Protein AF-0000000081411275 (afdb_homodimer)

Radius of gyration: 26.66 Å; Cα contacts (8 Å, |Δi|>4): 1492; chains: 2; bounding box: 70×70×69 Å

Secondary structure (DSSP, 8-state):
--SEEEEEEEEEETTEEEEEEEEEEE-TT-EEEEE--TTSSHHHHHHHHHTSS--SEEEEEETTEE-TT--HHHHT-EEE-TTTT--TTS-HHHHHHHHHHHTT--HHHHHHHHHHHHHHTT-GGGTT--GGGS-HHHHHHHHHHHHHTT--SEEEEESTTTTS-HHHHHHHHHHHHHHHHHHT-EEEEEES-HHHHHHH-SEEEEEETTEEEEEE-HHHHHHS-SSHHHHHHSS--EEEEEEE-TTS-EEE-SSSS---EEEEE-GGG-EEEETT-SSEEEEEEEEEE-SSEEEEEEEETTEEEEEEEE--SSPPPPTT-EEEEE--GGG-EEEP------/--SEEEEEEEEEETTEEEEEEEEEEE-TT-EEEEE--TTSSHHHHHHHHHTSS--SEEEEEETTEE-TT--HHHHT-EEE-TTTT--TTS-HHHHHHHHHHHTT--HHHHHHHHHHHHHHTT-GGGTT--GGGS-HHHHHHHHHHHHHTT--SEEEEESTTTTS-HHHHHHHHHHHHHHHHHHT-EEEEEES-HHHHHHH-SEEEEEETTEEEEEE-HHHHHHS-SSHHHHHHSS--EEEEEEE-TTS-EEE-SSSS---EEEEE-GGG-EEEETT-SSEEEEEEEEEE-SSEEEEEEEETTEEEEEEEE--SSPPPPTT-EEEEE--GGG-EEEP------

Solvent-accessible surface area (backbone atoms only — not comparable to full-atom values): 35863 Å² total; per-residue (Å²): 128,54,31,36,33,34,43,40,29,20,29,62,58,89,92,42,62,42,26,45,57,34,70,48,70,37,45,77,43,36,36,37,22,38,32,36,59,88,85,19,27,55,66,59,51,52,30,34,75,53,36,78,38,80,67,67,38,63,39,34,29,51,70,81,39,78,47,57,80,45,52,40,84,75,66,49,61,16,64,32,44,56,81,40,77,71,55,70,90,32,29,44,48,50,49,31,38,42,62,40,54,76,68,64,52,55,67,74,56,47,56,53,46,47,53,53,35,28,51,72,58,70,40,61,91,46,33,81,37,36,54,87,78,45,55,71,67,51,42,47,37,46,28,49,33,30,26,49,56,69,61,32,73,37,38,38,31,41,34,69,52,72,84,45,48,58,62,58,30,54,54,46,47,54,45,52,41,50,49,37,63,73,71,45,42,17,33,42,32,31,38,54,46,60,52,60,41,30,38,55,28,60,28,32,35,34,33,52,81,14,27,73,76,49,76,35,38,36,68,53,42,57,71,56,34,64,30,54,64,47,35,56,60,54,51,72,52,36,79,36,47,11,40,66,43,97,87,65,45,70,37,76,50,86,77,82,77,83,48,81,37,45,28,39,37,47,23,47,48,40,43,81,42,58,58,92,37,70,79,40,58,33,30,28,69,42,71,32,37,52,71,56,30,35,40,33,36,26,44,33,92,88,40,79,39,58,34,35,41,73,41,68,80,67,83,75,84,53,68,72,40,64,28,5,35,32,66,62,66,87,62,54,33,75,40,46,78,71,68,78,71,128,127,54,29,37,34,34,42,40,30,21,30,62,57,90,92,41,61,42,26,45,58,33,70,47,72,37,45,77,43,36,35,37,22,38,34,36,60,88,85,18,28,55,67,59,52,54,30,33,74,55,35,79,37,80,65,68,38,63,39,35,30,52,70,80,38,78,48,57,80,45,51,41,83,77,67,49,60,16,64,32,44,58,82,41,75,70,58,70,91,29,29,46,49,49,48,31,40,43,62,40,55,77,67,63,52,55,66,75,56,47,56,54,47,46,52,52,36,28,52,72,58,70,38,60,92,45,33,80,37,37,54,89,80,44,54,72,68,53,43,48,36,46,28,51,32,29,26,50,56,71,61,33,72,37,38,39,31,40,34,67,52,74,85,46,49,58,62,57,29,54,54,46,49,54,47,51,41,52,49,38,62,72,71,45,42,18,31,42,32,31,39,54,46,58,51,59,40,31,39,54,28,59,29,32,36,34,32,53,79,13,27,74,75,49,74,35,38,36,68,52,43,58,70,56,34,63,30,55,66,47,36,55,62,54,52,72,53,37,79,36,47,11,39,65,44,97,86,64,46,71,37,76,50,85,75,81,77,83,49,81,36,44,27,38,36,46,22,47,48,39,43,81,44,58,58,92,39,70,80,39,57,34,30,30,69,40,72,32,37,53,70,57,31,34,40,34,34,27,43,34,94,89,40,77,40,58,34,37,41,72,40,68,79,66,82,75,84,53,69,71,40,63,27,6,34,33,66,62,64,87,62,55,35,75,40,45,77,71,67,79,73,128

Nearest PDB structures (foldseek):
  2it1-assembly1_B  TM=8.637E-01  e=8.687E-40  Pyrococcus horikoshii
  8zx1-assembly1_D  TM=9.035E-01  e=2.429E-38  Escherichia coli
  2yyz-assembly1_A  TM=9.026E-01  e=1.671E-37  Thermotoga maritima MSB8
  3puy-assembly1_B  TM=8.686E-01  e=2.238E-37  Escherichia coli K-12
  3pux-assembly1_B  TM=8.526E-01  e=2.997E-37  Escherichia coli K-12

Structure (mmCIF, N/CA/C/O backbone):
data_AF-0000000081411275-model_v1
#
loop_
_entity.id
_entity.type
_entity.pdbx_description
1 polymer 'ABC transporter ATP-binding protein'
#
loop_
_atom_site.group_PDB
_atom_site.id
_atom_site.type_symbol
_atom_site.label_atom_id
_atom_site.label_alt_id
_atom_site.label_comp_id
_atom_site.label_asym_id
_atom_site.label_entity_id
_atom_site.label_seq_id
_atom_site.pdbx_PDB_ins_code
_atom_site.Cartn_x
_atom_site.Cartn_y
_atom_site.Cartn_z
_atom_site.occupancy
_atom_site.B_iso_or_equiv
_atom_site.auth_seq_id
_atom_site.auth_comp_id
_atom_site.auth_asym_id
_atom_site.auth_atom_id
_atom_site.pdbx_PDB_model_num
ATOM 1 N N . MET A 1 1 ? 2.234 31.855 15.924 1 68.73 1 MET A N 1
ATOM 2 C CA . MET A 1 1 ? 1.214 32.029 14.893 1 68.73 1 MET A CA 1
ATOM 3 C C . MET A 1 1 ? 1.382 30.997 13.783 1 68.73 1 MET A C 1
ATOM 5 O O . MET A 1 1 ? 2.493 30.532 13.524 1 68.73 1 MET A O 1
ATOM 9 N N . ALA A 1 2 ? 0.298 30.451 13.225 1 87.57 2 ALA A N 1
ATOM 10 C CA . ALA A 1 2 ? 0.335 29.447 12.165 1 87.57 2 ALA A CA 1
ATOM 11 C C . ALA A 1 2 ? 0.998 30.002 10.907 1 87.57 2 ALA A C 1
ATOM 13 O O . ALA A 1 2 ? 0.844 31.182 10.586 1 87.57 2 ALA A O 1
ATOM 14 N N . PHE A 1 3 ? 1.881 29.324 10.38 1 94.73 3 PHE A N 1
ATOM 15 C CA . PHE A 1 3 ? 2.638 29.714 9.197 1 94.73 3 PHE A CA 1
ATOM 16 C C . PHE A 1 3 ? 1.772 29.621 7.946 1 94.73 3 PHE A C 1
ATOM 18 O O . PHE A 1 3 ? 1.755 30.543 7.127 1 94.73 3 PHE A O 1
ATOM 25 N N . LEU A 1 4 ? 0.949 28.588 7.79 1 96.92 4 LEU A N 1
ATOM 26 C CA . LEU A 1 4 ? -0.077 28.406 6.769 1 96.92 4 LEU A CA 1
ATOM 27 C C . LEU A 1 4 ? -1.448 28.201 7.406 1 96.92 4 LEU A C 1
ATOM 29 O O . LEU A 1 4 ? -1.62 27.317 8.248 1 96.92 4 LEU A O 1
ATOM 33 N N . GLN A 1 5 ? -2.399 29.021 6.957 1 97.42 5 GLN A N 1
ATOM 34 C CA . GLN A 1 5 ? -3.722 28.958 7.57 1 97.42 5 GLN A CA 1
ATOM 35 C C . GLN A 1 5 ? -4.816 28.878 6.51 1 97.42 5 GLN A C 1
ATOM 37 O O . GLN A 1 5 ? -4.838 29.677 5.571 1 97.42 5 GLN A O 1
ATOM 42 N N . LEU A 1 6 ? -5.608 27.914 6.643 1 97.08 6 LEU A N 1
ATOM 43 C CA . LEU A 1 6 ? -6.855 27.821 5.892 1 97.08 6 LEU A CA 1
ATOM 44 C C . LEU A 1 6 ? -8.045 28.208 6.765 1 97.08 6 LEU A C 1
ATOM 46 O O . LEU A 1 6 ? -8.275 27.599 7.813 1 97.08 6 LEU A O 1
ATOM 50 N N . ASN A 1 7 ? -8.74 29.229 6.341 1 97.01 7 ASN A N 1
ATOM 51 C CA . ASN A 1 7 ? -9.915 29.698 7.069 1 97.01 7 ASN A CA 1
ATOM 52 C C . ASN A 1 7 ? -11.2 29.431 6.291 1 97.01 7 ASN A C 1
ATOM 54 O O . ASN A 1 7 ? -11.478 30.102 5.295 1 97.01 7 ASN A O 1
ATOM 58 N N . ALA A 1 8 ? -11.995 28.503 6.746 1 96.34 8 ALA A N 1
ATOM 59 C CA . ALA A 1 8 ? -13.273 28.133 6.143 1 96.34 8 ALA A CA 1
ATOM 60 C C . ALA A 1 8 ? -13.139 27.967 4.632 1 96.34 8 ALA A C 1
ATOM 62 O O . ALA A 1 8 ? -13.943 28.508 3.869 1 96.34 8 ALA A O 1
ATOM 63 N N . LEU A 1 9 ? -12.082 27.359 4.287 1 95.83 9 LEU A N 1
ATOM 64 C CA . LEU A 1 9 ? -11.803 27.173 2.868 1 95.83 9 LEU A CA 1
ATOM 65 C C . LEU A 1 9 ? -12.824 26.236 2.231 1 95.83 9 LEU A C 1
ATOM 67 O O . LEU A 1 9 ? -13.114 25.167 2.773 1 95.83 9 LEU A O 1
ATOM 71 N N . SER A 1 10 ? -13.389 26.628 1.153 1 96.56 10 SER A N 1
ATOM 72 C CA . SER A 1 10 ? -14.408 25.806 0.507 1 96.56 10 SER A CA 1
ATOM 73 C C . SER A 1 10 ? -14.277 25.855 -1.011 1 96.56 10 SER A C 1
ATOM 75 O O . SER A 1 10 ? -13.723 26.809 -1.562 1 96.56 10 SER A O 1
ATOM 77 N N . LYS A 1 11 ? -14.632 24.823 -1.648 1 96.08 11 LYS A N 1
ATOM 78 C CA . LYS A 1 11 ? -14.71 24.716 -3.102 1 96.08 11 LYS A CA 1
ATOM 79 C C . LYS A 1 11 ? -16.016 24.057 -3.536 1 96.08 11 LYS A C 1
ATOM 81 O O . LYS A 1 11 ? -16.344 22.959 -3.082 1 96.08 11 LYS A O 1
ATOM 86 N N . ARG A 1 12 ? -16.737 24.689 -4.343 1 94.18 12 ARG A N 1
ATOM 87 C CA . ARG A 1 12 ? -17.982 24.186 -4.916 1 94.18 12 ARG A CA 1
ATOM 88 C C . ARG A 1 12 ? -17.88 24.074 -6.434 1 94.18 12 ARG A C 1
ATOM 90 O O . ARG A 1 12 ? -17.423 25.003 -7.101 1 94.18 12 ARG A O 1
ATOM 97 N N . TYR A 1 13 ? -18.144 22.872 -6.93 1 91.32 13 TYR A N 1
ATOM 98 C CA . TYR A 1 13 ? -18.306 22.657 -8.363 1 91.32 13 TYR A CA 1
ATOM 99 C C . TYR A 1 13 ? -19.775 22.465 -8.723 1 91.32 13 TYR A C 1
ATOM 101 O O . TYR A 1 13 ? -20.333 21.384 -8.524 1 91.32 13 TYR A O 1
ATOM 109 N N . GLY A 1 14 ? -20.336 23.462 -9.277 1 89.12 14 GLY A N 1
ATOM 110 C CA . GLY A 1 14 ? -21.77 23.361 -9.495 1 89.12 14 GLY A CA 1
ATOM 111 C C . GLY A 1 14 ? -22.55 23.089 -8.222 1 89.12 14 GLY A C 1
ATOM 112 O O . GLY A 1 14 ? -22.498 23.878 -7.276 1 89.12 14 GLY A O 1
ATOM 113 N N . ALA A 1 15 ? -23.122 21.855 -8.19 1 86.51 15 ALA A N 1
ATOM 114 C CA . ALA A 1 15 ? -23.953 21.509 -7.04 1 86.51 15 ALA A CA 1
ATOM 115 C C . ALA A 1 15 ? -23.179 20.655 -6.041 1 86.51 15 ALA A C 1
ATOM 117 O O . ALA A 1 15 ? -23.693 20.321 -4.97 1 86.51 15 ALA A O 1
ATOM 118 N N . VAL A 1 16 ? -21.934 20.421 -6.32 1 85.36 16 VAL A N 1
ATOM 119 C CA . VAL A 1 16 ? -21.164 19.508 -5.482 1 85.36 16 VAL A CA 1
ATOM 120 C C . VAL A 1 16 ? -20.163 20.298 -4.641 1 85.36 16 VAL A C 1
ATOM 122 O O . VAL A 1 16 ? -19.392 21.099 -5.173 1 85.36 16 VAL A O 1
ATOM 125 N N . ASP A 1 17 ? -20.25 20.123 -3.365 1 89.48 17 ASP A N 1
ATOM 126 C CA . ASP A 1 17 ? -19.246 20.681 -2.465 1 89.48 17 ASP A CA 1
ATOM 127 C C . ASP A 1 17 ? -18.052 19.739 -2.322 1 89.48 17 ASP A C 1
ATOM 129 O O . ASP A 1 17 ? -18.106 18.772 -1.56 1 89.48 17 ASP A O 1
ATOM 133 N N . ALA A 1 18 ? -17.02 20.091 -2.995 1 89.57 18 ALA A N 1
ATOM 134 C CA . ALA A 1 18 ? -15.828 19.248 -2.959 1 89.57 18 ALA A CA 1
ATOM 135 C C . ALA A 1 18 ? -15.071 19.423 -1.645 1 89.57 18 ALA A C 1
ATOM 137 O O . ALA A 1 18 ? -14.517 18.462 -1.108 1 89.57 18 ALA A O 1
ATOM 138 N N . VAL A 1 19 ? -15.031 20.624 -1.137 1 92.96 19 VAL A N 1
ATOM 139 C CA . VAL A 1 19 ? -14.431 20.967 0.148 1 92.96 19 VAL A CA 1
ATOM 140 C C . VAL A 1 19 ? -15.367 21.889 0.926 1 92.96 19 VAL A C 1
ATOM 142 O O . VAL A 1 19 ? -15.814 22.913 0.405 1 92.96 19 VAL A O 1
ATOM 145 N N . VAL A 1 20 ? -15.58 21.442 2.153 1 91.89 20 VAL A N 1
ATOM 146 C CA . VAL A 1 20 ? -16.549 22.204 2.934 1 91.89 20 VAL A CA 1
ATOM 147 C C . VAL A 1 20 ? -15.841 22.915 4.084 1 91.89 20 VAL A C 1
ATOM 149 O O . VAL A 1 20 ? -15.254 22.269 4.955 1 91.89 20 VAL A O 1
ATOM 152 N N . ALA A 1 21 ? -15.888 24.221 4.17 1 87.67 21 ALA A N 1
ATOM 153 C CA . ALA A 1 21 ? -15.418 25.175 5.171 1 87.67 21 ALA A CA 1
ATOM 154 C C . ALA A 1 21 ? -14.364 24.545 6.077 1 87.67 21 ALA A C 1
ATOM 156 O O . ALA A 1 21 ? -14.558 24.448 7.291 1 87.67 21 ALA A O 1
ATOM 157 N N . THR A 1 22 ? -13.231 24.339 5.584 1 89.34 22 THR A N 1
ATOM 158 C CA . THR A 1 22 ? -12.144 23.622 6.241 1 89.34 22 THR A CA 1
ATOM 159 C C . THR A 1 22 ? -11.176 24.597 6.905 1 89.34 22 THR A C 1
ATOM 161 O O . THR A 1 22 ? -10.723 25.556 6.276 1 89.34 22 THR A O 1
ATOM 164 N N . ASP A 1 23 ? -10.957 24.414 8.168 1 95.55 23 ASP A N 1
ATOM 165 C CA . ASP A 1 23 ? -9.951 25.162 8.917 1 95.55 23 ASP A CA 1
ATOM 166 C C . ASP A 1 23 ? -8.716 24.304 9.185 1 95.55 23 ASP A C 1
ATOM 168 O O . ASP A 1 23 ? -8.835 23.127 9.532 1 95.55 23 ASP A O 1
ATOM 172 N N . LEU A 1 24 ? -7.588 24.882 8.938 1 96.33 24 LEU A N 1
ATOM 173 C CA . LEU A 1 24 ? -6.331 24.189 9.2 1 96.33 24 LEU A CA 1
ATOM 174 C C . LEU A 1 24 ? -5.208 25.184 9.471 1 96.33 24 LEU A C 1
ATOM 176 O O . LEU A 1 24 ? -5.091 26.198 8.78 1 96.33 24 LEU A O 1
ATOM 180 N N . ALA A 1 25 ? -4.514 24.968 10.472 1 97.18 25 ALA A N 1
ATOM 181 C CA . ALA A 1 25 ? -3.326 25.755 10.788 1 97.18 25 ALA A CA 1
ATOM 182 C C . ALA A 1 25 ? -2.076 24.88 10.802 1 97.18 25 ALA A C 1
ATOM 184 O O . ALA A 1 25 ? -2.034 23.857 11.489 1 97.18 25 ALA A O 1
ATOM 185 N N . VAL A 1 26 ? -1.104 25.264 10.049 1 97.4 26 VAL A N 1
ATOM 186 C CA . VAL A 1 26 ? 0.156 24.531 9.978 1 97.4 26 VAL A CA 1
ATOM 187 C C . VAL A 1 26 ? 1.291 25.4 10.515 1 97.4 26 VAL A C 1
ATOM 189 O O . VAL A 1 26 ? 1.455 26.548 10.095 1 97.4 26 VAL A O 1
ATOM 192 N N . GLU A 1 27 ? 2.055 24.836 11.382 1 97.32 27 GLU A N 1
ATOM 193 C CA . GLU A 1 27 ? 3.179 25.565 11.961 1 97.32 27 GLU A CA 1
ATOM 194 C C . GLU A 1 27 ? 4.4 25.512 11.047 1 97.32 27 GLU A C 1
ATOM 196 O O . GLU A 1 27 ? 4.514 24.617 10.206 1 97.32 27 GLU A O 1
ATOM 201 N N . LYS A 1 28 ? 5.224 26.498 11.27 1 97.04 28 LYS A N 1
ATOM 202 C CA . LYS A 1 28 ? 6.461 26.528 10.494 1 97.04 28 LYS A CA 1
ATOM 203 C C . LYS A 1 28 ? 7.307 25.287 10.761 1 97.04 28 LYS A C 1
ATOM 205 O O . LYS A 1 28 ? 7.525 24.914 11.916 1 97.04 28 LYS A O 1
ATOM 210 N N . GLY A 1 29 ? 7.678 24.622 9.706 1 96.63 29 GLY A N 1
ATOM 211 C CA . GLY A 1 29 ? 8.535 23.452 9.818 1 96.63 29 GLY A CA 1
ATOM 212 C C . GLY A 1 29 ? 7.767 22.174 10.095 1 96.63 29 GLY A C 1
ATOM 213 O O . GLY A 1 29 ? 8.353 21.091 10.149 1 96.63 29 GLY A O 1
ATOM 214 N N . GLU A 1 30 ? 6.467 22.252 10.159 1 97.64 30 GLU A N 1
ATOM 215 C CA . GLU A 1 30 ? 5.616 21.11 10.479 1 97.64 30 GLU A CA 1
ATOM 216 C C . GLU A 1 30 ? 5.322 20.276 9.236 1 97.64 30 GLU A C 1
ATOM 218 O O . GLU A 1 30 ? 5.188 20.817 8.136 1 97.64 30 GLU A O 1
ATOM 223 N N . PHE A 1 31 ? 5.256 18.987 9.412 1 98.05 31 PHE A N 1
ATOM 224 C CA . PHE A 1 31 ? 4.818 18.07 8.367 1 98.05 31 PHE A CA 1
ATOM 225 C C . PHE A 1 31 ? 3.388 17.607 8.616 1 98.05 31 PHE A C 1
ATOM 227 O O . PHE A 1 31 ? 3.133 16.83 9.539 1 98.05 31 PHE A O 1
ATOM 234 N N . VAL A 1 32 ? 2.47 18.05 7.735 1 98.32 32 VAL A N 1
ATOM 235 C CA . VAL A 1 32 ? 1.061 17.703 7.893 1 98.32 32 VAL A CA 1
ATOM 236 C C . VAL A 1 32 ? 0.59 16.893 6.687 1 98.32 32 VAL A C 1
ATOM 238 O O . VAL A 1 32 ? 0.891 17.24 5.543 1 98.32 32 VAL A O 1
ATOM 241 N N . SER A 1 33 ? -0.151 15.822 6.932 1 97.99 33 SER A N 1
ATOM 242 C CA . SER A 1 33 ? -0.718 15.024 5.849 1 97.99 33 SER A CA 1
ATOM 243 C C . SER A 1 33 ? -2.241 15.111 5.837 1 97.99 33 SER A C 1
ATOM 245 O O . SER A 1 33 ? -2.88 15.04 6.888 1 97.99 33 SER A O 1
ATOM 247 N N . LEU A 1 34 ? -2.77 15.35 4.705 1 97.3 34 LEU A N 1
ATOM 248 C CA . LEU A 1 34 ? -4.199 15.187 4.463 1 97.3 34 LEU A CA 1
ATOM 249 C C . LEU A 1 34 ? -4.517 13.761 4.024 1 97.3 34 LEU A C 1
ATOM 251 O O . LEU A 1 34 ? -4.067 13.318 2.965 1 97.3 34 LEU A O 1
ATOM 255 N N . LEU A 1 35 ? -5.27 13.091 4.858 1 95.84 35 LEU A N 1
ATOM 256 C CA . LEU A 1 35 ? -5.595 11.684 4.648 1 95.84 35 LEU A CA 1
ATOM 257 C C . LEU A 1 35 ? -7.096 11.495 4.457 1 95.84 35 LEU A C 1
ATOM 259 O O . LEU A 1 35 ? -7.899 12.113 5.16 1 95.84 35 LEU A O 1
ATOM 263 N N . GLY A 1 36 ? -7.471 10.676 3.553 1 92.6 36 GLY A N 1
ATOM 264 C CA . GLY A 1 36 ? -8.872 10.392 3.287 1 92.6 36 GLY A CA 1
ATOM 265 C C . GLY A 1 36 ? -9.083 9.524 2.061 1 92.6 36 GLY A C 1
ATOM 266 O O . GLY A 1 36 ? -8.14 9.256 1.314 1 92.6 36 GLY A O 1
ATOM 267 N N . PRO A 1 37 ? -10.305 9.104 1.916 1 88.98 37 PRO A N 1
ATOM 268 C CA . PRO A 1 37 ? -10.622 8.294 0.738 1 88.98 37 PRO A CA 1
ATOM 269 C C . PRO A 1 37 ? -10.535 9.087 -0.564 1 88.98 37 PRO A C 1
ATOM 271 O O . PRO A 1 37 ? -10.398 10.313 -0.537 1 88.98 37 PRO A O 1
ATOM 274 N N . SER A 1 38 ? -10.548 8.346 -1.619 1 84.2 38 SER A N 1
ATOM 275 C CA . SER A 1 38 ? -10.517 9.001 -2.923 1 84.2 38 SER A CA 1
ATOM 276 C C . SER A 1 38 ? -11.73 9.905 -3.116 1 84.2 38 SER A C 1
ATOM 278 O O . SER A 1 38 ? -12.849 9.539 -2.749 1 84.2 38 SER A O 1
ATOM 280 N N . GLY A 1 39 ? -11.511 11.058 -3.576 1 84.06 39 GLY A N 1
ATOM 281 C CA . GLY A 1 39 ? -12.596 11.958 -3.934 1 84.06 39 GLY A CA 1
ATOM 282 C C . GLY A 1 39 ? -13.09 12.792 -2.767 1 84.06 39 GLY A C 1
ATOM 283 O O . GLY A 1 39 ? -14.079 13.516 -2.89 1 84.06 39 GLY A O 1
ATOM 284 N N . CYS A 1 40 ? -12.364 12.752 -1.705 1 88.34 40 CYS A N 1
ATOM 285 C CA . CYS A 1 40 ? -12.905 13.437 -0.536 1 88.34 40 CYS A CA 1
ATOM 286 C C . CYS A 1 40 ? -12.45 14.891 -0.496 1 88.34 40 CYS A C 1
ATOM 288 O O . CYS A 1 40 ? -12.752 15.614 0.454 1 88.34 40 CYS A O 1
ATOM 290 N N . GLY A 1 41 ? -11.584 15.296 -1.453 1 92.24 41 GLY A N 1
ATOM 291 C CA . GLY A 1 41 ? -11.281 16.715 -1.557 1 92.24 41 GLY A CA 1
ATOM 292 C C . GLY A 1 41 ? -9.835 17.042 -1.232 1 92.24 41 GLY A C 1
ATOM 293 O O . GLY A 1 41 ? -9.452 18.212 -1.194 1 92.24 41 GLY A O 1
ATOM 294 N N . LYS A 1 42 ? -8.993 16.09 -0.948 1 94.38 42 LYS A N 1
ATOM 295 C CA . LYS A 1 42 ? -7.607 16.312 -0.548 1 94.38 42 LYS A CA 1
ATOM 296 C C . LYS A 1 42 ? -6.838 17.068 -1.628 1 94.38 42 LYS A C 1
ATOM 298 O O . LYS A 1 42 ? -6.24 18.112 -1.356 1 94.38 42 LYS A O 1
ATOM 303 N N . THR A 1 43 ? -6.93 16.542 -2.866 1 92.33 43 THR A N 1
ATOM 304 C CA . THR A 1 43 ? -6.222 17.139 -3.993 1 92.33 43 THR A CA 1
ATOM 305 C C . THR A 1 43 ? -6.774 18.527 -4.306 1 92.33 43 THR A C 1
ATOM 307 O O . THR A 1 43 ? -6.013 19.455 -4.587 1 92.33 43 THR A O 1
ATOM 310 N N . THR A 1 44 ? -8.053 18.68 -4.252 1 94.82 44 THR A N 1
ATOM 311 C CA . THR A 1 44 ? -8.672 19.984 -4.463 1 94.82 44 THR A CA 1
ATOM 312 C C . THR A 1 44 ? -8.155 20.999 -3.448 1 94.82 44 THR A C 1
ATOM 314 O O . THR A 1 44 ? -7.838 22.135 -3.805 1 94.82 44 THR A O 1
ATOM 317 N N . THR A 1 45 ? -8.043 20.581 -2.236 1 96.31 45 THR A N 1
ATOM 318 C CA . THR A 1 45 ? -7.526 21.453 -1.187 1 96.31 45 THR A CA 1
ATOM 319 C C . THR A 1 45 ? -6.09 21.872 -1.491 1 96.31 45 THR A C 1
ATOM 321 O O . THR A 1 45 ? -5.762 23.06 -1.449 1 96.31 45 THR A O 1
ATOM 324 N N . LEU A 1 46 ? -5.272 20.909 -1.847 1 96.46 46 LEU A N 1
ATOM 325 C CA . LEU A 1 46 ? -3.874 21.189 -2.156 1 96.46 46 LEU A CA 1
ATOM 326 C C . LEU A 1 46 ? -3.759 22.111 -3.365 1 96.46 46 LEU A C 1
ATOM 328 O O . LEU A 1 46 ? -2.944 23.036 -3.371 1 96.46 46 LEU A O 1
ATOM 332 N N . GLN A 1 47 ? -4.612 21.951 -4.319 1 95.98 47 GLN A N 1
ATOM 333 C CA . GLN A 1 47 ? -4.589 22.751 -5.539 1 95.98 47 GLN A CA 1
ATOM 334 C C . GLN A 1 47 ? -5.06 24.177 -5.271 1 95.98 47 GLN A C 1
ATOM 336 O O . GLN A 1 47 ? -4.583 25.123 -5.902 1 95.98 47 GLN A O 1
ATOM 341 N N . MET A 1 48 ? -5.969 24.286 -4.374 1 97.33 48 MET A N 1
ATOM 342 C CA . MET A 1 48 ? -6.368 25.63 -3.965 1 97.33 48 MET A CA 1
ATOM 343 C C . MET A 1 48 ? -5.211 26.36 -3.292 1 97.33 48 MET A C 1
ATOM 345 O O . MET A 1 48 ? -4.959 27.532 -3.581 1 97.33 48 MET A O 1
ATOM 349 N N . ILE A 1 49 ? -4.48 25.647 -2.466 1 97.22 49 ILE A N 1
ATOM 350 C CA . ILE A 1 49 ? -3.341 26.246 -1.779 1 97.22 49 ILE A CA 1
ATOM 351 C C . ILE A 1 49 ? -2.274 26.642 -2.797 1 97.22 49 ILE A C 1
ATOM 353 O O . ILE A 1 49 ? -1.716 27.74 -2.725 1 97.22 49 ILE A O 1
ATOM 357 N N . ALA A 1 50 ? -2.06 25.787 -3.775 1 96.45 50 ALA A N 1
ATOM 358 C CA . ALA A 1 50 ? -1.059 26.031 -4.811 1 96.45 50 ALA A CA 1
ATOM 359 C C . ALA A 1 50 ? -1.525 27.113 -5.78 1 96.45 50 ALA A C 1
ATOM 361 O O . ALA A 1 50 ? -0.722 27.667 -6.535 1 96.45 50 ALA A O 1
ATOM 362 N N . GLY A 1 51 ? -2.843 27.323 -5.891 1 96.27 51 GLY A N 1
ATOM 363 C CA . GLY A 1 51 ? -3.399 28.356 -6.75 1 96.27 51 GLY A CA 1
ATOM 364 C C . GLY A 1 51 ? -3.844 27.832 -8.102 1 96.27 51 GLY A C 1
ATOM 365 O O . GLY A 1 51 ? -4.172 28.612 -8.998 1 96.27 51 GLY A O 1
ATOM 366 N N . PHE A 1 52 ? -3.883 26.532 -8.25 1 95.49 52 PHE A N 1
ATOM 367 C CA . PHE A 1 52 ? -4.28 25.933 -9.518 1 95.49 52 PHE A CA 1
ATOM 368 C C . PHE A 1 52 ? -5.798 25.848 -9.626 1 95.49 52 PHE A C 1
ATOM 370 O O . PHE A 1 52 ? -6.34 25.704 -10.723 1 95.49 52 PHE A O 1
ATOM 377 N N . VAL A 1 53 ? -6.496 25.856 -8.506 1 95.36 53 VAL A N 1
ATOM 378 C CA . VAL A 1 53 ? -7.953 25.841 -8.428 1 95.36 53 VAL A CA 1
ATOM 379 C C . VAL A 1 53 ? -8.441 27.055 -7.64 1 95.36 53 VAL A C 1
ATOM 381 O O . VAL A 1 53 ? -7.884 27.387 -6.591 1 95.36 53 VAL A O 1
ATOM 384 N N . ASP A 1 54 ? -9.464 27.674 -8.133 1 95.34 54 ASP A N 1
ATOM 385 C CA . ASP A 1 54 ? -10.006 28.852 -7.462 1 95.34 54 ASP A CA 1
ATOM 386 C C . ASP A 1 54 ? -10.76 28.463 -6.193 1 95.34 54 ASP A C 1
ATOM 388 O O . ASP A 1 54 ? -11.428 27.428 -6.154 1 95.34 54 ASP A O 1
ATOM 392 N N . VAL A 1 55 ? -10.696 29.341 -5.303 1 95.86 55 VAL A N 1
ATOM 393 C CA . VAL A 1 55 ? -11.409 29.181 -4.04 1 95.86 55 VAL A CA 1
ATOM 394 C C . VAL A 1 55 ? -12.836 29.707 -4.182 1 95.86 55 VAL A C 1
ATOM 396 O O . VAL A 1 55 ? -13.06 30.755 -4.791 1 95.86 55 VAL A O 1
ATOM 399 N N . SER A 1 56 ? -13.818 28.919 -3.713 1 96.27 56 SER A N 1
ATOM 400 C CA . SER A 1 56 ? -15.203 29.378 -3.744 1 96.27 56 SER A CA 1
ATOM 401 C C . SER A 1 56 ? -15.543 30.192 -2.5 1 96.27 56 SER A C 1
ATOM 403 O O . SER A 1 56 ? -16.438 31.04 -2.532 1 96.27 56 SER A O 1
ATOM 405 N N . GLY A 1 57 ? -14.882 29.886 -1.439 1 96.15 57 GLY A N 1
ATOM 406 C CA . GLY A 1 57 ? -15.067 30.613 -0.193 1 96.15 57 GLY A CA 1
ATOM 407 C C . GLY A 1 57 ? -13.939 30.395 0.798 1 96.15 57 GLY A C 1
ATOM 408 O O . GLY A 1 57 ? -13.205 29.41 0.703 1 96.15 57 GLY A O 1
ATOM 409 N N . GLY A 1 58 ? -13.752 31.361 1.683 1 96.62 58 GLY A N 1
ATOM 410 C CA . GLY A 1 58 ? -12.705 31.271 2.689 1 96.62 58 GLY A CA 1
ATOM 411 C C . GLY A 1 58 ? -11.432 31.993 2.292 1 96.62 58 GLY A C 1
ATOM 412 O O . GLY A 1 58 ? -11.454 32.874 1.43 1 96.62 58 GLY A O 1
ATOM 413 N N . GLN A 1 59 ? -10.383 31.598 3.11 1 97.34 59 GLN A N 1
ATOM 414 C CA . GLN A 1 59 ? -9.129 32.319 2.915 1 97.34 59 GLN A CA 1
ATOM 415 C C . GLN A 1 59 ? -7.928 31.409 3.155 1 97.34 59 GLN A C 1
ATOM 417 O O . GLN A 1 59 ? -8.016 30.445 3.919 1 97.34 59 GLN A O 1
ATOM 422 N N . ILE A 1 60 ? -6.886 31.741 2.441 1 97.63 60 ILE A N 1
ATOM 423 C CA . ILE A 1 60 ? -5.589 31.103 2.644 1 97.63 60 ILE A CA 1
ATOM 424 C C . ILE A 1 60 ? -4.557 32.152 3.05 1 97.63 60 ILE A C 1
ATOM 426 O O . ILE A 1 60 ? -4.312 33.11 2.313 1 97.63 60 ILE A O 1
ATOM 430 N N . LEU A 1 61 ? -3.993 31.967 4.175 1 97.61 61 LEU A N 1
ATOM 431 C CA . LEU A 1 61 ? -2.968 32.882 4.666 1 97.61 61 LEU A CA 1
ATOM 432 C C . LEU A 1 61 ? -1.619 32.179 4.774 1 97.61 61 LEU A C 1
ATOM 434 O O . LEU A 1 61 ? -1.537 31.058 5.282 1 97.61 61 LEU A O 1
ATOM 438 N N . LEU A 1 62 ? -0.598 32.803 4.26 1 97.05 62 LEU A N 1
ATOM 439 C CA . LEU A 1 62 ? 0.778 32.329 4.362 1 97.05 62 LEU A CA 1
ATOM 440 C C . LEU A 1 62 ? 1.658 33.36 5.06 1 97.05 62 LEU A C 1
ATOM 442 O O . LEU A 1 62 ? 1.924 34.431 4.509 1 97.05 62 LEU A O 1
ATOM 446 N N . ASP A 1 63 ? 2.061 33.006 6.208 1 95.26 63 ASP A N 1
ATOM 447 C CA . ASP A 1 63 ? 2.847 33.925 7.025 1 95.26 63 ASP A CA 1
ATOM 448 C C . ASP A 1 63 ? 2.136 35.268 7.178 1 95.26 63 ASP A C 1
ATOM 450 O O . ASP A 1 63 ? 2.737 36.323 6.959 1 95.26 63 ASP A O 1
ATOM 454 N N . GLY A 1 64 ? 0.84 35.166 7.327 1 93.65 64 GLY A N 1
ATOM 455 C CA . GLY A 1 64 ? 0.029 36.349 7.566 1 93.65 64 GLY A CA 1
ATOM 456 C C . GLY A 1 64 ? -0.435 37.021 6.287 1 93.65 64 GLY A C 1
ATOM 457 O O . GLY A 1 64 ? -1.284 37.915 6.323 1 93.65 64 GLY A O 1
ATOM 458 N N . ARG A 1 65 ? 0.067 36.663 5.179 1 95.54 65 ARG A N 1
ATOM 459 C CA . ARG A 1 65 ? -0.295 37.26 3.897 1 95.54 65 ARG A CA 1
ATOM 460 C C . ARG A 1 65 ? -1.425 36.482 3.231 1 95.54 65 ARG A C 1
ATOM 462 O O . ARG A 1 65 ? -1.375 35.253 3.149 1 95.54 65 ARG A O 1
ATOM 469 N N . ASP A 1 66 ? -2.351 37.193 2.774 1 97.23 66 ASP A N 1
ATOM 470 C CA . ASP A 1 66 ? -3.477 36.58 2.074 1 97.23 66 ASP A CA 1
ATOM 471 C C . ASP A 1 66 ? -3.099 36.217 0.64 1 97.23 66 ASP A C 1
ATOM 473 O O . ASP A 1 66 ? -2.845 37.098 -0.183 1 97.23 66 ASP A O 1
ATOM 477 N N . ILE A 1 67 ? -3.088 34.922 0.354 1 96.79 67 ILE A N 1
ATOM 478 C CA . ILE A 1 67 ? -2.694 34.494 -0.984 1 96.79 67 ILE A CA 1
ATOM 479 C C . ILE A 1 67 ? -3.881 33.841 -1.687 1 96.79 67 ILE A C 1
ATOM 481 O O . ILE A 1 67 ? -3.706 33.111 -2.666 1 96.79 67 ILE A O 1
ATOM 485 N N . THR A 1 68 ? -5.055 34.047 -1.238 1 97.14 68 THR A N 1
ATOM 486 C CA . THR A 1 68 ? -6.267 33.369 -1.685 1 97.14 68 THR A CA 1
ATOM 487 C C . THR A 1 68 ? -6.428 33.49 -3.198 1 97.14 68 THR A C 1
ATOM 489 O O . THR A 1 68 ? -6.789 32.521 -3.869 1 97.14 68 THR A O 1
ATOM 492 N N . HIS A 1 69 ? -6.086 34.6 -3.695 1 96.11 69 HIS A N 1
ATOM 493 C CA . HIS A 1 69 ? -6.342 34.822 -5.113 1 96.11 69 HIS A CA 1
ATOM 494 C C . HIS A 1 69 ? -5.048 35.103 -5.87 1 96.11 69 HIS A C 1
ATOM 496 O O . HIS A 1 69 ? -5.08 35.502 -7.036 1 96.11 69 HIS A O 1
ATOM 502 N N . ALA A 1 70 ? -3.972 34.93 -5.142 1 95.02 70 ALA A N 1
ATOM 503 C CA . ALA A 1 70 ? -2.685 35.108 -5.808 1 95.02 70 ALA A CA 1
ATOM 504 C C . ALA A 1 70 ? -2.463 34.034 -6.869 1 95.02 70 ALA A C 1
ATOM 506 O O . ALA A 1 70 ? -2.884 32.887 -6.698 1 95.02 70 ALA A O 1
ATOM 507 N N . LYS A 1 71 ? -1.805 34.357 -7.924 1 94.46 71 LYS A N 1
ATOM 508 C CA . LYS A 1 71 ? -1.467 33.395 -8.969 1 94.46 71 LYS A CA 1
ATOM 509 C C . LYS A 1 71 ? -0.44 32.381 -8.472 1 94.46 71 LYS A C 1
ATOM 511 O O . LYS A 1 71 ? 0.386 32.697 -7.613 1 94.46 71 LYS A O 1
ATOM 516 N N . PRO A 1 72 ? -0.446 31.203 -9.034 1 93.04 72 PRO A N 1
ATOM 517 C CA . PRO A 1 72 ? 0.464 30.146 -8.588 1 93.04 72 PRO A CA 1
ATOM 518 C C . PRO A 1 72 ? 1.926 30.587 -8.584 1 93.04 72 PRO A C 1
ATOM 520 O O . PRO A 1 72 ? 2.633 30.386 -7.593 1 93.04 72 PRO A O 1
ATOM 523 N N . ALA A 1 73 ? 2.316 31.292 -9.557 1 89.01 73 ALA A N 1
ATOM 524 C CA . ALA A 1 73 ? 3.716 31.679 -9.716 1 89.01 73 ALA A CA 1
ATOM 525 C C . ALA A 1 73 ? 4.131 32.686 -8.648 1 89.01 73 ALA A C 1
ATOM 527 O O . ALA A 1 73 ? 5.31 32.775 -8.295 1 89.01 73 ALA A O 1
ATOM 528 N N . SER A 1 74 ? 3.154 33.394 -8.139 1 91.73 74 SER A N 1
ATOM 529 C CA . SER A 1 74 ? 3.47 34.462 -7.197 1 91.73 74 SER A CA 1
ATOM 530 C C . SER A 1 74 ? 3.448 33.955 -5.758 1 91.73 74 SER A C 1
ATOM 532 O O . SER A 1 74 ? 3.878 34.657 -4.841 1 91.73 74 SER A O 1
ATOM 534 N N . ARG A 1 75 ? 3.022 32.732 -5.56 1 93.74 75 ARG A N 1
ATOM 535 C CA . ARG A 1 75 ? 2.919 32.183 -4.212 1 93.74 75 ARG A CA 1
ATOM 536 C C . ARG A 1 75 ? 4.27 31.673 -3.723 1 93.74 75 ARG A C 1
ATOM 538 O O . ARG A 1 75 ? 4.48 31.511 -2.519 1 93.74 75 ARG A O 1
ATOM 545 N N . GLY A 1 76 ? 5.141 31.325 -4.718 1 91.34 76 GLY A N 1
ATOM 546 C CA . GLY A 1 76 ? 6.482 30.876 -4.38 1 91.34 76 GLY A CA 1
ATOM 547 C C . GLY A 1 76 ? 6.504 29.519 -3.703 1 91.34 76 GLY A C 1
ATOM 548 O O . GLY A 1 76 ? 7.422 29.216 -2.937 1 91.34 76 GLY A O 1
ATOM 549 N N . LEU A 1 77 ? 5.519 28.718 -3.89 1 95.67 77 LEU A N 1
ATOM 550 C CA . LEU A 1 77 ? 5.42 27.413 -3.246 1 95.67 77 LEU A CA 1
ATOM 551 C C . LEU A 1 77 ? 6.114 26.341 -4.08 1 95.67 77 LEU A C 1
ATOM 553 O O . LEU A 1 77 ? 6.248 26.486 -5.297 1 95.67 77 LEU A O 1
ATOM 557 N N . GLY A 1 78 ? 6.676 25.349 -3.391 1 95.94 78 GLY A N 1
ATOM 558 C CA . 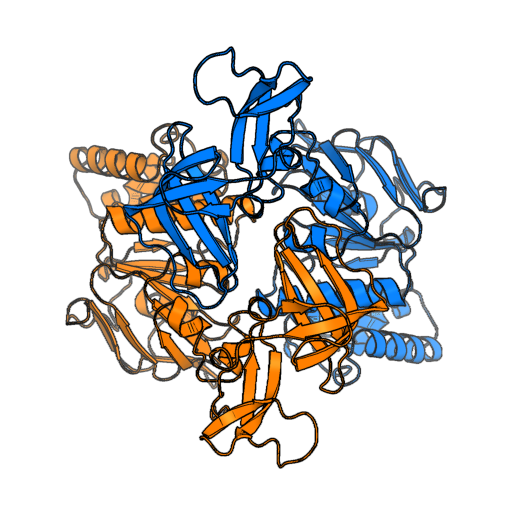GLY A 1 78 ? 7.148 24.148 -4.062 1 95.94 78 GLY A CA 1
ATOM 559 C C . GLY A 1 78 ? 6.084 23.074 -4.182 1 95.94 78 GLY A C 1
ATOM 560 O O . GLY A 1 78 ? 5.41 22.749 -3.203 1 95.94 78 GLY A O 1
ATOM 561 N N . VAL A 1 79 ? 5.943 22.564 -5.379 1 95.6 79 VAL A N 1
ATOM 562 C CA . VAL A 1 79 ? 4.892 21.574 -5.589 1 95.6 79 VAL A CA 1
ATOM 563 C C . VAL A 1 79 ? 5.473 20.342 -6.279 1 95.6 79 VAL A C 1
ATOM 565 O O . VAL A 1 79 ? 6.213 20.462 -7.258 1 95.6 79 VAL A O 1
ATOM 568 N N . VAL A 1 80 ? 5.172 19.217 -5.676 1 95.44 80 VAL A N 1
ATOM 569 C CA . VAL A 1 80 ? 5.465 17.936 -6.31 1 95.44 80 VAL A CA 1
ATOM 570 C C . VAL A 1 80 ? 4.161 17.231 -6.677 1 95.44 80 VAL A C 1
ATOM 572 O O . VAL A 1 80 ? 3.351 16.915 -5.803 1 95.44 80 VAL A O 1
ATOM 575 N N . PHE A 1 81 ? 4.064 16.945 -7.974 1 90.81 81 PHE A N 1
ATOM 576 C CA . PHE A 1 81 ? 2.846 16.327 -8.485 1 90.81 81 PHE A CA 1
ATOM 577 C C . PHE A 1 81 ? 2.961 14.808 -8.465 1 90.81 81 PHE A C 1
ATOM 579 O O . PHE A 1 81 ? 4.065 14.264 -8.384 1 90.81 81 PHE A O 1
ATOM 586 N N . GLN A 1 82 ? 1.845 14.224 -8.64 1 86.01 82 GLN A N 1
ATOM 587 C CA . GLN A 1 82 ? 1.772 12.767 -8.672 1 86.01 82 GLN A CA 1
ATOM 588 C C . GLN A 1 82 ? 2.597 12.2 -9.823 1 86.01 82 GLN A C 1
ATOM 590 O O . GLN A 1 82 ? 3.292 11.195 -9.66 1 86.01 82 GLN A O 1
ATOM 595 N N . SER A 1 83 ? 2.599 12.799 -10.947 1 87.85 83 SER A N 1
ATOM 596 C CA . SER A 1 83 ? 3.331 12.338 -12.122 1 87.85 83 SER A CA 1
ATOM 597 C C . SER A 1 83 ? 4.763 12.865 -12.123 1 87.85 83 SER A C 1
ATOM 599 O O . SER A 1 83 ? 5.535 12.577 -13.04 1 87.85 83 SER A O 1
ATOM 601 N N . TYR A 1 84 ? 5.15 13.58 -11.169 1 88.41 84 TYR A N 1
ATOM 602 C CA . TYR A 1 84 ? 6.456 14.201 -10.986 1 88.41 84 TYR A CA 1
ATOM 603 C C . TYR A 1 84 ? 6.628 15.395 -11.918 1 88.41 84 TYR A C 1
ATOM 605 O O . TYR A 1 84 ? 7.325 16.356 -11.583 1 88.41 84 TYR A O 1
ATOM 613 N N . ALA A 1 85 ? 5.986 15.264 -13.147 1 90.35 85 ALA A N 1
ATOM 614 C CA . ALA A 1 85 ? 5.979 16.349 -14.124 1 90.35 85 ALA A CA 1
ATOM 615 C C . ALA A 1 85 ? 7.399 16.793 -14.461 1 90.35 85 ALA A C 1
ATOM 617 O O . ALA A 1 85 ? 7.695 17.99 -14.477 1 90.35 85 ALA A O 1
ATOM 618 N N . LEU A 1 86 ? 8.307 15.854 -14.632 1 95.58 86 LEU A N 1
ATOM 619 C CA . LEU A 1 86 ? 9.676 16.181 -15.014 1 95.58 86 LEU A CA 1
ATOM 620 C C . LEU A 1 86 ? 9.763 16.504 -16.502 1 95.58 86 LEU A C 1
ATOM 622 O O . LEU A 1 86 ? 9.007 15.955 -17.306 1 95.58 86 LEU A O 1
ATOM 626 N N . PHE A 1 87 ? 10.685 17.393 -16.852 1 96.54 87 PHE A N 1
ATOM 627 C CA . PHE A 1 87 ? 10.961 17.663 -18.258 1 96.54 87 PHE A CA 1
ATOM 628 C C . PHE A 1 87 ? 11.807 16.55 -18.866 1 96.54 87 PHE A C 1
ATOM 630 O O . PHE A 1 87 ? 12.989 16.415 -18.544 1 96.54 87 PHE A O 1
ATOM 637 N N . PRO A 1 88 ? 11.241 15.834 -19.74 1 95.46 88 PRO A N 1
ATOM 638 C CA . PRO A 1 88 ? 11.936 14.648 -20.245 1 95.46 88 PRO A CA 1
ATOM 639 C C . PRO A 1 88 ? 13.165 14.996 -21.082 1 95.46 88 PRO A C 1
ATOM 641 O O . PRO A 1 88 ? 14.069 14.169 -21.231 1 95.46 88 PRO A O 1
ATOM 644 N N . HIS A 1 89 ? 13.232 16.222 -21.598 1 96.34 89 HIS A N 1
ATOM 645 C CA . HIS A 1 89 ? 14.305 16.619 -22.502 1 96.34 89 HIS A CA 1
ATOM 646 C C . HIS A 1 89 ? 15.422 17.337 -21.751 1 96.34 89 HIS A C 1
ATOM 648 O O . HIS A 1 89 ? 16.366 17.839 -22.365 1 96.34 89 HIS A O 1
ATOM 654 N N . MET A 1 90 ? 15.29 17.411 -20.48 1 97.67 90 MET A N 1
ATOM 655 C CA . MET A 1 90 ? 16.301 18.058 -19.65 1 97.67 90 MET A CA 1
ATOM 656 C C . MET A 1 90 ? 16.993 17.043 -18.745 1 97.67 90 MET A C 1
ATOM 658 O O . MET A 1 90 ? 16.383 16.055 -18.333 1 97.67 90 MET A O 1
ATOM 662 N N . THR A 1 91 ? 18.185 17.343 -18.529 1 97.96 91 THR A N 1
ATOM 663 C CA . THR A 1 91 ? 18.911 16.518 -17.569 1 97.96 91 THR A CA 1
ATOM 664 C C . THR A 1 91 ? 18.388 16.748 -16.154 1 97.96 91 THR A C 1
ATOM 666 O O . THR A 1 91 ? 17.602 17.668 -15.919 1 97.96 91 THR A O 1
ATOM 669 N N . VAL A 1 92 ? 18.845 15.918 -15.275 1 98.26 92 VAL A N 1
ATOM 670 C CA . VAL A 1 92 ? 18.504 16.078 -13.865 1 98.26 92 VAL A CA 1
ATOM 671 C C . VAL A 1 92 ? 18.924 17.466 -13.386 1 98.26 92 VAL A C 1
ATOM 673 O O . VAL A 1 92 ? 18.129 18.186 -12.777 1 98.26 92 VAL A O 1
ATOM 676 N N . ARG A 1 93 ? 20.099 17.844 -13.709 1 98.11 93 ARG A N 1
ATOM 677 C CA . ARG A 1 93 ? 20.63 19.148 -13.327 1 98.11 93 ARG A CA 1
ATOM 678 C C . ARG A 1 93 ? 19.771 20.276 -13.891 1 98.11 93 ARG A C 1
ATOM 680 O O . ARG A 1 93 ? 19.436 21.223 -13.177 1 98.11 93 ARG A O 1
ATOM 687 N N . ASP A 1 94 ? 19.366 20.158 -15.091 1 97.81 94 ASP A N 1
ATOM 688 C CA . ASP A 1 94 ? 18.592 21.206 -15.749 1 97.81 94 ASP A CA 1
ATOM 689 C C . ASP A 1 94 ? 17.17 21.266 -15.198 1 97.81 94 ASP A C 1
ATOM 691 O O . ASP A 1 94 ? 16.584 22.346 -15.092 1 97.81 94 ASP A O 1
ATOM 695 N N . ASN A 1 95 ? 16.644 20.084 -14.976 1 98.13 95 ASN A N 1
ATOM 696 C CA . ASN A 1 95 ? 15.338 20.046 -14.326 1 98.13 95 ASN A CA 1
ATOM 697 C C . ASN A 1 95 ? 15.338 20.834 -13.019 1 98.13 95 ASN A C 1
ATOM 699 O O . ASN A 1 95 ? 14.444 21.647 -12.78 1 98.13 95 ASN A O 1
ATOM 703 N N . VAL A 1 96 ? 16.363 20.618 -12.248 1 98.06 96 VAL A N 1
ATOM 704 C CA . VAL A 1 96 ? 16.461 21.221 -10.923 1 98.06 96 VAL A CA 1
ATOM 705 C C . VAL A 1 96 ? 16.753 22.715 -11.055 1 98.06 96 VAL A C 1
ATOM 707 O O . VAL A 1 96 ? 16.242 23.524 -10.277 1 98.06 96 VAL A O 1
ATOM 710 N N . ALA A 1 97 ? 17.46 23.095 -12.07 1 97.8 97 ALA A N 1
ATOM 711 C CA . ALA A 1 97 ? 17.878 24.483 -12.249 1 97.8 97 ALA A CA 1
ATOM 712 C C . ALA A 1 97 ? 16.755 25.322 -12.851 1 97.8 97 ALA A C 1
ATOM 714 O O . ALA A 1 97 ? 16.817 26.553 -12.841 1 97.8 97 ALA A O 1
ATOM 715 N N . PHE A 1 98 ? 15.796 24.701 -13.376 1 96.09 98 PHE A N 1
ATOM 716 C CA . PHE A 1 98 ? 14.783 25.359 -14.191 1 96.09 98 PHE A CA 1
ATOM 717 C C . PHE A 1 98 ? 14.132 26.505 -13.425 1 96.09 98 PHE A C 1
ATOM 719 O O . PHE A 1 98 ? 14.032 27.623 -13.936 1 96.09 98 PHE A O 1
ATOM 726 N N . GLY A 1 99 ? 13.692 26.189 -12.215 1 93.62 99 GLY A N 1
ATOM 727 C CA . GLY A 1 99 ? 13.02 27.201 -11.414 1 93.62 99 GLY A CA 1
ATOM 728 C C . GLY A 1 99 ? 13.897 28.401 -11.111 1 93.62 99 GLY A C 1
ATOM 729 O O . GLY A 1 99 ? 13.414 29.534 -11.066 1 93.62 99 GLY A O 1
ATOM 730 N N . LEU A 1 100 ? 15.157 28.194 -10.929 1 96.39 100 LEU A N 1
ATOM 731 C CA . LEU A 1 100 ? 16.101 29.273 -10.657 1 96.39 100 LEU A CA 1
ATOM 732 C C . LEU A 1 100 ? 16.324 30.126 -11.901 1 96.39 100 LEU A C 1
ATOM 734 O O . LEU A 1 100 ? 16.389 31.354 -11.813 1 96.39 100 LEU A O 1
ATOM 738 N N . LYS A 1 101 ? 16.401 29.434 -13.02 1 95.57 101 LYS A N 1
ATOM 739 C CA . LYS A 1 101 ? 16.576 30.145 -14.284 1 95.57 101 LYS A CA 1
ATOM 740 C C . LYS A 1 101 ? 15.389 31.059 -14.57 1 95.57 101 LYS A C 1
ATOM 742 O O . LYS A 1 101 ? 15.567 32.2 -15.001 1 95.57 101 LYS A O 1
ATOM 747 N N . MET A 1 102 ? 14.248 30.561 -14.323 1 92.08 102 MET A N 1
ATOM 748 C CA . MET A 1 102 ? 13.034 31.34 -14.552 1 92.08 102 MET A CA 1
ATOM 749 C C . MET A 1 102 ? 12.988 32.556 -13.633 1 92.08 102 MET A C 1
ATOM 751 O O . MET A 1 102 ? 12.405 33.583 -13.986 1 92.08 102 MET A O 1
ATOM 755 N N . ARG A 1 103 ? 13.63 32.442 -12.463 1 92.46 103 ARG A N 1
ATOM 756 C CA . ARG A 1 103 ? 13.676 33.538 -11.5 1 92.46 103 ARG A CA 1
ATOM 757 C C . ARG A 1 103 ? 14.882 34.437 -11.751 1 92.46 103 ARG A C 1
ATOM 759 O O . ARG A 1 103 ? 15.193 35.309 -10.937 1 92.46 103 ARG A O 1
ATOM 766 N N . LYS A 1 104 ? 15.682 34.137 -12.743 1 94.18 104 LYS A N 1
ATOM 767 C CA . LYS A 1 104 ? 16.813 34.933 -13.213 1 94.18 104 LYS A CA 1
ATOM 768 C C . LYS A 1 104 ? 17.928 34.973 -12.171 1 94.18 104 LYS A C 1
ATOM 770 O O . LYS A 1 104 ? 18.547 36.017 -11.957 1 94.18 104 LYS A O 1
ATOM 775 N N . VAL A 1 105 ? 18.049 33.954 -11.55 1 94.97 105 VAL A N 1
ATOM 776 C CA . VAL A 1 105 ? 19.166 33.823 -10.621 1 94.97 105 VAL A CA 1
ATOM 777 C C . VAL A 1 105 ? 20.478 33.74 -11.398 1 94.97 105 VAL A C 1
ATOM 779 O O . VAL A 1 105 ? 20.548 33.089 -12.443 1 94.97 105 VAL A O 1
ATOM 782 N N . PRO A 1 106 ? 21.492 34.339 -10.906 1 96.18 106 PRO A N 1
ATOM 783 C CA . PRO A 1 106 ? 22.787 34.28 -11.589 1 96.18 106 PRO A CA 1
ATOM 784 C C . PRO A 1 106 ? 23.322 32.856 -11.719 1 96.18 106 PRO A C 1
ATOM 786 O O . PRO A 1 106 ? 23.157 32.045 -10.805 1 96.18 106 PRO A O 1
ATOM 789 N N . THR A 1 107 ? 24.028 32.634 -12.766 1 93.63 107 THR A N 1
ATOM 790 C CA . THR A 1 107 ? 24.499 31.303 -13.132 1 93.63 107 THR A CA 1
ATOM 791 C C . THR A 1 107 ? 25.416 30.737 -12.051 1 93.63 107 THR A C 1
ATOM 793 O O . THR A 1 107 ? 25.351 29.547 -11.735 1 93.63 107 THR A O 1
ATOM 796 N N . ALA A 1 108 ? 26.236 31.53 -11.553 1 93.78 108 ALA A N 1
ATOM 797 C CA . ALA A 1 108 ? 27.173 31.082 -10.526 1 93.78 108 ALA A CA 1
ATOM 798 C C . ALA A 1 108 ? 26.432 30.576 -9.292 1 93.78 108 ALA A C 1
ATOM 800 O O . ALA A 1 108 ? 26.842 29.589 -8.675 1 93.78 108 ALA A O 1
ATOM 801 N N . GLU A 1 109 ? 25.356 31.242 -9.007 1 95.66 109 GLU A N 1
ATOM 802 C CA . GLU A 1 109 ? 24.551 30.846 -7.855 1 95.66 109 GLU A CA 1
ATOM 803 C C . GLU A 1 109 ? 23.753 29.58 -8.149 1 95.66 109 GLU A C 1
ATOM 805 O O . GLU A 1 109 ? 23.573 28.735 -7.27 1 95.66 109 GLU A O 1
ATOM 810 N N . ILE A 1 110 ? 23.345 29.508 -9.345 1 97.22 110 ILE A N 1
ATOM 811 C CA . ILE A 1 110 ? 22.555 28.351 -9.751 1 97.22 110 ILE A CA 1
ATOM 812 C C . ILE A 1 110 ? 23.379 27.077 -9.581 1 97.22 110 ILE A C 1
ATOM 814 O O . ILE A 1 110 ? 22.888 26.079 -9.05 1 97.22 110 ILE A O 1
ATOM 818 N N . VAL A 1 111 ? 24.606 27.104 -10.002 1 96.25 111 VAL A N 1
ATOM 819 C CA . VAL A 1 111 ? 25.478 25.935 -9.954 1 96.25 111 VAL A CA 1
ATOM 820 C C . VAL A 1 111 ? 25.631 25.462 -8.51 1 96.25 111 VAL A C 1
ATOM 822 O O . VAL A 1 111 ? 25.507 24.269 -8.225 1 96.25 111 VAL A O 1
ATOM 825 N N . GLY A 1 112 ? 25.825 26.396 -7.656 1 96.47 112 GLY A N 1
ATOM 826 C CA . GLY A 1 112 ? 25.982 26.061 -6.25 1 96.47 112 GLY A CA 1
ATOM 827 C C . GLY A 1 112 ? 24.719 25.5 -5.625 1 96.47 112 GLY A C 1
ATOM 828 O O . GLY A 1 112 ? 24.764 24.487 -4.923 1 96.47 112 GLY A O 1
ATOM 829 N N . LYS A 1 113 ? 23.639 26.107 -5.861 1 97.41 113 LYS A N 1
ATOM 830 C CA . LYS A 1 113 ? 22.362 25.684 -5.293 1 97.41 113 LYS A CA 1
ATOM 831 C C . LYS A 1 113 ? 21.966 24.3 -5.801 1 97.41 113 LYS A C 1
ATOM 833 O O . LYS A 1 113 ? 21.51 23.456 -5.027 1 97.41 113 LYS A O 1
ATOM 838 N N . VAL A 1 114 ? 22.17 24.101 -7.053 1 97.91 114 VAL A N 1
ATOM 839 C CA . VAL A 1 114 ? 21.812 22.83 -7.673 1 97.91 114 VAL A CA 1
ATOM 840 C C . VAL A 1 114 ? 22.685 21.713 -7.104 1 97.91 114 VAL A C 1
ATOM 842 O O . VAL A 1 114 ? 22.188 20.63 -6.785 1 97.91 114 VAL A O 1
ATOM 845 N N . LYS A 1 115 ? 23.934 21.965 -6.977 1 97.26 115 LYS A N 1
ATOM 846 C CA . LYS A 1 115 ? 24.843 20.974 -6.408 1 97.26 115 LYS A CA 1
ATOM 847 C C . LYS A 1 115 ? 24.425 20.595 -4.99 1 97.26 115 LYS A C 1
ATOM 849 O O . LYS A 1 115 ? 24.367 19.412 -4.649 1 97.26 115 LYS A O 1
ATOM 854 N N . THR A 1 116 ? 24.097 21.55 -4.232 1 97.27 116 THR A N 1
ATOM 855 C CA . THR A 1 116 ? 23.726 21.345 -2.837 1 97.27 116 THR A CA 1
ATOM 856 C C . THR A 1 116 ? 22.458 20.503 -2.732 1 97.27 116 THR A C 1
ATOM 858 O O . THR A 1 116 ? 22.403 19.547 -1.956 1 97.27 116 THR A O 1
ATOM 861 N N . VAL A 1 117 ? 21.481 20.818 -3.469 1 97.85 117 VAL A N 1
ATOM 862 C CA . VAL A 1 117 ? 20.2 20.129 -3.369 1 97.85 117 VAL A CA 1
ATOM 863 C C . VAL A 1 117 ? 20.335 18.705 -3.904 1 97.85 117 VAL A C 1
ATOM 865 O O . VAL A 1 117 ? 19.709 17.778 -3.385 1 97.85 117 VAL A O 1
ATOM 868 N N . LEU A 1 118 ? 21.127 18.522 -4.936 1 98.07 118 LEU A N 1
ATOM 869 C CA . LEU A 1 118 ? 21.344 17.183 -5.472 1 98.07 118 LEU A CA 1
ATOM 870 C C . LEU A 1 118 ? 22.059 16.299 -4.455 1 98.07 118 LEU A C 1
ATOM 872 O O . LEU A 1 118 ? 21.803 15.095 -4.384 1 98.07 118 LEU A O 1
ATOM 876 N N . GLU A 1 119 ? 22.917 16.891 -3.725 1 97.51 119 GLU A N 1
ATOM 877 C CA . GLU A 1 119 ? 23.563 16.16 -2.639 1 97.51 119 GLU A CA 1
ATOM 878 C C . GLU A 1 119 ? 22.56 15.785 -1.552 1 97.51 119 GLU A C 1
ATOM 880 O O . GLU A 1 119 ? 22.584 14.665 -1.038 1 97.51 119 GLU A O 1
ATOM 885 N N . LEU A 1 120 ? 21.734 16.69 -1.257 1 96.76 120 LEU A N 1
ATOM 886 C CA . LEU A 1 120 ? 20.714 16.49 -0.233 1 96.76 120 LEU A CA 1
ATOM 887 C C . LEU A 1 120 ? 19.819 15.305 -0.581 1 96.76 120 LEU A C 1
ATOM 889 O O . LEU A 1 120 ? 19.486 14.498 0.289 1 96.76 120 LEU A O 1
ATOM 893 N N . VAL A 1 121 ? 19.467 15.137 -1.897 1 96.5 121 VAL A N 1
ATOM 894 C CA . VAL A 1 121 ? 18.55 14.078 -2.307 1 96.5 121 VAL A CA 1
ATOM 895 C C . VAL A 1 121 ? 19.343 12.88 -2.823 1 96.5 121 VAL A C 1
ATOM 897 O O . VAL A 1 121 ? 18.774 11.96 -3.415 1 96.5 121 VAL A O 1
ATOM 900 N N . ARG A 1 122 ? 20.674 12.884 -2.795 1 95.18 122 ARG A N 1
ATOM 901 C CA . ARG A 1 122 ? 21.574 11.783 -3.124 1 95.18 122 ARG A CA 1
ATOM 902 C C . ARG A 1 122 ? 21.514 11.453 -4.611 1 95.18 122 ARG A C 1
ATOM 904 O O . ARG A 1 122 ? 21.396 10.285 -4.989 1 95.18 122 ARG A O 1
ATOM 911 N N . LEU A 1 123 ? 21.565 12.512 -5.436 1 96.39 123 LEU A N 1
ATOM 912 C CA . LEU A 1 123 ? 21.5 12.31 -6.88 1 96.39 123 LEU A CA 1
ATOM 913 C C . LEU A 1 123 ? 22.695 12.958 -7.573 1 96.39 123 LEU A C 1
ATOM 915 O O . LEU A 1 123 ? 22.68 13.154 -8.79 1 96.39 123 LEU A O 1
ATOM 919 N N . SER A 1 124 ? 23.742 13.263 -6.841 1 96.54 124 SER A N 1
ATOM 920 C CA . SER A 1 124 ? 24.903 13.958 -7.388 1 96.54 124 SER A CA 1
ATOM 921 C C . SER A 1 124 ? 25.498 13.196 -8.568 1 96.54 124 SER A C 1
ATOM 923 O O . SER A 1 124 ? 25.857 13.795 -9.583 1 96.54 124 SER A O 1
ATOM 925 N N . GLN A 1 125 ? 25.502 11.94 -8.521 1 95.15 125 GLN A N 1
ATOM 926 C CA . GLN A 1 125 ? 26.134 11.107 -9.54 1 95.15 125 GLN A CA 1
ATOM 927 C C . GLN A 1 125 ? 25.246 10.98 -10.774 1 95.15 125 GLN A C 1
ATOM 929 O O . GLN A 1 125 ? 25.696 10.517 -11.824 1 95.15 125 GLN A O 1
ATOM 934 N N . HIS A 1 126 ? 24.068 11.444 -10.703 1 96.22 126 HIS A N 1
ATOM 935 C CA . HIS A 1 126 ? 23.12 11.272 -11.797 1 96.22 126 HIS A CA 1
ATOM 936 C C . HIS A 1 126 ? 22.753 12.612 -12.425 1 96.22 126 HIS A C 1
ATOM 938 O O . HIS A 1 126 ? 21.805 12.697 -13.209 1 96.22 126 HIS A O 1
ATOM 944 N N . ALA A 1 127 ? 23.463 13.605 -12.152 1 97.01 127 ALA A N 1
ATOM 945 C CA . ALA A 1 127 ? 23.128 14.98 -12.513 1 97.01 127 ALA A CA 1
ATOM 946 C C . ALA A 1 127 ? 22.987 15.132 -14.024 1 97.01 127 ALA A C 1
ATOM 948 O O . ALA A 1 127 ? 22.183 15.937 -14.501 1 97.01 127 ALA A O 1
ATOM 949 N N . GLU A 1 128 ? 23.688 14.345 -14.748 1 97.09 128 GLU A N 1
ATOM 950 C CA . GLU A 1 128 ? 23.722 14.53 -16.195 1 97.09 128 GLU A CA 1
ATOM 951 C C . GLU A 1 128 ? 22.775 13.561 -16.898 1 97.09 128 GLU A C 1
ATOM 953 O O . GLU A 1 128 ? 22.622 13.61 -18.12 1 97.09 128 GLU A O 1
ATOM 958 N N . ARG A 1 129 ? 22.109 12.801 -16.156 1 97.02 129 ARG A N 1
ATOM 959 C CA . ARG A 1 129 ? 21.182 11.828 -16.725 1 97.02 129 ARG A CA 1
ATOM 960 C C . ARG A 1 129 ? 19.842 12.476 -17.057 1 97.02 129 ARG A C 1
ATOM 962 O O . ARG A 1 129 ? 19.52 13.547 -16.539 1 97.02 129 ARG A O 1
ATOM 969 N N . TYR A 1 130 ? 19.174 11.834 -17.94 1 97.01 130 TYR A N 1
ATOM 970 C CA . TYR A 1 130 ? 17.81 12.23 -18.272 1 97.01 130 TYR A CA 1
ATOM 971 C C . TYR A 1 130 ? 16.797 11.405 -17.487 1 97.01 130 TYR A C 1
ATOM 973 O O . TYR A 1 130 ? 17.099 10.294 -17.046 1 97.01 130 TYR A O 1
ATOM 981 N N . PRO A 1 131 ? 15.575 11.892 -17.287 1 95.56 131 PRO A N 1
ATOM 982 C CA . PRO A 1 131 ? 14.557 11.198 -16.495 1 95.56 131 PRO A CA 1
ATOM 983 C C . PRO A 1 131 ? 14.312 9.768 -16.972 1 95.56 131 PRO A C 1
ATOM 985 O O . PRO A 1 131 ? 14.089 8.871 -16.155 1 95.56 131 PRO A O 1
ATOM 988 N N . ARG A 1 132 ? 14.392 9.47 -18.198 1 91.76 132 ARG A N 1
ATOM 989 C CA . ARG A 1 132 ? 14.125 8.144 -18.744 1 91.76 132 ARG A CA 1
ATOM 990 C C . ARG A 1 132 ? 15.17 7.137 -18.272 1 91.76 132 ARG A C 1
ATOM 992 O O . ARG A 1 132 ? 14.946 5.927 -18.335 1 91.76 132 ARG A O 1
ATOM 999 N N . GLU A 1 133 ? 16.272 7.652 -17.832 1 93.42 133 GLU A N 1
ATOM 1000 C CA . GLU A 1 133 ? 17.384 6.803 -17.414 1 93.42 133 GLU A CA 1
ATOM 1001 C C . GLU A 1 133 ? 17.349 6.549 -15.91 1 93.42 133 GLU A C 1
ATOM 1003 O O . GLU A 1 133 ? 18.235 5.888 -15.366 1 93.42 133 GLU A O 1
ATOM 1008 N N . LEU A 1 134 ? 16.346 7.084 -15.308 1 93.46 134 LEU A N 1
ATOM 1009 C CA . LEU A 1 134 ? 16.282 7.033 -13.852 1 93.46 134 LEU A CA 1
ATOM 1010 C C . LEU A 1 134 ? 15.224 6.038 -13.389 1 93.46 134 LEU A C 1
ATOM 1012 O O . LEU A 1 134 ? 14.246 5.79 -14.098 1 93.46 134 LEU A O 1
ATOM 1016 N N . SER A 1 135 ? 15.456 5.485 -12.208 1 87.25 135 SER A N 1
ATOM 1017 C CA . SER A 1 135 ? 14.428 4.682 -11.553 1 87.25 135 SER A CA 1
ATOM 1018 C C . SER A 1 135 ? 13.295 5.557 -11.027 1 87.25 135 SER A C 1
ATOM 1020 O O . SER A 1 135 ? 13.419 6.783 -10.985 1 87.25 135 SER A O 1
ATOM 1022 N N . GLY A 1 136 ? 12.189 4.972 -10.649 1 87.54 136 GLY A N 1
ATOM 1023 C CA . GLY A 1 136 ? 11.066 5.701 -10.08 1 87.54 136 GLY A CA 1
ATOM 1024 C C . GLY A 1 136 ? 11.448 6.538 -8.874 1 87.54 136 GLY A C 1
ATOM 1025 O O . GLY A 1 136 ? 11.071 7.708 -8.778 1 87.54 136 GLY A O 1
ATOM 1026 N N . GLY A 1 137 ? 12.196 5.914 -7.976 1 90.95 137 GLY A N 1
ATOM 1027 C CA . GLY A 1 137 ? 12.655 6.628 -6.795 1 90.95 137 GLY A CA 1
ATOM 1028 C C . GLY A 1 137 ? 13.564 7.798 -7.121 1 90.95 137 GLY A C 1
ATOM 1029 O O . GLY A 1 137 ? 13.489 8.847 -6.477 1 90.95 137 GLY A O 1
ATOM 1030 N N . GLN A 1 138 ? 14.38 7.617 -8.107 1 93.87 138 GLN A N 1
ATOM 1031 C CA . GLN A 1 138 ? 15.274 8.688 -8.536 1 93.87 138 GLN A CA 1
ATOM 1032 C C . GLN A 1 138 ? 14.492 9.843 -9.154 1 93.87 138 GLN A C 1
ATOM 1034 O O . GLN A 1 138 ? 14.794 11.011 -8.899 1 93.87 138 GLN A O 1
ATOM 1039 N N . ARG A 1 139 ? 13.51 9.519 -9.905 1 95.63 139 ARG A N 1
ATOM 1040 C CA . ARG A 1 139 ? 12.672 10.562 -10.488 1 95.63 139 ARG A CA 1
ATOM 1041 C C . ARG A 1 139 ? 11.974 11.375 -9.403 1 95.63 139 ARG A C 1
ATOM 1043 O O . ARG A 1 139 ? 11.871 12.599 -9.507 1 95.63 139 ARG A O 1
ATOM 1050 N N . GLN A 1 140 ? 11.517 10.669 -8.425 1 94.9 140 GLN A N 1
ATOM 1051 C CA . GLN A 1 140 ? 10.881 11.355 -7.305 1 94.9 140 GLN A CA 1
ATOM 1052 C C . GLN A 1 140 ? 11.858 12.299 -6.611 1 94.9 140 GLN A C 1
ATOM 1054 O O . GLN A 1 140 ? 11.488 13.41 -6.226 1 94.9 140 GLN A O 1
ATOM 1059 N N . ARG A 1 141 ? 13.05 11.814 -6.466 1 96.48 141 ARG A N 1
ATOM 1060 C CA . ARG A 1 141 ? 14.082 12.639 -5.847 1 96.48 141 ARG A CA 1
ATOM 1061 C C . ARG A 1 141 ? 14.363 13.883 -6.682 1 96.48 141 ARG A C 1
ATOM 1063 O O . ARG A 1 141 ? 14.593 14.965 -6.136 1 96.48 141 ARG A O 1
ATOM 1070 N N . VAL A 1 142 ? 14.313 13.74 -7.979 1 97.52 142 VAL A N 1
ATOM 1071 C CA . VAL A 1 142 ? 14.51 14.887 -8.859 1 97.52 142 VAL A CA 1
ATOM 1072 C C . VAL A 1 142 ? 13.376 15.891 -8.661 1 97.52 142 VAL A C 1
ATOM 1074 O O . VAL A 1 142 ? 13.615 17.097 -8.57 1 97.52 142 VAL A O 1
ATOM 1077 N N . ALA A 1 143 ? 12.183 15.343 -8.609 1 97.12 143 ALA A N 1
ATOM 1078 C CA . ALA A 1 143 ? 11.02 16.206 -8.413 1 97.12 143 ALA A CA 1
ATOM 1079 C C . ALA A 1 143 ? 11.121 16.972 -7.097 1 97.12 143 ALA A C 1
ATOM 1081 O O . ALA A 1 143 ? 10.81 18.164 -7.04 1 97.12 143 ALA A O 1
ATOM 1082 N N . LEU A 1 144 ? 11.558 16.315 -6.075 1 97.07 144 LEU A N 1
ATOM 1083 C CA . LEU A 1 144 ? 11.741 16.939 -4.769 1 97.07 144 LEU A CA 1
ATOM 1084 C C . LEU A 1 144 ? 12.823 18.012 -4.826 1 97.07 144 LEU A C 1
ATOM 1086 O O . LEU A 1 144 ? 12.635 19.118 -4.314 1 97.07 144 LEU A O 1
ATOM 1090 N N . ALA A 1 145 ? 13.894 17.675 -5.471 1 97.86 145 ALA A N 1
ATOM 1091 C CA . ALA A 1 145 ? 14.999 18.621 -5.608 1 97.86 145 ALA A CA 1
ATOM 1092 C C . ALA A 1 145 ? 14.555 19.88 -6.346 1 97.86 145 ALA A C 1
ATOM 1094 O O . ALA A 1 145 ? 14.875 20.996 -5.93 1 97.86 145 ALA A O 1
ATOM 1095 N N . ARG A 1 146 ? 13.868 19.665 -7.39 1 97.48 146 ARG A N 1
ATOM 1096 C CA . ARG A 1 146 ? 13.38 20.779 -8.197 1 97.48 146 ARG A CA 1
ATOM 1097 C C . ARG A 1 146 ? 12.484 21.7 -7.375 1 97.48 146 ARG A C 1
ATOM 1099 O O . ARG A 1 146 ? 12.56 22.924 -7.502 1 97.48 146 ARG A O 1
ATOM 1106 N N . ALA A 1 147 ? 11.685 21.114 -6.557 1 96.73 147 ALA A N 1
ATOM 1107 C CA . ALA A 1 147 ? 10.773 21.897 -5.728 1 96.73 147 ALA A CA 1
ATOM 1108 C C . ALA A 1 147 ? 11.526 22.615 -4.612 1 96.73 147 ALA A C 1
ATOM 1110 O O . ALA A 1 147 ? 11.147 23.717 -4.208 1 96.73 147 ALA A O 1
ATOM 1111 N N . LEU A 1 148 ? 12.613 22.075 -4.131 1 97.38 148 LEU A N 1
ATOM 1112 C CA . LEU A 1 148 ? 13.3 22.561 -2.939 1 97.38 148 LEU A CA 1
ATOM 1113 C C . LEU A 1 148 ? 14.337 23.619 -3.302 1 97.38 148 LEU A C 1
ATOM 1115 O O . LEU A 1 148 ? 14.673 24.473 -2.478 1 97.38 148 LEU A O 1
ATOM 1119 N N . VAL A 1 149 ? 14.834 23.566 -4.49 1 97.19 149 VAL A N 1
ATOM 1120 C CA . VAL A 1 149 ? 15.991 24.371 -4.869 1 97.19 149 VAL A CA 1
ATOM 1121 C C . VAL A 1 149 ? 15.636 25.854 -4.794 1 97.19 149 VAL A C 1
ATOM 1123 O O . VAL A 1 149 ? 16.503 26.694 -4.542 1 97.19 149 VAL A O 1
ATOM 1126 N N . ILE A 1 150 ? 14.416 26.163 -5.031 1 95.43 150 ILE A N 1
ATOM 1127 C CA . ILE A 1 150 ? 14.009 27.564 -5.035 1 95.43 150 ILE A CA 1
ATOM 1128 C C . ILE A 1 150 ? 13.754 28.032 -3.604 1 95.43 150 ILE A C 1
ATOM 1130 O O . ILE A 1 150 ? 13.317 29.164 -3.383 1 95.43 150 ILE A O 1
ATOM 1134 N N . GLU A 1 151 ? 13.901 27.064 -2.627 1 95.29 151 GLU A N 1
ATOM 1135 C CA . GLU A 1 151 ? 13.78 27.366 -1.204 1 95.29 151 GLU A CA 1
ATOM 1136 C C . GLU A 1 151 ? 12.403 27.935 -0.876 1 95.29 151 GLU A C 1
ATOM 1138 O O . GLU A 1 151 ? 12.295 29.005 -0.272 1 95.29 151 GLU A O 1
ATOM 1143 N N . PRO A 1 152 ? 11.378 27.207 -1.197 1 96.25 152 PRO A N 1
ATOM 1144 C CA . PRO A 1 152 ? 10.01 27.658 -0.932 1 96.25 152 PRO A CA 1
ATOM 1145 C C . PRO A 1 152 ? 9.675 27.683 0.558 1 96.25 152 PRO A C 1
ATOM 1147 O O . PRO A 1 152 ? 10.301 26.971 1.347 1 96.25 152 PRO A O 1
ATOM 1150 N N . PRO A 1 153 ? 8.71 28.545 0.902 1 95.82 153 PRO A N 1
ATOM 1151 C CA . PRO A 1 153 ? 8.296 28.535 2.307 1 95.82 153 PRO A CA 1
ATOM 1152 C C . PRO A 1 153 ? 7.502 27.285 2.679 1 95.82 153 PRO A C 1
ATOM 1154 O O . PRO A 1 153 ? 7.526 26.856 3.836 1 95.82 153 PRO A O 1
ATOM 1157 N N . VAL A 1 154 ? 6.79 26.761 1.69 1 97.89 154 VAL A N 1
ATOM 1158 C CA . VAL A 1 154 ? 5.978 25.57 1.913 1 97.89 154 VAL A CA 1
ATOM 1159 C C . VAL A 1 154 ? 6.169 24.59 0.758 1 97.89 154 VAL A C 1
ATOM 1161 O O . VAL A 1 154 ? 6.251 24.997 -0.403 1 97.89 154 VAL A O 1
ATOM 1164 N N . LEU A 1 155 ? 6.292 23.344 1.084 1 98.01 155 LEU A N 1
ATOM 1165 C CA . LEU A 1 155 ? 6.367 22.25 0.121 1 98.01 155 LEU A CA 1
ATOM 1166 C C . LEU A 1 155 ? 5.057 21.471 0.081 1 98.01 155 LEU A C 1
ATOM 1168 O O . LEU A 1 155 ? 4.569 21.014 1.118 1 98.01 155 LEU A O 1
ATOM 1172 N N . LEU A 1 156 ? 4.426 21.391 -1.085 1 98.18 156 LEU A N 1
ATOM 1173 C CA . LEU A 1 156 ? 3.187 20.65 -1.297 1 98.18 156 LEU A CA 1
ATOM 1174 C C . LEU A 1 156 ? 3.451 19.358 -2.062 1 98.18 156 LEU A C 1
ATOM 1176 O O . LEU A 1 156 ? 4.061 19.379 -3.134 1 98.18 156 LEU A O 1
ATOM 1180 N N . LEU A 1 157 ? 3.035 18.258 -1.508 1 97.83 157 LEU A N 1
ATOM 1181 C CA . LEU A 1 157 ? 3.22 16.949 -2.126 1 97.83 157 LEU A CA 1
ATOM 1182 C C . LEU A 1 157 ? 1.875 16.3 -2.435 1 97.83 157 LEU A C 1
ATOM 1184 O O . LEU A 1 157 ? 1.112 15.978 -1.522 1 97.83 157 LEU A O 1
ATOM 1188 N N . ASP A 1 158 ? 1.628 16.095 -3.643 1 95.83 158 ASP A N 1
ATOM 1189 C CA . ASP A 1 158 ? 0.373 15.478 -4.062 1 95.83 158 ASP A CA 1
ATOM 1190 C C . ASP A 1 158 ? 0.575 14.006 -4.414 1 95.83 158 ASP A C 1
ATOM 1192 O O . ASP A 1 158 ? 0.899 13.675 -5.556 1 95.83 158 ASP A O 1
ATOM 1196 N N . GLU A 1 159 ? 0.353 13.145 -3.455 1 93.6 159 GLU A N 1
ATOM 1197 C CA . GLU A 1 159 ? 0.496 11.698 -3.587 1 93.6 159 GLU A CA 1
ATOM 1198 C C . GLU A 1 159 ? 1.848 11.33 -4.193 1 93.6 159 GLU A C 1
ATOM 1200 O O . GLU A 1 159 ? 1.913 10.575 -5.165 1 93.6 159 GLU A O 1
ATOM 1205 N N . PRO A 1 160 ? 2.861 11.733 -3.547 1 93.86 160 PRO A N 1
ATOM 1206 C CA . PRO A 1 160 ? 4.199 11.627 -4.134 1 93.86 160 PRO A CA 1
ATOM 1207 C C . PRO A 1 160 ? 4.666 10.181 -4.284 1 93.86 160 PRO A C 1
ATOM 1209 O O . PRO A 1 160 ? 5.598 9.905 -5.043 1 93.86 160 PRO A O 1
ATOM 1212 N N . LEU A 1 161 ? 4.014 9.256 -3.637 1 92.06 161 LEU A N 1
ATOM 1213 C CA . LEU A 1 161 ? 4.547 7.899 -3.604 1 92.06 161 LEU A CA 1
ATOM 1214 C C . LEU A 1 161 ? 3.593 6.923 -4.284 1 92.06 161 LEU A C 1
ATOM 1216 O O . LEU A 1 161 ? 3.787 5.708 -4.215 1 92.06 161 LEU A O 1
ATOM 1220 N N . SER A 1 162 ? 2.626 7.409 -4.99 1 84.98 162 SER A N 1
ATOM 1221 C CA . SER A 1 162 ? 1.551 6.574 -5.516 1 84.98 162 SER A CA 1
ATOM 1222 C C . SER A 1 162 ? 2.034 5.724 -6.687 1 84.98 162 SER A C 1
ATOM 1224 O O . SER A 1 162 ? 1.45 4.681 -6.986 1 84.98 162 SER A O 1
ATOM 1226 N N . ASN A 1 163 ? 3.079 6.114 -7.353 1 82.02 163 ASN A N 1
ATOM 1227 C CA . ASN A 1 163 ? 3.524 5.417 -8.555 1 82.02 163 ASN A CA 1
ATOM 1228 C C . ASN A 1 163 ? 4.696 4.485 -8.261 1 82.02 163 ASN A C 1
ATOM 1230 O O . ASN A 1 163 ? 5.29 3.918 -9.18 1 82.02 163 ASN A O 1
ATOM 1234 N N . LEU A 1 164 ? 5.002 4.364 -7.057 1 86.12 164 LEU A N 1
ATOM 1235 C CA . LEU A 1 164 ? 6.154 3.556 -6.674 1 86.12 164 LEU A CA 1
ATOM 1236 C C . LEU A 1 164 ? 5.715 2.181 -6.183 1 86.12 164 LEU A C 1
ATOM 1238 O O . LEU A 1 164 ? 4.606 2.026 -5.668 1 86.12 164 LEU A O 1
ATOM 1242 N N . ASP A 1 165 ? 6.584 1.175 -6.407 1 83 165 ASP A N 1
ATOM 1243 C CA . ASP A 1 165 ? 6.334 -0.137 -5.819 1 83 165 ASP A CA 1
ATOM 1244 C C . ASP A 1 165 ? 6.503 -0.1 -4.302 1 83 165 ASP A C 1
ATOM 1246 O O . ASP A 1 165 ? 7.003 0.883 -3.751 1 83 165 ASP A O 1
ATOM 1250 N N . ALA A 1 166 ? 6.089 -1.143 -3.665 1 78.41 166 ALA A N 1
ATOM 1251 C CA . ALA A 1 166 ? 5.961 -1.177 -2.211 1 78.41 166 ALA A CA 1
ATOM 1252 C C . ALA A 1 166 ? 7.304 -0.917 -1.536 1 78.41 166 ALA A C 1
ATOM 1254 O O . ALA A 1 166 ? 7.395 -0.108 -0.61 1 78.41 166 ALA A O 1
ATOM 1255 N N . ASN A 1 167 ? 8.323 -1.494 -1.975 1 81.74 167 ASN A N 1
ATOM 1256 C CA . ASN A 1 167 ? 9.63 -1.35 -1.342 1 81.74 167 ASN A CA 1
ATOM 1257 C C . ASN A 1 167 ? 10.189 0.058 -1.523 1 81.74 167 ASN A C 1
ATOM 1259 O O . ASN A 1 167 ? 10.653 0.675 -0.562 1 81.74 167 ASN A O 1
ATOM 1263 N N . LEU A 1 168 ? 10.119 0.488 -2.723 1 85.82 168 LEU A N 1
ATOM 1264 C CA . LEU A 1 168 ? 10.61 1.831 -3.013 1 85.82 168 LEU A CA 1
ATOM 1265 C C . LEU A 1 168 ? 9.759 2.884 -2.311 1 85.82 168 LEU A C 1
ATOM 1267 O O . LEU A 1 168 ? 10.28 3.901 -1.846 1 85.82 168 LEU A O 1
ATOM 1271 N N . ARG A 1 169 ? 8.514 2.596 -2.22 1 88.79 169 ARG A N 1
ATOM 1272 C CA . ARG A 1 169 ? 7.606 3.503 -1.524 1 88.79 169 ARG A CA 1
ATOM 1273 C C . ARG A 1 169 ? 8.04 3.707 -0.077 1 88.79 169 ARG A C 1
ATOM 1275 O O . ARG A 1 169 ? 8.135 4.842 0.394 1 88.79 169 ARG A O 1
ATOM 1282 N N . GLU A 1 170 ? 8.272 2.674 0.57 1 86.94 170 GLU A N 1
ATOM 1283 C CA . GLU A 1 170 ? 8.673 2.757 1.971 1 86.94 170 GLU A CA 1
ATOM 1284 C C . GLU A 1 170 ? 10.009 3.479 2.121 1 86.94 170 GLU A C 1
ATOM 1286 O O . GLU A 1 170 ? 10.168 4.327 3.001 1 86.94 170 GLU A O 1
ATOM 1291 N N . GLU A 1 171 ? 10.901 3.131 1.29 1 88.28 171 GLU A N 1
ATOM 1292 C CA . GLU A 1 171 ? 12.199 3.797 1.324 1 88.28 171 GLU A CA 1
ATOM 1293 C C . GLU A 1 171 ? 12.052 5.304 1.134 1 88.28 171 GLU A C 1
ATOM 1295 O O . GLU A 1 171 ? 12.66 6.09 1.863 1 88.28 171 GLU A O 1
ATOM 1300 N N . MET A 1 172 ? 11.248 5.625 0.225 1 93.04 172 MET A N 1
ATOM 1301 C CA . MET A 1 172 ? 11.092 7.037 -0.113 1 93.04 172 MET A CA 1
ATOM 1302 C C . MET A 1 172 ? 10.311 7.773 0.969 1 93.04 172 MET A C 1
ATOM 1304 O O . MET A 1 172 ? 10.482 8.98 1.153 1 93.04 172 MET A O 1
ATOM 1308 N N . GLN A 1 173 ? 9.454 7.04 1.666 1 93.38 173 GLN A N 1
ATOM 1309 C CA . GLN A 1 173 ? 8.781 7.628 2.819 1 93.38 173 GLN A CA 1
ATOM 1310 C C . GLN A 1 173 ? 9.789 8.143 3.843 1 93.38 173 GLN A C 1
ATOM 1312 O O . GLN A 1 173 ? 9.72 9.299 4.263 1 93.38 173 GLN A O 1
ATOM 1317 N N . PHE A 1 174 ? 10.727 7.351 4.107 1 92.29 174 PHE A N 1
ATOM 1318 C CA . PHE A 1 174 ? 11.742 7.71 5.091 1 92.29 174 PHE A CA 1
ATOM 1319 C C . PHE A 1 174 ? 12.643 8.819 4.56 1 92.29 174 PHE A C 1
ATOM 1321 O O . PHE A 1 174 ? 13.036 9.718 5.306 1 92.29 174 PHE A O 1
ATOM 1328 N N . GLU A 1 175 ? 12.841 8.733 3.342 1 94.07 175 GLU A N 1
ATOM 1329 C CA . GLU A 1 175 ? 13.699 9.738 2.72 1 94.07 175 GLU A CA 1
ATOM 1330 C C . GLU A 1 175 ? 13.034 11.111 2.725 1 94.07 175 GLU A C 1
ATOM 1332 O O . GLU A 1 175 ? 13.689 12.123 2.984 1 94.07 175 GLU A O 1
ATOM 1337 N N . ILE A 1 176 ? 11.79 11.159 2.432 1 96.53 176 ILE A N 1
ATOM 1338 C CA . ILE A 1 176 ? 11.058 12.421 2.425 1 96.53 176 ILE A CA 1
ATOM 1339 C C . ILE A 1 176 ? 11.1 13.049 3.816 1 96.53 176 ILE A C 1
ATOM 1341 O O . ILE A 1 176 ? 11.352 14.248 3.956 1 96.53 176 ILE A O 1
ATOM 1345 N N . ARG A 1 177 ? 10.855 12.274 4.817 1 95.84 177 ARG A N 1
ATOM 1346 C CA . ARG A 1 177 ? 10.906 12.774 6.187 1 95.84 177 ARG A CA 1
ATOM 1347 C C . ARG A 1 177 ? 12.305 13.267 6.539 1 95.84 177 ARG A C 1
ATOM 1349 O O . ARG A 1 177 ? 12.461 14.34 7.124 1 95.84 177 ARG A O 1
ATOM 1356 N N . ARG A 1 178 ? 13.264 12.511 6.163 1 94.11 178 ARG A N 1
ATOM 1357 C CA . ARG A 1 178 ? 14.647 12.897 6.425 1 94.11 178 ARG A CA 1
ATOM 1358 C C . ARG A 1 178 ? 14.971 14.243 5.786 1 94.11 178 ARG A C 1
ATOM 1360 O O . ARG A 1 178 ? 15.536 15.125 6.437 1 94.11 178 ARG A O 1
ATOM 1367 N N . ILE A 1 179 ? 14.618 14.37 4.548 1 96.21 179 ILE A N 1
ATOM 1368 C CA . ILE A 1 179 ? 14.903 15.592 3.804 1 96.21 179 ILE A CA 1
ATOM 1369 C C . ILE A 1 179 ? 14.172 16.77 4.444 1 96.21 179 ILE A C 1
ATOM 1371 O O . ILE A 1 179 ? 14.753 17.841 4.634 1 96.21 179 ILE A O 1
ATOM 1375 N N . GLN A 1 180 ? 12.923 16.608 4.74 1 96.36 180 GLN A N 1
ATOM 1376 C CA . GLN A 1 180 ? 12.124 17.66 5.358 1 96.36 180 GLN A CA 1
ATOM 1377 C C . GLN A 1 180 ? 12.737 18.113 6.68 1 96.36 180 GLN A C 1
ATOM 1379 O O . GLN A 1 180 ? 12.809 19.311 6.96 1 96.36 180 GLN A O 1
ATOM 1384 N N . CYS A 1 181 ? 13.172 17.233 7.478 1 94.11 181 CYS A N 1
ATOM 1385 C CA . CYS A 1 181 ? 13.787 17.554 8.761 1 94.11 181 CYS A CA 1
ATOM 1386 C C . CYS A 1 181 ? 15.107 18.29 8.565 1 94.11 181 CYS A C 1
ATOM 1388 O O . CYS A 1 181 ? 15.407 19.238 9.293 1 94.11 181 CYS A O 1
ATOM 1390 N N . ALA A 1 182 ? 15.825 17.876 7.605 1 93.93 182 ALA A N 1
ATOM 1391 C CA . ALA A 1 182 ? 17.126 18.485 7.341 1 93.93 182 ALA A CA 1
ATOM 1392 C C . ALA A 1 182 ? 16.973 19.938 6.901 1 93.93 182 ALA A C 1
ATOM 1394 O O . ALA A 1 182 ? 17.752 20.803 7.309 1 93.93 182 ALA A O 1
ATOM 1395 N N . VAL A 1 183 ? 15.99 20.168 6.104 1 95.28 183 VAL A N 1
ATOM 1396 C CA . VAL A 1 183 ? 15.775 21.498 5.544 1 95.28 183 VAL A CA 1
ATOM 1397 C C . VAL A 1 183 ? 14.907 22.324 6.49 1 95.28 183 VAL A C 1
ATOM 1399 O O . VAL A 1 183 ? 15.003 23.553 6.518 1 95.28 183 VAL A O 1
ATOM 1402 N N . GLY A 1 184 ? 14.045 21.692 7.238 1 95.81 184 GLY A N 1
ATOM 1403 C CA . GLY A 1 184 ? 13.129 22.375 8.138 1 95.81 184 GLY A CA 1
ATOM 1404 C C . GLY A 1 184 ? 11.974 23.046 7.419 1 95.81 184 GLY A C 1
ATOM 1405 O O . GLY A 1 184 ? 11.426 24.037 7.903 1 95.81 184 GLY A O 1
ATOM 1406 N N . ILE A 1 185 ? 11.642 22.554 6.349 1 96.74 185 ILE A N 1
ATOM 1407 C CA . ILE A 1 185 ? 10.621 23.191 5.525 1 96.74 185 ILE A CA 1
ATOM 1408 C C . ILE A 1 185 ? 9.234 22.759 5.995 1 96.74 185 ILE A C 1
ATOM 1410 O O . ILE A 1 185 ? 9.038 21.61 6.396 1 96.74 185 ILE A O 1
ATOM 1414 N N . THR A 1 186 ? 8.279 23.691 5.912 1 98.08 186 THR A N 1
ATOM 1415 C CA . THR A 1 186 ? 6.878 23.363 6.149 1 98.08 186 THR A CA 1
ATOM 1416 C C . THR A 1 186 ? 6.316 22.53 5 1 98.08 186 THR A C 1
ATOM 1418 O O . THR A 1 186 ? 6.498 22.873 3.83 1 98.08 186 THR A O 1
ATOM 1421 N N . THR A 1 187 ? 5.661 21.417 5.362 1 98.17 187 THR A N 1
ATOM 1422 C CA . THR A 1 187 ? 5.269 20.49 4.306 1 98.17 187 THR A CA 1
ATOM 1423 C C . THR A 1 187 ? 3.824 20.038 4.493 1 98.17 187 THR A C 1
ATOM 1425 O O . THR A 1 187 ? 3.396 19.753 5.614 1 98.17 187 THR A O 1
ATOM 1428 N N . LEU A 1 188 ? 3.071 20.039 3.409 1 98.24 188 LEU A N 1
ATOM 1429 C CA . LEU A 1 188 ? 1.73 19.468 3.338 1 98.24 188 LEU A CA 1
ATOM 1430 C C . LEU A 1 188 ? 1.664 18.365 2.287 1 98.24 188 LEU A C 1
ATOM 1432 O O . LEU A 1 188 ? 2.012 18.588 1.125 1 98.24 188 LEU A O 1
ATOM 1436 N N . MET A 1 189 ? 1.21 17.21 2.691 1 97.98 189 MET A N 1
ATOM 1437 C CA . MET A 1 189 ? 1.157 16.067 1.783 1 97.98 189 MET A CA 1
ATOM 1438 C C . MET A 1 189 ? -0.253 15.491 1.714 1 97.98 189 MET A C 1
ATOM 1440 O O . MET A 1 189 ? -0.933 15.377 2.736 1 97.98 189 MET A O 1
ATOM 1444 N N . VAL A 1 190 ? -0.645 15.198 0.552 1 96.7 190 VAL A N 1
ATOM 1445 C CA . VAL A 1 190 ? -1.897 14.479 0.342 1 96.7 190 VAL A CA 1
ATOM 1446 C C . VAL A 1 190 ? -1.607 13.005 0.071 1 96.7 190 VAL A C 1
ATOM 1448 O O . VAL A 1 190 ? -0.714 12.675 -0.714 1 96.7 190 VAL A O 1
ATOM 1451 N N . THR A 1 191 ? -2.362 12.186 0.747 1 93.87 191 THR A N 1
ATOM 1452 C CA . THR A 1 191 ? -2.198 10.758 0.501 1 93.87 191 THR A CA 1
ATOM 1453 C C . THR A 1 191 ? -3.464 9.995 0.881 1 93.87 191 THR A C 1
ATOM 1455 O O . THR A 1 191 ? -4.253 10.463 1.705 1 93.87 191 THR A O 1
ATOM 1458 N N . HIS A 1 192 ? -3.624 8.918 0.291 1 90.06 192 HIS A N 1
ATOM 1459 C CA . HIS A 1 192 ? -4.686 8.004 0.695 1 90.06 192 HIS A CA 1
ATOM 1460 C C . HIS A 1 192 ? -4.126 6.817 1.472 1 90.06 192 HIS A C 1
ATOM 1462 O O . HIS A 1 192 ? -4.88 5.941 1.903 1 90.06 192 HIS A O 1
ATOM 1468 N N . ASP A 1 193 ? -2.862 6.81 1.677 1 90.23 193 ASP A N 1
ATOM 1469 C CA . ASP A 1 193 ? -2.203 5.695 2.35 1 90.23 193 ASP A CA 1
ATOM 1470 C C . ASP A 1 193 ? -1.996 5.993 3.833 1 90.23 193 ASP A C 1
ATOM 1472 O O . ASP A 1 193 ? -1.261 6.917 4.189 1 90.23 193 ASP A O 1
ATOM 1476 N N . GLN A 1 194 ? -2.501 5.167 4.639 1 92.31 194 GLN A N 1
ATOM 1477 C CA . GLN A 1 194 ? -2.47 5.399 6.079 1 92.31 194 GLN A CA 1
ATOM 1478 C C . GLN A 1 194 ? -1.053 5.255 6.628 1 92.31 194 GLN A C 1
ATOM 1480 O O . GLN A 1 194 ? -0.625 6.047 7.47 1 92.31 194 GLN A O 1
ATOM 1485 N N . ALA A 1 195 ? -0.386 4.238 6.102 1 90.62 195 ALA A N 1
ATOM 1486 C CA . ALA A 1 195 ? 0.965 3.993 6.6 1 90.62 195 ALA A CA 1
ATOM 1487 C C . ALA A 1 195 ? 1.877 5.185 6.323 1 90.62 195 ALA A C 1
ATOM 1489 O O . ALA A 1 195 ? 2.687 5.565 7.172 1 90.62 195 ALA A O 1
ATOM 1490 N N . GLU A 1 196 ? 1.696 5.765 5.201 1 93.45 196 GLU A N 1
ATOM 1491 C CA . GLU A 1 196 ? 2.464 6.951 4.835 1 93.45 196 GLU A CA 1
ATOM 1492 C C . GLU A 1 196 ? 2.184 8.107 5.791 1 93.45 196 GLU A C 1
ATOM 1494 O O . GLU A 1 196 ? 3.11 8.686 6.362 1 93.45 196 GLU A O 1
ATOM 1499 N N . ALA A 1 197 ? 0.939 8.368 5.979 1 95.85 197 ALA A N 1
ATOM 1500 C CA . ALA A 1 197 ? 0.529 9.493 6.816 1 95.85 197 ALA A CA 1
ATOM 1501 C C . ALA A 1 197 ? 0.987 9.299 8.258 1 95.85 197 ALA A C 1
ATOM 1503 O O . ALA A 1 197 ? 1.518 10.224 8.878 1 95.85 197 ALA A O 1
ATOM 1504 N N . LEU A 1 198 ? 0.886 8.121 8.723 1 95.94 198 LEU A N 1
ATOM 1505 C CA . LEU A 1 198 ? 1.162 7.844 10.128 1 95.94 198 LEU A CA 1
ATOM 1506 C C . LEU A 1 198 ? 2.663 7.853 10.4 1 95.94 198 LEU A C 1
ATOM 1508 O O . LEU A 1 198 ? 3.097 8.217 11.495 1 95.94 198 LEU A O 1
ATOM 1512 N N . SER A 1 199 ? 3.429 7.506 9.431 1 95.06 199 SER A N 1
ATOM 1513 C CA . SER A 1 199 ? 4.846 7.27 9.689 1 95.06 199 SER A CA 1
ATOM 1514 C C . SER A 1 199 ? 5.653 8.558 9.559 1 95.06 199 SER A C 1
ATOM 1516 O O . SER A 1 199 ? 6.667 8.731 10.238 1 95.06 199 SER A O 1
ATOM 1518 N N . ILE A 1 200 ? 5.174 9.506 8.754 1 95.41 200 ILE A N 1
ATOM 1519 C CA . ILE A 1 200 ? 6.135 10.566 8.47 1 95.41 200 ILE A CA 1
ATOM 1520 C C . ILE A 1 200 ? 5.573 11.909 8.929 1 95.41 200 ILE A C 1
ATOM 1522 O O . ILE A 1 200 ? 6.3 12.903 8.999 1 95.41 200 ILE A O 1
ATOM 1526 N N . SER A 1 201 ? 4.341 11.977 9.336 1 97.41 201 SER A N 1
ATOM 1527 C CA . SER A 1 201 ? 3.711 13.262 9.623 1 97.41 201 SER A CA 1
ATOM 1528 C C . SER A 1 201 ? 3.801 13.603 11.107 1 97.41 201 SER A C 1
ATOM 1530 O O . SER A 1 201 ? 3.826 12.708 11.955 1 97.41 201 SER A O 1
ATOM 1532 N N . ASP A 1 202 ? 3.818 14.907 11.356 1 97.08 202 ASP A N 1
ATOM 1533 C CA . ASP A 1 202 ? 3.634 15.381 12.724 1 97.08 202 ASP A CA 1
ATOM 1534 C C . ASP A 1 202 ? 2.16 15.351 13.122 1 97.08 202 ASP A C 1
ATOM 1536 O O . ASP A 1 202 ? 1.825 15.011 14.259 1 97.08 202 ASP A O 1
ATOM 1540 N N . ARG A 1 203 ? 1.381 15.7 12.161 1 97.84 203 ARG A N 1
ATOM 1541 C CA . ARG A 1 203 ? -0.068 15.65 12.326 1 97.84 203 ARG A CA 1
ATOM 1542 C C . ARG A 1 203 ? -0.744 15.113 11.068 1 97.84 203 ARG A C 1
ATOM 1544 O O . ARG A 1 203 ? -0.254 15.321 9.957 1 97.84 203 ARG A O 1
ATOM 1551 N N . VAL A 1 204 ? -1.826 14.484 11.34 1 97.65 204 VAL A N 1
ATOM 1552 C CA . VAL A 1 204 ? -2.636 13.941 10.255 1 97.65 204 VAL A CA 1
ATOM 1553 C C . VAL A 1 204 ? -4.032 14.557 10.294 1 97.65 204 VAL A C 1
ATOM 1555 O O . VAL A 1 204 ? -4.655 14.633 11.355 1 97.65 204 VAL A O 1
ATOM 1558 N N . VAL A 1 205 ? -4.462 15.025 9.166 1 97.43 205 VAL A N 1
ATOM 1559 C CA . VAL A 1 205 ? -5.808 15.557 8.977 1 97.43 205 VAL A CA 1
ATOM 1560 C C . VAL A 1 205 ? -6.659 14.549 8.208 1 97.43 205 VAL A C 1
ATOM 1562 O O . VAL A 1 205 ? -6.406 14.284 7.03 1 97.43 205 VAL A O 1
ATOM 1565 N N . VAL A 1 206 ? -7.647 14.031 8.844 1 96.01 206 VAL A N 1
ATOM 1566 C CA . VAL A 1 206 ? -8.523 13.076 8.174 1 96.01 206 VAL A CA 1
ATOM 1567 C C . VAL A 1 206 ? -9.723 13.807 7.575 1 96.01 206 VAL A C 1
ATOM 1569 O O . VAL A 1 206 ? -10.425 14.539 8.276 1 96.01 206 VAL A O 1
ATOM 1572 N N . MET A 1 207 ? -9.885 13.532 6.315 1 94.54 207 MET A N 1
ATOM 1573 C CA . MET A 1 207 ? -10.984 14.18 5.604 1 94.54 207 MET A CA 1
ATOM 1574 C C . MET A 1 207 ? -12.007 13.153 5.131 1 94.54 207 MET A C 1
ATOM 1576 O O . MET A 1 207 ? -11.64 12.053 4.713 1 94.54 207 MET A O 1
ATOM 1580 N N . GLN A 1 208 ? -13.252 13.55 5.233 1 90.59 208 GLN A N 1
ATOM 1581 C CA . GLN A 1 208 ? -14.373 12.753 4.747 1 90.59 208 GLN A CA 1
ATOM 1582 C C . GLN A 1 208 ? -15.429 13.635 4.087 1 90.59 208 GLN A C 1
ATOM 1584 O O . GLN A 1 208 ? -15.913 14.593 4.694 1 90.59 208 GLN A O 1
ATOM 1589 N N . ALA A 1 209 ? -15.798 13.282 2.846 1 88.95 209 ALA A N 1
ATOM 1590 C CA . ALA A 1 209 ? -16.865 13.977 2.131 1 88.95 209 ALA A CA 1
ATOM 1591 C C . ALA A 1 209 ? -16.639 15.486 2.14 1 88.95 209 ALA A C 1
ATOM 1593 O O . ALA A 1 209 ? -17.553 16.255 2.451 1 88.95 209 ALA A O 1
ATOM 1594 N N . GLY A 1 210 ? -15.393 15.861 1.968 1 91.73 210 GLY A N 1
ATOM 1595 C CA . GLY A 1 210 ? -15.053 17.267 1.815 1 91.73 210 GLY A CA 1
ATOM 1596 C C . GLY A 1 210 ? -14.844 17.978 3.139 1 91.73 210 GLY A C 1
ATOM 1597 O O . GLY A 1 210 ? -14.56 19.177 3.167 1 91.73 210 GLY A O 1
ATOM 1598 N N . ARG A 1 211 ? -14.904 17.224 4.242 1 92.99 211 ARG A N 1
ATOM 1599 C CA . ARG A 1 211 ? -14.809 17.833 5.564 1 92.99 211 ARG A CA 1
ATOM 1600 C C . ARG A 1 211 ? -13.655 17.233 6.361 1 92.99 211 ARG A C 1
ATOM 1602 O O . ARG A 1 211 ? -13.376 16.037 6.254 1 92.99 211 ARG A O 1
ATOM 1609 N N . VAL A 1 212 ? -13.099 18.078 7.179 1 93.14 212 VAL A N 1
ATOM 1610 C CA . VAL A 1 212 ? -12.114 17.6 8.144 1 93.14 212 VAL A CA 1
ATOM 1611 C C . VAL A 1 212 ? -12.825 16.959 9.334 1 93.14 212 VAL A C 1
ATOM 1613 O O . VAL A 1 212 ? -13.708 17.57 9.94 1 93.14 212 VAL A O 1
ATOM 1616 N N . THR A 1 213 ? -12.45 15.828 9.691 1 91.72 213 THR A N 1
ATOM 1617 C CA . THR A 1 213 ? -13.127 15.09 10.751 1 91.72 213 THR A CA 1
ATOM 1618 C C . THR A 1 213 ? -12.291 15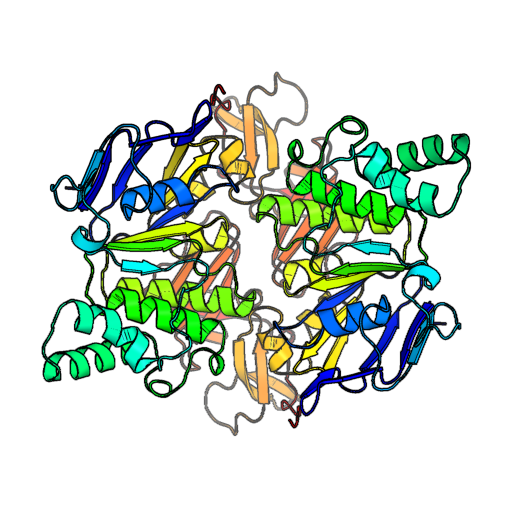.089 12.028 1 91.72 213 THR A C 1
ATOM 1620 O O . THR A 1 213 ? -12.827 15.238 13.128 1 91.72 213 THR A O 1
ATOM 1623 N N . GLN A 1 214 ? -10.996 14.901 11.861 1 93.8 214 GLN A N 1
ATOM 1624 C CA . GLN A 1 214 ? -10.1 14.877 13.012 1 93.8 214 GLN A CA 1
ATOM 1625 C C . GLN A 1 214 ? -8.684 15.286 12.616 1 93.8 214 GLN A C 1
ATOM 1627 O O . GLN A 1 214 ? -8.206 14.923 11.539 1 93.8 214 GLN A O 1
ATOM 1632 N N . ILE A 1 215 ? -8.098 16.073 13.4 1 96.12 215 ILE A N 1
ATOM 1633 C CA . ILE A 1 215 ? -6.702 16.475 13.269 1 96.12 215 ILE A CA 1
ATOM 1634 C C . ILE A 1 215 ? -5.936 16.103 14.536 1 96.12 215 ILE A C 1
ATOM 1636 O O . ILE A 1 215 ? -6.281 16.552 15.632 1 96.12 215 ILE A O 1
ATOM 1640 N N . ASP A 1 216 ? -4.871 15.301 14.329 1 96.39 216 ASP A N 1
ATOM 1641 C CA . ASP A 1 216 ? -4.132 14.875 15.514 1 96.39 216 ASP A CA 1
ATOM 1642 C C . ASP A 1 216 ? -2.773 14.292 15.134 1 96.39 216 ASP A C 1
ATOM 1644 O O . ASP A 1 216 ? -2.491 14.08 13.953 1 96.39 216 ASP A O 1
ATOM 1648 N N . ALA A 1 217 ? -1.953 14.166 16.153 1 96.11 217 ALA A N 1
ATOM 1649 C CA . ALA A 1 217 ? -0.735 13.383 15.964 1 96.11 217 ALA A CA 1
ATOM 1650 C C . ALA A 1 217 ? -1.062 11.947 15.566 1 96.11 217 ALA A C 1
ATOM 1652 O O . ALA A 1 217 ? -2.086 11.399 15.982 1 96.11 217 ALA A O 1
ATOM 1653 N N . PRO A 1 218 ? -0.224 11.288 14.797 1 95.3 218 PRO A N 1
ATOM 1654 C CA . PRO A 1 218 ? -0.503 9.953 14.262 1 95.3 218 PRO A CA 1
ATOM 1655 C C . PRO A 1 218 ? -0.894 8.953 15.348 1 95.3 218 PRO A C 1
ATOM 1657 O O . PRO A 1 218 ? -1.916 8.272 15.226 1 95.3 218 PRO A O 1
ATOM 1660 N N . TYR A 1 219 ? -0.143 8.921 16.398 1 92.82 219 TYR A N 1
ATOM 1661 C CA . TYR A 1 219 ? -0.391 7.953 17.462 1 92.82 219 TYR A CA 1
ATOM 1662 C C . TYR A 1 219 ? -1.737 8.209 18.128 1 92.82 219 TYR A C 1
ATOM 1664 O O . TYR A 1 219 ? -2.509 7.275 18.36 1 92.82 219 TYR A O 1
ATOM 1672 N N . LYS A 1 220 ? -2.031 9.438 18.399 1 92.56 220 LYS A N 1
ATOM 1673 C CA . LYS A 1 220 ? -3.295 9.801 19.034 1 92.56 220 LYS A CA 1
ATOM 1674 C C . LYS A 1 220 ? -4.475 9.526 18.107 1 92.56 220 LYS A C 1
ATOM 1676 O O . LYS A 1 220 ? -5.508 9.015 18.543 1 92.56 220 LYS A O 1
ATOM 1681 N N . LEU A 1 221 ? -4.246 9.86 16.878 1 93.08 221 LEU A N 1
ATOM 1682 C CA . LEU A 1 221 ? -5.29 9.622 15.887 1 93.08 221 LEU A CA 1
ATOM 1683 C C . LEU A 1 221 ? -5.637 8.139 15.81 1 93.08 221 LEU A C 1
ATOM 1685 O O . LEU A 1 221 ? -6.814 7.776 15.741 1 93.08 221 LEU A O 1
ATOM 1689 N N . TYR A 1 222 ? -4.67 7.29 15.863 1 93.75 222 TYR A N 1
ATOM 1690 C CA . TYR A 1 222 ? -4.851 5.847 15.749 1 93.75 222 TYR A CA 1
ATOM 1691 C C . TYR A 1 222 ? -5.464 5.272 17.02 1 93.75 222 TYR A C 1
ATOM 1693 O O . TYR A 1 222 ? -6.389 4.458 16.957 1 93.75 222 TYR A O 1
ATOM 1701 N N . GLU A 1 223 ? -5.052 5.766 18.126 1 90.95 223 GLU A N 1
ATOM 1702 C CA . GLU A 1 223 ? -5.448 5.201 19.412 1 90.95 223 GLU A CA 1
ATOM 1703 C C . GLU A 1 223 ? -6.792 5.761 19.871 1 90.95 223 GLU A C 1
ATOM 1705 O O . GLU A 1 223 ? -7.533 5.095 20.596 1 90.95 223 GLU A O 1
ATOM 1710 N N . HIS A 1 224 ? -7.009 7 19.42 1 90.18 224 HIS A N 1
ATOM 1711 C CA . HIS A 1 224 ? -8.216 7.665 19.9 1 90.18 224 HIS A CA 1
ATOM 1712 C C . HIS A 1 224 ? -9.031 8.23 18.741 1 90.18 224 HIS A C 1
ATOM 1714 O O . HIS A 1 224 ? -9.272 9.437 18.677 1 90.18 224 HIS A O 1
ATOM 1720 N N . PRO A 1 225 ? -9.499 7.295 17.981 1 90.7 225 PRO A N 1
ATOM 1721 C CA . PRO A 1 225 ? -10.388 7.77 16.918 1 90.7 225 PRO A CA 1
ATOM 1722 C C . PRO A 1 225 ? -11.693 8.352 17.457 1 90.7 225 PRO A C 1
ATOM 1724 O O . PRO A 1 225 ? -12.33 7.75 18.326 1 90.7 225 PRO A O 1
ATOM 1727 N N . ARG A 1 226 ? -12.117 9.412 16.925 1 88.5 226 ARG A N 1
ATOM 1728 C CA . ARG A 1 226 ? -13.284 10.11 17.454 1 88.5 226 ARG A CA 1
ATOM 1729 C C . ARG A 1 226 ? -14.575 9.52 16.895 1 88.5 226 ARG A C 1
ATOM 1731 O O . ARG A 1 226 ? -15.616 9.556 17.555 1 88.5 226 ARG A O 1
ATOM 1738 N N . THR A 1 227 ? -14.497 9.007 15.696 1 87.84 227 THR A N 1
ATOM 1739 C CA . THR A 1 227 ? -15.699 8.522 15.027 1 87.84 227 THR A CA 1
ATOM 1740 C C . THR A 1 227 ? -15.501 7.094 14.527 1 87.84 227 THR A C 1
ATOM 1742 O O . THR A 1 227 ? -14.37 6.606 14.458 1 87.84 227 THR A O 1
ATOM 1745 N N . ARG A 1 228 ? -16.594 6.513 14.174 1 87.78 228 ARG A N 1
ATOM 1746 C CA . ARG A 1 228 ? -16.561 5.176 13.589 1 87.78 228 ARG A CA 1
ATOM 1747 C C . ARG A 1 228 ? -15.816 5.18 12.258 1 87.78 228 ARG A C 1
ATOM 1749 O O . ARG A 1 228 ? -15.065 4.249 11.959 1 87.78 228 ARG A O 1
ATOM 1756 N N . PHE A 1 229 ? -16.021 6.237 11.516 1 87.22 229 PHE A N 1
ATOM 1757 C CA . PHE A 1 229 ? -15.351 6.344 10.225 1 87.22 229 PHE A CA 1
ATOM 1758 C C . PHE A 1 229 ? -13.837 6.296 10.396 1 87.22 229 PHE A C 1
ATOM 1760 O O . PHE A 1 229 ? -13.156 5.517 9.726 1 87.22 229 PHE A O 1
ATOM 1767 N N . ILE A 1 230 ? -13.305 7.038 11.312 1 89.53 230 ILE A N 1
ATOM 1768 C CA . ILE A 1 230 ? -11.862 7.123 11.51 1 89.53 230 ILE A CA 1
ATOM 1769 C C . ILE A 1 230 ? -11.332 5.787 12.024 1 89.53 230 ILE A C 1
ATOM 1771 O O . ILE A 1 230 ? -10.27 5.327 11.597 1 89.53 230 ILE A O 1
ATOM 1775 N N . SER A 1 231 ? -12.118 5.195 12.894 1 87.74 231 SER A N 1
ATOM 1776 C CA . SER A 1 231 ? -11.711 3.914 13.462 1 87.74 231 SER A CA 1
ATOM 1777 C C . SER A 1 231 ? -11.577 2.847 12.38 1 87.74 231 SER A C 1
ATOM 1779 O O . SER A 1 231 ? -10.659 2.026 12.421 1 87.74 231 SER A O 1
ATOM 1781 N N . ASP A 1 232 ? -12.425 2.928 11.44 1 87.28 232 ASP A N 1
ATOM 1782 C CA . ASP A 1 232 ? -12.442 1.927 10.378 1 87.28 232 ASP A CA 1
ATOM 1783 C C . ASP A 1 232 ? -11.481 2.304 9.253 1 87.28 232 ASP A C 1
ATOM 1785 O O . ASP A 1 232 ? -10.956 1.43 8.559 1 87.28 232 ASP A O 1
ATOM 1789 N N . PHE A 1 233 ? -11.287 3.541 9.135 1 87.47 233 PHE A N 1
ATOM 1790 C CA . PHE A 1 233 ? -10.531 4.035 7.99 1 87.47 233 PHE A CA 1
ATOM 1791 C C . PHE A 1 233 ? -9.036 4.031 8.286 1 87.47 233 PHE A C 1
ATOM 1793 O O . PHE A 1 233 ? -8.224 3.742 7.404 1 87.47 233 PHE A O 1
ATOM 1800 N N . VAL A 1 234 ? -8.736 4.422 9.478 1 89.7 234 VAL A N 1
ATOM 1801 C CA . VAL A 1 234 ? -7.326 4.465 9.852 1 89.7 234 VAL A CA 1
ATOM 1802 C C . VAL A 1 234 ? -6.943 3.174 10.572 1 89.7 234 VAL A C 1
ATOM 1804 O O . VAL A 1 234 ? -6.995 3.103 11.802 1 89.7 234 VAL A O 1
ATOM 1807 N N . GLY A 1 235 ? -6.619 2.217 9.866 1 86.6 235 GLY A N 1
ATOM 1808 C CA . GLY A 1 235 ? -6.31 0.904 10.409 1 86.6 235 GLY A CA 1
ATOM 1809 C C . GLY A 1 235 ? -7.537 0.033 10.601 1 86.6 235 GLY A C 1
ATOM 1810 O O . GLY A 1 235 ? -8.667 0.512 10.496 1 86.6 235 GLY A O 1
ATOM 1811 N N . LYS A 1 236 ? -7.308 -1.194 10.965 1 87.84 236 LYS A N 1
ATOM 1812 C CA . LYS A 1 236 ? -8.403 -2.118 11.251 1 87.84 236 LYS A CA 1
ATOM 1813 C C . LYS A 1 236 ? -8.846 -2.011 12.707 1 87.84 236 LYS A C 1
ATOM 1815 O O . LYS A 1 236 ? -8.023 -1.784 13.597 1 87.84 236 LYS A O 1
ATOM 1820 N N . ALA A 1 237 ? -10.141 -2.128 12.866 1 91.88 237 ALA A N 1
ATOM 1821 C CA . ALA A 1 237 ? -10.67 -2.097 14.227 1 91.88 237 ALA A CA 1
ATOM 1822 C C . ALA A 1 237 ? -11.851 -3.052 14.379 1 91.88 237 ALA A C 1
ATOM 1824 O O . ALA A 1 237 ? -12.657 -3.203 13.459 1 91.88 237 ALA A O 1
ATOM 1825 N N . ASN A 1 238 ? -11.834 -3.739 15.502 1 93.77 238 ASN A N 1
ATOM 1826 C CA . ASN A 1 238 ? -13.02 -4.491 15.897 1 93.77 238 ASN A CA 1
ATOM 1827 C C . ASN A 1 238 ? -14.046 -3.597 16.588 1 93.77 238 ASN A C 1
ATOM 1829 O O . ASN A 1 238 ? -13.733 -2.938 17.581 1 93.77 238 ASN A O 1
ATOM 1833 N N . LEU A 1 239 ? -15.19 -3.571 16.023 1 90.5 239 LEU A N 1
ATOM 1834 C CA . LEU A 1 239 ? -16.27 -2.814 16.646 1 90.5 239 LEU A CA 1
ATOM 1835 C C . LEU A 1 239 ? -17.189 -3.734 17.444 1 90.5 239 LEU A C 1
ATOM 1837 O O . LEU A 1 239 ? -17.841 -4.612 16.875 1 90.5 239 LEU A O 1
ATOM 1841 N N . LEU A 1 240 ? -17.212 -3.481 18.695 1 89.34 240 LEU A N 1
ATOM 1842 C CA . LEU A 1 240 ? -17.948 -4.355 19.602 1 89.34 240 LEU A CA 1
ATOM 1843 C C . LEU A 1 240 ? -19.004 -3.571 20.374 1 89.34 240 LEU A C 1
ATOM 1845 O O . LEU A 1 240 ? -18.806 -2.395 20.684 1 89.34 240 LEU A O 1
ATOM 1849 N N . ALA A 1 241 ? -20.048 -4.287 20.577 1 86.92 241 ALA A N 1
ATOM 1850 C CA . ALA A 1 241 ? -21.05 -3.694 21.459 1 86.92 241 ALA A CA 1
ATOM 1851 C C . ALA A 1 241 ? -20.627 -3.803 22.921 1 86.92 241 ALA A C 1
ATOM 1853 O O . ALA A 1 241 ? -20.082 -4.827 23.342 1 86.92 241 ALA A O 1
ATOM 1854 N N . GLY A 1 242 ? -20.805 -2.671 23.578 1 86.72 242 GLY A N 1
ATOM 1855 C CA . GLY A 1 242 ? -20.41 -2.694 24.977 1 86.72 242 GLY A CA 1
ATOM 1856 C C . GLY A 1 242 ? -21.271 -1.805 25.855 1 86.72 242 GLY A C 1
ATOM 1857 O O . GLY A 1 242 ? -22.212 -1.171 25.373 1 86.72 242 GLY A O 1
ATOM 1858 N N . ASP A 1 243 ? -21.082 -1.972 27.188 1 84.67 243 ASP A N 1
ATOM 1859 C CA . ASP A 1 243 ? -21.72 -1.161 28.22 1 84.67 243 ASP A CA 1
ATOM 1860 C C . ASP A 1 243 ? -20.709 -0.719 29.275 1 84.67 243 ASP A C 1
ATOM 1862 O O . ASP A 1 243 ? -19.58 -1.213 29.306 1 84.67 243 ASP A O 1
ATOM 1866 N N . TYR A 1 244 ? -21.149 0.387 29.942 1 82.56 244 TYR A N 1
ATOM 1867 C CA . TYR A 1 244 ? -20.335 0.756 31.095 1 82.56 244 TYR A CA 1
ATOM 1868 C C . TYR A 1 244 ? -20.611 -0.168 32.275 1 82.56 244 TYR A C 1
ATOM 1870 O O . TYR A 1 244 ? -21.76 -0.537 32.528 1 82.56 244 TYR A O 1
ATOM 1878 N N . ASP A 1 245 ? -19.497 -0.546 32.912 1 77.44 245 ASP A N 1
ATOM 1879 C CA . ASP A 1 245 ? -19.701 -1.318 34.134 1 77.44 245 ASP A CA 1
ATOM 1880 C C . ASP A 1 245 ? -20.023 -0.404 35.314 1 77.44 245 ASP A C 1
ATOM 1882 O O . ASP A 1 245 ? -20.254 0.793 35.133 1 77.44 245 ASP A O 1
ATOM 1886 N N . GLU A 1 246 ? -20.167 -1.025 36.485 1 78.37 246 GLU A N 1
ATOM 1887 C CA . GLU A 1 246 ? -20.567 -0.284 37.677 1 78.37 246 GLU A CA 1
ATOM 1888 C C . GLU A 1 246 ? -19.558 0.81 38.013 1 78.37 246 GLU A C 1
ATOM 1890 O O . GLU A 1 246 ? -19.912 1.825 38.617 1 78.37 246 GLU A O 1
ATOM 1895 N N . SER A 1 247 ? -18.338 0.64 37.636 1 79.42 247 SER A N 1
ATOM 1896 C CA . SER A 1 247 ? -17.281 1.604 37.923 1 79.42 247 SER A CA 1
ATOM 1897 C C . SER A 1 247 ? -17.117 2.601 36.781 1 79.42 247 SER A C 1
ATOM 1899 O O . SER A 1 247 ? -16.209 3.435 36.804 1 79.42 247 SER A O 1
ATOM 1901 N N . GLY A 1 248 ? -17.993 2.434 35.706 1 77.06 248 GLY A N 1
ATOM 1902 C CA . GLY A 1 248 ? -17.936 3.358 34.584 1 77.06 248 GLY A CA 1
ATOM 1903 C C . GLY A 1 248 ? -16.914 2.961 33.535 1 77.06 248 GLY A C 1
ATOM 1904 O O . GLY A 1 248 ? -16.554 3.768 32.675 1 77.06 248 GLY A O 1
ATOM 1905 N N . ILE A 1 249 ? -16.388 1.754 33.668 1 78.73 249 ILE A N 1
ATOM 1906 C CA . ILE A 1 249 ? -15.4 1.266 32.712 1 78.73 249 ILE A CA 1
ATOM 1907 C C . ILE A 1 249 ? -16.103 0.527 31.575 1 78.73 249 ILE A C 1
ATOM 1909 O O . ILE A 1 249 ? -16.956 -0.33 31.818 1 78.73 249 ILE A O 1
ATOM 1913 N N . PRO A 1 250 ? -15.746 0.919 30.342 1 79.98 250 PRO A N 1
ATOM 1914 C CA . PRO A 1 250 ? -16.362 0.213 29.216 1 79.98 250 PRO A CA 1
ATOM 1915 C C . PRO A 1 250 ? -16.037 -1.279 29.206 1 79.98 250 PRO A C 1
ATOM 1917 O O . PRO A 1 250 ? -14.893 -1.667 29.453 1 79.98 250 PRO A O 1
ATOM 1920 N N . GLN A 1 251 ? -17.039 -2.047 29.04 1 81.36 251 GLN A N 1
ATOM 1921 C CA . GLN A 1 251 ? -16.869 -3.495 28.975 1 81.36 251 GLN A CA 1
ATOM 1922 C C . GLN A 1 251 ? -17.639 -4.087 27.798 1 81.36 251 GLN A C 1
ATOM 1924 O O . GLN A 1 251 ? -18.735 -3.626 27.471 1 81.36 251 GLN A O 1
ATOM 1929 N N . VAL A 1 252 ? -16.966 -5.053 27.176 1 83.66 252 VAL A N 1
ATOM 1930 C CA . VAL A 1 252 ? -17.626 -5.75 26.077 1 83.66 252 VAL A CA 1
ATOM 1931 C C . VAL A 1 252 ? -18.829 -6.528 26.606 1 83.66 252 VAL A C 1
ATOM 1933 O O . VAL A 1 252 ? -18.747 -7.171 27.656 1 83.66 252 VAL A O 1
ATOM 1936 N N . ARG A 1 253 ? -19.786 -6.379 25.851 1 70.56 253 ARG A N 1
ATOM 1937 C CA . ARG A 1 253 ? -21.021 -7.024 26.286 1 70.56 253 ARG A CA 1
ATOM 1938 C C . ARG A 1 253 ? -21.066 -8.48 25.835 1 70.56 253 ARG A C 1
ATOM 1940 O O . ARG A 1 253 ? -20.963 -8.769 24.641 1 70.56 253 ARG A O 1
ATOM 1947 N N . HIS A 1 254 ? -21.005 -9.416 26.701 1 63.03 254 HIS A N 1
ATOM 1948 C CA . HIS A 1 254 ? -21.184 -10.815 26.327 1 63.03 254 HIS A CA 1
ATOM 1949 C C . HIS A 1 254 ? -22.662 -11.181 26.251 1 63.03 254 HIS A C 1
ATOM 1951 O O . HIS A 1 254 ? -23.094 -11.845 25.306 1 63.03 254 HIS A O 1
ATOM 1957 N N . THR A 1 255 ? -23.293 -11.158 27.368 1 54.73 255 THR A N 1
ATOM 1958 C CA . THR A 1 255 ? -24.696 -11.511 27.552 1 54.73 255 THR A CA 1
ATOM 1959 C C . THR A 1 255 ? -25.464 -10.359 28.194 1 54.73 255 THR A C 1
ATOM 1961 O O . THR A 1 255 ? -25.014 -9.783 29.186 1 54.73 255 THR A O 1
ATOM 1964 N N . GLY A 1 256 ? -26.494 -9.724 27.584 1 55.46 256 GLY A N 1
ATOM 1965 C CA . GLY A 1 256 ? -27.453 -8.884 28.284 1 55.46 256 GLY A CA 1
ATOM 1966 C C . GLY A 1 256 ? -27.057 -7.42 28.309 1 55.46 256 GLY A C 1
ATOM 1967 O O . GLY A 1 256 ? -25.916 -7.074 27.995 1 55.46 256 GLY A O 1
ATOM 1968 N N . GLY A 1 257 ? -27.911 -6.505 28.172 1 58.15 257 GLY A N 1
ATOM 1969 C CA . GLY A 1 257 ? -27.872 -5.052 28.215 1 58.15 257 GLY A CA 1
ATOM 1970 C C . GLY A 1 257 ? -28.249 -4.405 26.896 1 58.15 257 GLY A C 1
ATOM 1971 O O . GLY A 1 257 ? -28.691 -5.086 25.968 1 58.15 257 GLY A O 1
ATOM 1972 N N . GLU A 1 258 ? -28.195 -3.077 26.854 1 63.48 258 GLU A N 1
ATOM 1973 C CA . GLU A 1 258 ? -28.73 -2.357 25.703 1 63.48 258 GLU A CA 1
ATOM 1974 C C . GLU A 1 258 ? -27.67 -2.182 24.62 1 63.48 258 GLU A C 1
ATOM 1976 O O . GLU A 1 258 ? -27.997 -1.928 23.459 1 63.48 258 GLU A O 1
ATOM 1981 N N . GLY A 1 259 ? -26.317 -2.681 25.012 1 63.92 259 GLY A N 1
ATOM 1982 C CA . GLY A 1 259 ? -25.276 -2.508 24.012 1 63.92 259 GLY A CA 1
ATOM 1983 C C . GLY A 1 259 ? -25.256 -1.118 23.405 1 63.92 259 GLY A C 1
ATOM 1984 O O . GLY A 1 259 ? -25.146 -0.968 22.187 1 63.92 259 GLY A O 1
ATOM 1985 N N . ALA A 1 260 ? -25.297 -0.101 24.305 1 76.29 260 ALA A N 1
ATOM 1986 C CA . ALA A 1 260 ? -25.508 1.274 23.861 1 76.29 260 ALA A CA 1
ATOM 1987 C C . ALA A 1 260 ? -24.215 1.881 23.324 1 76.29 260 ALA A C 1
ATOM 1989 O O . ALA A 1 260 ? -24.246 2.857 22.571 1 76.29 260 ALA A O 1
ATOM 1990 N N . LEU A 1 261 ? -23.135 1.191 23.765 1 84.87 261 LEU A N 1
ATOM 1991 C CA . LEU A 1 261 ? -21.857 1.752 23.34 1 84.87 261 LEU A CA 1
ATOM 1992 C C . LEU A 1 261 ? -21.285 0.971 22.162 1 84.87 261 LEU A C 1
ATOM 1994 O O . LEU A 1 261 ? -21.519 -0.234 22.038 1 84.87 261 LEU A O 1
ATOM 1998 N N . THR A 1 262 ? -20.609 1.641 21.357 1 87.55 262 THR A N 1
ATOM 1999 C CA . THR A 1 262 ? -19.744 1.021 20.359 1 87.55 262 THR A CA 1
ATOM 2000 C C . THR A 1 262 ? -18.28 1.119 20.776 1 87.55 262 THR A C 1
ATOM 2002 O O . THR A 1 262 ? -17.751 2.219 20.95 1 87.55 262 THR A O 1
ATOM 2005 N N . LEU A 1 263 ? -17.736 -0.057 20.994 1 89.55 263 LEU A N 1
ATOM 2006 C CA . LEU A 1 263 ? -16.349 -0.123 21.44 1 89.55 263 LEU A CA 1
ATOM 2007 C C . LEU A 1 263 ? -15.424 -0.494 20.286 1 89.55 263 LEU A C 1
ATOM 2009 O O . LEU A 1 263 ? -15.764 -1.344 19.461 1 89.55 263 LEU A O 1
ATOM 2013 N N . SER A 1 264 ? -14.36 0.177 20.27 1 92.24 264 SER A N 1
ATOM 2014 C CA . SER A 1 264 ? -13.321 -0.124 19.291 1 92.24 264 SER A CA 1
ATOM 2015 C C . SER A 1 264 ? -12.132 -0.822 19.943 1 92.24 264 SER A C 1
ATOM 2017 O O . SER A 1 264 ? -11.649 -0.389 20.991 1 92.24 264 SER A O 1
ATOM 2019 N N . LEU A 1 265 ? -11.758 -1.91 19.387 1 93.2 265 LEU A N 1
ATOM 2020 C CA . LEU A 1 265 ? -10.605 -2.677 19.846 1 93.2 265 LEU A CA 1
ATOM 2021 C C . LEU A 1 265 ? -9.714 -3.073 18.674 1 93.2 265 LEU A C 1
ATOM 2023 O O . LEU A 1 265 ? -10.149 -3.794 17.773 1 93.2 265 LEU A O 1
ATOM 2027 N N . ARG A 1 266 ? -8.504 -2.597 18.717 1 95.66 266 ARG A N 1
ATOM 2028 C CA . ARG A 1 266 ? -7.579 -2.857 17.619 1 95.66 266 ARG A CA 1
ATOM 2029 C C . ARG A 1 266 ? -7.136 -4.316 17.61 1 95.66 266 ARG A C 1
ATOM 2031 O O . ARG A 1 266 ? -6.903 -4.906 18.667 1 95.66 266 ARG A O 1
ATOM 2038 N N . PRO A 1 267 ? -6.897 -4.887 16.44 1 95.87 267 PRO A N 1
ATOM 2039 C CA . PRO A 1 267 ? -6.573 -6.31 16.316 1 95.87 267 PRO A CA 1
ATOM 2040 C C . PRO A 1 267 ? -5.245 -6.672 16.977 1 95.87 267 PRO A C 1
ATOM 2042 O O . PRO A 1 267 ? -5.087 -7.786 17.483 1 95.87 267 PRO A O 1
ATOM 2045 N N . GLU A 1 268 ? -4.331 -5.768 16.958 1 95.44 268 GLU A N 1
ATOM 2046 C CA . GLU A 1 268 ? -3.003 -6.064 17.486 1 95.44 268 GLU A CA 1
ATOM 2047 C C . GLU A 1 268 ? -2.991 -6.012 19.011 1 95.44 268 GLU A C 1
ATOM 2049 O O . GLU A 1 268 ? -2.022 -6.437 19.644 1 95.44 268 GLU A O 1
ATOM 2054 N N . LYS A 1 269 ? -4.128 -5.509 19.607 1 95.38 269 LYS A N 1
ATOM 2055 C CA . LYS A 1 269 ? -4.226 -5.395 21.059 1 95.38 269 LYS A CA 1
ATOM 2056 C C . LYS A 1 269 ? -4.868 -6.639 21.666 1 95.38 269 LYS A C 1
ATOM 2058 O O . LYS A 1 269 ? -5.076 -6.707 22.879 1 95.38 269 LYS A O 1
ATOM 2063 N N . ILE A 1 270 ? -5.172 -7.618 20.807 1 95.87 270 ILE A N 1
ATOM 2064 C CA . ILE A 1 270 ? -5.834 -8.835 21.263 1 95.87 270 ILE A CA 1
ATOM 2065 C C . ILE A 1 270 ? -4.835 -9.99 21.283 1 95.87 270 ILE A C 1
ATOM 2067 O O . ILE A 1 270 ? -4.102 -10.201 20.314 1 95.87 270 ILE A O 1
ATOM 2071 N N . SER A 1 271 ? -4.812 -10.707 22.358 1 95.81 271 SER A N 1
ATOM 2072 C CA . SER A 1 271 ? -3.977 -11.898 22.483 1 95.81 271 SER A CA 1
ATOM 2073 C C . SER A 1 271 ? -4.796 -13.17 22.295 1 95.81 271 SER A C 1
ATOM 2075 O O . SER A 1 271 ? -5.937 -13.253 22.755 1 95.81 271 SER A O 1
ATOM 2077 N N . LEU A 1 272 ? -4.168 -14.068 21.592 1 96.1 272 LEU A N 1
ATOM 2078 C CA . LEU A 1 272 ? -4.748 -15.404 21.506 1 96.1 272 LEU A CA 1
ATOM 2079 C C . LEU A 1 272 ? -4.17 -16.318 22.581 1 96.1 272 LEU A C 1
ATOM 2081 O O . LEU A 1 272 ? -2.953 -16.504 22.655 1 96.1 272 LEU A O 1
ATOM 2085 N N . VAL A 1 273 ? -5.022 -16.811 23.377 1 96.68 273 VAL A N 1
ATOM 2086 C CA . VAL A 1 273 ? -4.612 -17.692 24.466 1 96.68 273 VAL A CA 1
ATOM 2087 C C . VAL A 1 273 ? -5.285 -19.054 24.311 1 96.68 273 VAL A C 1
ATOM 2089 O O . VAL A 1 273 ? -6.013 -19.287 23.344 1 96.68 273 VAL A O 1
ATOM 2092 N N . ASP A 1 274 ? -4.986 -19.947 25.167 1 96.4 274 ASP A N 1
ATOM 2093 C CA . ASP A 1 274 ? -5.534 -21.298 25.084 1 96.4 274 ASP A CA 1
ATOM 2094 C C . ASP A 1 274 ? -7.054 -21.283 25.228 1 96.4 274 ASP A C 1
ATOM 2096 O O . ASP A 1 274 ? -7.603 -20.481 25.986 1 96.4 274 ASP A O 1
ATOM 2100 N N . ALA A 1 275 ? -7.624 -22.251 24.531 1 95.99 275 ALA A N 1
ATOM 2101 C CA . ALA A 1 275 ? -9.068 -22.413 24.675 1 95.99 275 ALA A CA 1
ATOM 2102 C C . ALA A 1 275 ? -9.461 -22.55 26.143 1 95.99 275 ALA A C 1
ATOM 2104 O O . ALA A 1 275 ? -8.785 -23.237 26.911 1 95.99 275 ALA A O 1
ATOM 2105 N N . GLY A 1 276 ? -10.508 -21.906 26.528 1 94.52 276 GLY A N 1
ATOM 2106 C CA . GLY A 1 276 ? -10.965 -21.947 27.907 1 94.52 276 GLY A CA 1
ATOM 2107 C C . GLY A 1 276 ? -10.412 -20.814 28.753 1 94.52 276 GLY A C 1
ATOM 2108 O O . GLY A 1 276 ? -10.881 -20.58 29.869 1 94.52 276 GLY A O 1
ATOM 2109 N N . SER A 1 277 ? -9.5 -20.034 28.238 1 95.49 277 SER A N 1
ATOM 2110 C CA . SER A 1 277 ? -8.905 -18.898 28.933 1 95.49 277 SER A CA 1
ATOM 2111 C C . SER A 1 277 ? -9.238 -17.585 28.233 1 95.49 277 SER A C 1
ATOM 2113 O O . SER A 1 277 ? -9.78 -17.586 27.125 1 95.49 277 SER A O 1
ATOM 2115 N N . GLY A 1 278 ? -9.054 -16.464 28.964 1 93.7 278 GLY A N 1
ATOM 2116 C CA . GLY A 1 278 ? -9.262 -15.152 28.374 1 93.7 278 GLY A CA 1
ATOM 2117 C C . GLY A 1 278 ? -10.659 -14.607 28.605 1 93.7 278 GLY A C 1
ATOM 2118 O O . GLY A 1 278 ? -11.398 -15.118 29.449 1 93.7 278 GLY A O 1
ATOM 2119 N N . ARG A 1 279 ? -11.017 -13.659 27.843 1 92.03 279 ARG A N 1
ATOM 2120 C CA . ARG A 1 279 ? -12.26 -12.925 28.058 1 92.03 279 ARG A CA 1
ATOM 2121 C C . ARG A 1 279 ? -13.356 -13.416 27.118 1 92.03 279 ARG A C 1
ATOM 2123 O O . ARG A 1 279 ? -14.543 -13.222 27.385 1 92.03 279 ARG A O 1
ATOM 2130 N N . LEU A 1 280 ? -12.902 -14.04 26.01 1 92.85 280 LEU A N 1
ATOM 2131 C CA . LEU A 1 280 ? -13.835 -14.466 24.972 1 92.85 280 LEU A CA 1
ATOM 2132 C C . LEU A 1 280 ? -13.336 -15.728 24.277 1 92.85 280 LEU A C 1
ATOM 2134 O O . LEU A 1 280 ? -12.141 -15.861 24.005 1 92.85 280 LEU A O 1
ATOM 2138 N N . GLN A 1 281 ? -14.234 -16.605 24.026 1 96.09 281 GLN A N 1
ATOM 2139 C CA . GLN A 1 281 ? -13.882 -17.838 23.331 1 96.09 281 GLN A CA 1
ATOM 2140 C C . GLN A 1 281 ? -14.273 -17.771 21.858 1 96.09 281 GLN A C 1
ATOM 2142 O O . GLN A 1 281 ? -15.222 -17.073 21.494 1 96.09 281 GLN A O 1
ATOM 2147 N N . GLY A 1 282 ? -13.454 -18.467 21.053 1 96.61 282 GLY A N 1
ATOM 2148 C CA . GLY A 1 282 ? -13.761 -18.488 19.631 1 96.61 282 GLY A CA 1
ATOM 2149 C C . GLY A 1 282 ? -13.027 -19.581 18.878 1 96.61 282 GLY A C 1
ATOM 2150 O O . GLY A 1 282 ? -12.432 -20.471 19.489 1 96.61 282 GLY A O 1
ATOM 2151 N N . GLU A 1 283 ? -13.222 -19.529 17.625 1 98.07 283 GLU A N 1
ATOM 2152 C CA . GLU A 1 283 ? -12.594 -20.478 16.712 1 98.07 283 GLU A CA 1
ATOM 2153 C C . GLU A 1 283 ? -12.003 -19.768 15.497 1 98.07 283 GLU A C 1
ATOM 2155 O O . GLU A 1 283 ? -12.661 -18.926 14.883 1 98.07 283 GLU A O 1
ATOM 2160 N N . VAL A 1 284 ? -10.778 -20.124 15.194 1 97.69 284 VAL A N 1
ATOM 2161 C CA . VAL A 1 284 ? -10.127 -19.526 14.033 1 97.69 284 VAL A CA 1
ATOM 2162 C C . VAL A 1 284 ? -10.82 -19.993 12.754 1 97.69 284 VAL A C 1
ATOM 2164 O O . VAL A 1 284 ? -10.915 -21.195 12.496 1 97.69 284 VAL A O 1
ATOM 2167 N N . ILE A 1 285 ? -11.253 -19.053 11.956 1 95.44 285 ILE A N 1
ATOM 2168 C CA . ILE A 1 285 ? -11.988 -19.439 10.756 1 95.44 285 ILE A CA 1
ATOM 2169 C C . ILE A 1 285 ? -11.134 -19.171 9.519 1 95.44 285 ILE A C 1
ATOM 2171 O O . ILE A 1 285 ? -11.301 -19.827 8.488 1 95.44 285 ILE A O 1
ATOM 2175 N N . ASN A 1 286 ? -10.232 -18.223 9.663 1 93.37 286 ASN A N 1
ATOM 2176 C CA . ASN A 1 286 ? -9.347 -17.88 8.555 1 93.37 286 ASN A CA 1
ATOM 2177 C C . ASN A 1 286 ? -8.061 -17.223 9.048 1 93.37 286 ASN A C 1
ATOM 2179 O O . ASN A 1 286 ? -8.012 -16.704 10.165 1 93.37 286 ASN A O 1
ATOM 2183 N N . ARG A 1 287 ? -7.079 -17.34 8.246 1 93.96 287 ARG A N 1
ATOM 2184 C CA . ARG A 1 287 ? -5.806 -16.685 8.527 1 93.96 287 ARG A CA 1
ATOM 2185 C C . ARG A 1 287 ? -5.162 -16.167 7.245 1 93.96 287 ARG A C 1
ATOM 2187 O O . ARG A 1 287 ? -5.265 -16.801 6.193 1 93.96 287 ARG A O 1
ATOM 2194 N N . TYR A 1 288 ? -4.615 -15.089 7.372 1 93.58 288 TYR A N 1
ATOM 2195 C CA . TYR A 1 288 ? -3.907 -14.454 6.266 1 93.58 288 TYR A CA 1
ATOM 2196 C C . TYR A 1 288 ? -2.483 -14.09 6.667 1 93.58 288 TYR A C 1
ATOM 2198 O O . TYR A 1 288 ? -2.245 -13.628 7.785 1 93.58 288 TYR A O 1
ATOM 2206 N N . PHE A 1 289 ? -1.62 -14.316 5.744 1 94.64 289 PHE A N 1
ATOM 2207 C CA . PHE A 1 289 ? -0.21 -14.052 6.004 1 94.64 289 PHE A CA 1
ATOM 2208 C C . PHE A 1 289 ? 0.237 -12.768 5.315 1 94.64 289 PHE A C 1
ATOM 2210 O O . PHE A 1 289 ? 0.105 -12.634 4.096 1 94.64 289 PHE A O 1
ATOM 2217 N N . PHE A 1 290 ? 0.818 -11.822 6.11 1 92.87 290 PHE A N 1
ATOM 2218 C CA . PHE A 1 290 ? 1.248 -10.543 5.556 1 92.87 290 PHE A CA 1
ATOM 2219 C C . PHE A 1 290 ? 2.758 -10.377 5.687 1 92.87 290 PHE A C 1
ATOM 2221 O O . PHE A 1 290 ? 3.27 -9.256 5.645 1 92.87 290 PHE A O 1
ATOM 2228 N N . GLY A 1 291 ? 3.46 -11.485 5.905 1 93.1 291 GLY A N 1
ATOM 2229 C CA . GLY A 1 291 ? 4.904 -11.43 6.07 1 93.1 291 GLY A CA 1
ATOM 2230 C C . GLY A 1 291 ? 5.333 -11.275 7.517 1 93.1 291 GLY A C 1
ATOM 2231 O O . GLY A 1 291 ? 5.539 -12.267 8.218 1 93.1 291 GLY A O 1
ATOM 2232 N N . SER A 1 292 ? 5.206 -10.02 7.998 1 93.4 292 SER A N 1
ATOM 2233 C CA . SER A 1 292 ? 5.66 -9.745 9.357 1 93.4 292 SER A CA 1
ATOM 2234 C C . SER A 1 292 ? 4.571 -10.056 10.378 1 93.4 292 SER A C 1
ATOM 2236 O O . SER A 1 292 ? 4.838 -10.119 11.58 1 93.4 292 SER A O 1
ATOM 2238 N N . GLN A 1 293 ? 3.368 -10.358 9.782 1 94.74 293 GLN A N 1
ATOM 2239 C CA . GLN A 1 293 ? 2.25 -10.575 10.695 1 94.74 293 GLN A CA 1
ATOM 2240 C C . GLN A 1 293 ? 1.261 -11.586 10.121 1 94.74 293 GLN A C 1
ATOM 2242 O O . GLN A 1 293 ? 1.266 -11.854 8.918 1 94.74 293 GLN A O 1
ATOM 2247 N N . TRP A 1 294 ? 0.509 -12.15 11.031 1 95.22 294 TRP A N 1
ATOM 2248 C CA . TRP A 1 294 ? -0.653 -12.975 10.717 1 95.22 294 TRP A CA 1
ATOM 2249 C C . TRP A 1 294 ? -1.945 -12.273 11.122 1 95.22 294 TRP A C 1
ATOM 2251 O O . TRP A 1 294 ? -2.017 -11.662 12.191 1 95.22 294 TRP A O 1
ATOM 2261 N N . LEU A 1 295 ? -2.846 -12.31 10.272 1 95.66 295 LEU A N 1
ATOM 2262 C CA . LEU A 1 295 ? -4.19 -11.836 10.584 1 95.66 295 LEU A CA 1
ATOM 2263 C C . LEU A 1 295 ? -5.164 -13.004 10.706 1 95.66 295 LEU A C 1
ATOM 2265 O O . LEU A 1 295 ? -5.315 -13.792 9.769 1 95.66 295 LEU A O 1
ATOM 2269 N N . TYR A 1 296 ? -5.797 -13.103 11.825 1 96.96 296 TYR A N 1
ATOM 2270 C CA . TYR A 1 296 ? -6.736 -14.185 12.098 1 96.96 296 TYR A CA 1
ATOM 2271 C C . TYR A 1 296 ? -8.163 -13.659 12.191 1 96.96 296 TYR A C 1
ATOM 2273 O O . TYR A 1 296 ? -8.406 -12.608 12.789 1 96.96 296 TYR A O 1
ATOM 2281 N N . HIS A 1 297 ? -8.976 -14.306 11.581 1 96.1 297 HIS A N 1
ATOM 2282 C CA . HIS A 1 297 ? -10.402 -14.14 11.839 1 96.1 297 HIS A CA 1
ATOM 2283 C C . HIS A 1 297 ? -10.915 -15.207 12.8 1 96.1 297 HIS A C 1
ATOM 2285 O O . HIS A 1 297 ? -10.778 -16.404 12.537 1 96.1 297 HIS A O 1
ATOM 2291 N N . VAL A 1 298 ? -11.499 -14.749 13.84 1 97.19 298 VAL A N 1
ATOM 2292 C CA . VAL A 1 298 ? -11.973 -15.656 14.88 1 97.19 298 VAL A CA 1
ATOM 2293 C C . VAL A 1 298 ? -13.484 -15.511 15.043 1 97.19 298 VAL A C 1
ATOM 2295 O O . VAL A 1 298 ? -13.99 -14.406 15.249 1 97.19 298 VAL A O 1
ATOM 2298 N N . ASN A 1 299 ? -14.138 -16.572 14.875 1 96.97 299 ASN A N 1
ATOM 2299 C CA . ASN A 1 299 ? -15.571 -16.584 15.149 1 96.97 299 ASN A CA 1
ATOM 2300 C C . ASN A 1 299 ? -15.854 -16.676 16.646 1 96.97 299 ASN A C 1
ATOM 2302 O O . ASN A 1 299 ? -15.352 -17.574 17.323 1 96.97 299 ASN A O 1
ATOM 2306 N N . THR A 1 300 ? -16.631 -15.737 17.128 1 94.86 300 THR A N 1
ATOM 2307 C CA . THR A 1 300 ? -16.978 -15.707 18.544 1 94.86 300 THR A CA 1
ATOM 2308 C C . THR A 1 300 ? -18.483 -15.532 18.728 1 94.86 300 THR A C 1
ATOM 2310 O O . THR A 1 300 ? -19.218 -15.37 17.752 1 94.86 300 THR A O 1
ATOM 2313 N N . ALA A 1 301 ? -18.927 -15.579 19.952 1 90.81 301 ALA A N 1
ATOM 2314 C CA . ALA A 1 301 ? -20.334 -15.346 20.266 1 90.81 301 ALA A CA 1
ATOM 2315 C C . ALA A 1 301 ? -20.738 -13.91 19.942 1 90.81 301 ALA A C 1
ATOM 2317 O O . ALA A 1 301 ? -21.921 -13.621 19.745 1 90.81 301 ALA A O 1
ATOM 2318 N N . LEU A 1 302 ? -19.769 -13.015 19.795 1 89.49 302 LEU A N 1
ATOM 2319 C CA . LEU A 1 302 ? -20.028 -11.612 19.49 1 89.49 302 LEU A CA 1
ATOM 2320 C C . LEU A 1 302 ? -19.9 -11.348 17.994 1 89.49 302 LEU A C 1
ATOM 2322 O O . LEU A 1 302 ? -20.032 -10.206 17.547 1 89.49 302 LEU A O 1
ATOM 2326 N N . GLY A 1 303 ? -19.59 -12.361 17.31 1 91.18 303 GLY A N 1
ATOM 2327 C CA . GLY A 1 303 ? -19.326 -12.217 15.887 1 91.18 303 GLY A CA 1
ATOM 2328 C C . GLY A 1 303 ? -17.879 -12.482 15.519 1 91.18 303 GLY A C 1
ATOM 2329 O O . GLY A 1 303 ? -17.14 -13.1 16.288 1 91.18 303 GLY A O 1
ATOM 2330 N N . GLU A 1 304 ? -17.51 -12.049 14.375 1 93.33 304 GLU A N 1
ATOM 2331 C CA . GLU A 1 304 ? -16.147 -12.254 13.893 1 93.33 304 GLU A CA 1
ATOM 2332 C C . GLU A 1 304 ? -15.208 -11.171 14.416 1 93.33 304 GLU A C 1
ATOM 2334 O O . GLU A 1 304 ? -15.506 -9.979 14.308 1 93.33 304 GLU A O 1
ATOM 2339 N N . ILE A 1 305 ? -14.147 -11.632 14.997 1 95.71 305 ILE A N 1
ATOM 2340 C CA . ILE A 1 305 ? -13.142 -10.723 15.537 1 95.71 305 ILE A CA 1
ATOM 2341 C C . ILE A 1 305 ? -11.819 -10.92 14.799 1 95.71 305 ILE A C 1
ATOM 2343 O O . ILE A 1 305 ? -11.395 -12.054 14.564 1 95.71 305 ILE A O 1
ATOM 2347 N N . THR A 1 306 ? -11.221 -9.842 14.484 1 96.05 306 THR A N 1
ATOM 2348 C CA . THR A 1 306 ? -9.929 -9.877 13.808 1 96.05 306 THR A CA 1
ATOM 2349 C C . THR A 1 306 ? -8.79 -9.716 14.81 1 96.05 306 THR A C 1
ATOM 2351 O O . THR A 1 306 ? -8.846 -8.852 15.687 1 96.05 306 THR A O 1
ATOM 2354 N N . VAL A 1 307 ? -7.798 -10.575 14.672 1 97.17 307 VAL A N 1
ATOM 2355 C CA . VAL A 1 307 ? -6.635 -10.537 15.553 1 97.17 307 VAL A CA 1
ATOM 2356 C C . VAL A 1 307 ? -5.355 -10.525 14.72 1 97.17 307 VAL A C 1
ATOM 2358 O O . VAL A 1 307 ? -5.239 -11.263 13.738 1 97.17 307 VAL A O 1
ATOM 2361 N N . VAL A 1 308 ? -4.447 -9.691 15.121 1 96.15 308 VAL A N 1
ATOM 2362 C CA . VAL A 1 308 ? -3.162 -9.621 14.433 1 96.15 308 VAL A CA 1
ATOM 2363 C C . VAL A 1 308 ? -2.05 -10.091 15.368 1 96.15 308 VAL A C 1
ATOM 2365 O O . VAL A 1 308 ? -1.971 -9.655 16.518 1 96.15 308 VAL A O 1
ATOM 2368 N N . ARG A 1 309 ? -1.242 -10.968 14.876 1 94.58 309 ARG A N 1
ATOM 2369 C CA . ARG A 1 309 ? -0.095 -11.474 15.622 1 94.58 309 ARG A CA 1
ATOM 2370 C C . ARG A 1 309 ? 1.192 -11.322 14.818 1 94.58 309 ARG A C 1
ATOM 2372 O O . ARG A 1 309 ? 1.191 -11.492 13.597 1 94.58 309 ARG A O 1
ATOM 2379 N N . SER A 1 310 ? 2.217 -11.017 15.549 1 93.38 310 SER A N 1
ATOM 2380 C CA . SER A 1 310 ? 3.519 -10.939 14.896 1 93.38 310 SER A CA 1
ATOM 2381 C C . SER A 1 310 ? 3.962 -12.305 14.381 1 93.38 310 SER A C 1
ATOM 2383 O O . SER A 1 310 ? 3.677 -13.331 15.003 1 93.38 310 SER A O 1
ATOM 2385 N N . ASN A 1 311 ? 4.584 -12.288 13.248 1 93.82 311 ASN A N 1
ATOM 2386 C CA . ASN A 1 311 ? 5.258 -13.491 12.773 1 93.82 311 ASN A CA 1
ATOM 2387 C C . ASN A 1 311 ? 6.54 -13.761 13.557 1 93.82 311 ASN A C 1
ATOM 2389 O O . ASN A 1 311 ? 7.624 -13.343 13.145 1 93.82 311 ASN A O 1
ATOM 2393 N N . ASP A 1 312 ? 6.455 -14.522 14.562 1 87.67 312 ASP A N 1
ATOM 2394 C CA . ASP A 1 312 ? 7.582 -14.719 15.469 1 87.67 312 ASP A CA 1
ATOM 2395 C C . ASP A 1 312 ? 8.335 -16.005 15.137 1 87.67 312 ASP A C 1
ATOM 2397 O O . ASP A 1 312 ? 9.185 -16.45 15.911 1 87.67 312 ASP A O 1
ATOM 2401 N N . GLY A 1 313 ? 7.975 -16.618 14.035 1 85.15 313 GLY A N 1
ATOM 2402 C CA . GLY A 1 313 ? 8.655 -17.837 13.625 1 85.15 313 GLY A CA 1
ATOM 2403 C C . GLY A 1 313 ? 7.906 -19.097 14.015 1 85.15 313 GLY A C 1
ATOM 2404 O O . GLY A 1 313 ? 8.207 -20.184 13.517 1 85.15 313 GLY A O 1
ATOM 2405 N N . ASN A 1 314 ? 6.921 -18.951 14.89 1 85.52 314 ASN A N 1
ATOM 2406 C CA . ASN A 1 314 ? 6.105 -20.097 15.276 1 85.52 314 ASN A CA 1
ATOM 2407 C C . ASN A 1 314 ? 5.077 -20.442 14.202 1 85.52 314 ASN A C 1
ATOM 2409 O O . ASN A 1 314 ? 4.726 -19.595 13.379 1 85.52 314 ASN A O 1
ATOM 2413 N N . ALA A 1 315 ? 4.64 -21.64 14.278 1 87.65 315 ALA A N 1
ATOM 2414 C CA . ALA A 1 315 ? 3.606 -22.075 13.343 1 87.65 315 ALA A CA 1
ATOM 2415 C C . ALA A 1 315 ? 2.301 -21.319 13.578 1 87.65 315 ALA A C 1
ATOM 2417 O O . ALA A 1 315 ? 1.91 -21.084 14.724 1 87.65 315 ALA A O 1
ATOM 2418 N N . PRO A 1 316 ? 1.712 -20.927 12.53 1 90.71 316 PRO A N 1
ATOM 2419 C CA . PRO A 1 316 ? 0.416 -20.263 12.688 1 90.71 316 PRO A CA 1
ATOM 2420 C C . PRO A 1 316 ? -0.677 -21.212 13.175 1 90.71 316 PRO A C 1
ATOM 2422 O O . PRO A 1 316 ? -0.563 -22.429 13.008 1 90.71 316 PRO A O 1
ATOM 2425 N N . LEU A 1 317 ? -1.659 -20.632 13.75 1 94.1 317 LEU A N 1
ATOM 2426 C CA . LEU A 1 317 ? -2.82 -21.423 14.143 1 94.1 317 LEU A CA 1
ATOM 2427 C C . LEU A 1 317 ? -3.588 -21.908 12.918 1 94.1 317 LEU A C 1
ATOM 2429 O O . LEU A 1 317 ? -3.734 -21.171 11.94 1 94.1 317 LEU A O 1
ATOM 2433 N N . ARG A 1 318 ? -4.054 -23.09 12.992 1 93.74 318 ARG A N 1
ATOM 2434 C CA . ARG A 1 318 ? -4.823 -23.658 11.89 1 93.74 318 ARG A CA 1
ATOM 2435 C C . ARG A 1 318 ? -6.291 -23.254 11.981 1 93.74 318 ARG A C 1
ATOM 2437 O O . ARG A 1 318 ? -6.803 -22.997 13.072 1 93.74 318 ARG A O 1
ATOM 2444 N N . CYS A 1 319 ? -6.86 -23.226 10.831 1 93.92 319 CYS A N 1
ATOM 2445 C CA . CYS A 1 319 ? -8.306 -23.032 10.82 1 93.92 319 CYS A CA 1
ATOM 2446 C C . CYS A 1 319 ? -9.013 -24.159 11.564 1 93.92 319 CYS A C 1
ATOM 2448 O O . CYS A 1 319 ? -8.638 -25.326 11.433 1 93.92 319 CYS A O 1
ATOM 2450 N N . GLY A 1 320 ? -9.976 -23.796 12.316 1 95.66 320 GLY A N 1
ATOM 2451 C CA . GLY A 1 320 ? -10.699 -24.768 13.12 1 95.66 320 GLY A CA 1
ATOM 2452 C C . GLY A 1 320 ? -10.196 -24.854 14.548 1 95.66 320 GLY A C 1
ATOM 2453 O O . GLY A 1 320 ? -10.833 -25.477 15.4 1 95.66 320 GLY A O 1
ATOM 2454 N N . THR A 1 321 ? -9.121 -24.234 14.897 1 96.56 321 THR A N 1
ATOM 2455 C CA . THR A 1 321 ? -8.528 -24.278 16.229 1 96.56 321 THR A CA 1
ATOM 2456 C C . THR A 1 321 ? -9.337 -23.434 17.209 1 96.56 321 THR A C 1
ATOM 2458 O O . THR A 1 321 ? -9.658 -22.278 16.924 1 96.56 321 THR A O 1
ATOM 2461 N N . ALA A 1 322 ? -9.682 -24.036 18.283 1 98 322 ALA A N 1
ATOM 2462 C CA . ALA A 1 322 ? -10.323 -23.297 19.367 1 98 322 ALA A CA 1
ATOM 2463 C C . ALA A 1 322 ? -9.31 -22.439 20.12 1 98 322 ALA A C 1
ATOM 2465 O O . ALA A 1 322 ? -8.204 -22.893 20.42 1 98 322 ALA A O 1
ATOM 2466 N N . VAL A 1 323 ? -9.73 -21.173 20.396 1 97.8 323 VAL A N 1
ATOM 2467 C CA . VAL A 1 323 ? -8.813 -20.252 21.06 1 97.8 323 VAL A CA 1
ATOM 2468 C C . VAL A 1 323 ? -9.586 -19.364 22.033 1 97.8 323 VAL A C 1
ATOM 2470 O O . VAL A 1 323 ? -10.807 -19.229 21.924 1 97.8 323 VAL A O 1
ATOM 2473 N N . GLY A 1 324 ? -8.885 -18.879 23.01 1 97.35 324 GLY A N 1
ATOM 2474 C CA . GLY A 1 324 ? -9.372 -17.762 23.805 1 97.35 324 GLY A CA 1
ATOM 2475 C C . GLY A 1 324 ? -8.799 -16.427 23.37 1 97.35 324 GLY A C 1
ATOM 2476 O O . GLY A 1 324 ? -7.709 -16.37 22.797 1 97.35 324 GLY A O 1
ATOM 2477 N N . LEU A 1 325 ? -9.599 -15.362 23.515 1 96.67 325 LEU A N 1
ATOM 2478 C CA . LEU A 1 325 ? -9.162 -13.998 23.241 1 96.67 325 LEU A CA 1
ATOM 2479 C C . LEU A 1 325 ? -9.053 -13.192 24.531 1 96.67 325 LEU A C 1
ATOM 2481 O O . LEU A 1 325 ? -9.932 -13.269 25.392 1 96.67 325 LEU A O 1
ATOM 2485 N N . ASP A 1 326 ? -7.965 -12.476 24.665 1 95.73 326 ASP A N 1
ATOM 2486 C CA . ASP A 1 326 ? -7.742 -11.63 25.833 1 95.73 326 ASP A CA 1
ATOM 2487 C C . ASP A 1 326 ? -7.194 -10.264 25.426 1 95.73 326 ASP A C 1
ATOM 2489 O O . ASP A 1 326 ? -6.559 -10.132 24.378 1 95.73 326 ASP A O 1
ATOM 2493 N N . TRP A 1 327 ? -7.571 -9.236 26.173 1 93.66 327 TRP A N 1
ATOM 2494 C CA . TRP A 1 327 ? -7.071 -7.879 25.973 1 93.66 327 TRP A CA 1
ATOM 2495 C C . TRP A 1 327 ? -7.141 -7.077 27.268 1 93.66 327 TRP A C 1
ATOM 2497 O O . TRP A 1 327 ? -7.844 -7.461 28.206 1 93.66 327 TRP A O 1
ATOM 2507 N N . GLN A 1 328 ? -6.392 -5.999 27.371 1 90.87 328 GLN A N 1
ATOM 2508 C CA . GLN A 1 328 ? -6.493 -5.071 28.492 1 90.87 328 GLN A CA 1
ATOM 2509 C C . GLN A 1 328 ? -7.686 -4.134 28.324 1 90.87 328 GLN A C 1
ATOM 2511 O O . GLN A 1 328 ? -7.853 -3.515 27.271 1 90.87 328 GLN A O 1
ATOM 2516 N N . ALA A 1 329 ? -8.464 -3.943 29.3 1 86.59 329 ALA A N 1
ATOM 2517 C CA . ALA A 1 329 ? -9.684 -3.141 29.258 1 86.59 329 ALA A CA 1
ATOM 2518 C C . ALA A 1 329 ? -9.372 -1.686 28.917 1 86.59 329 ALA A C 1
ATOM 2520 O O . ALA A 1 329 ? -10.172 -1.009 28.267 1 86.59 329 ALA A O 1
ATOM 2521 N N . SER A 1 330 ? -8.197 -1.264 29.299 1 86.05 330 SER A N 1
ATOM 2522 C CA . SER A 1 330 ? -7.806 0.125 29.082 1 86.05 330 SER A CA 1
ATOM 2523 C C . SER A 1 330 ? -7.604 0.417 27.599 1 86.05 330 SER A C 1
ATOM 2525 O O . SER A 1 330 ? -7.524 1.579 27.195 1 86.05 330 SER A O 1
ATOM 2527 N N . LEU A 1 331 ? -7.638 -0.613 26.804 1 87.21 331 LEU A N 1
ATOM 2528 C CA . LEU A 1 331 ? -7.372 -0.445 25.38 1 87.21 331 LEU A CA 1
ATOM 2529 C C . LEU A 1 331 ? -8.673 -0.332 24.593 1 87.21 331 LEU A C 1
ATOM 2531 O O . LEU A 1 331 ? -8.654 -0.055 23.391 1 87.21 331 LEU A O 1
ATOM 2535 N N . LEU A 1 332 ? -9.751 -0.53 25.286 1 87.83 332 LEU A N 1
ATOM 2536 C CA . LEU A 1 332 ? -11.052 -0.312 24.664 1 87.83 332 LEU A CA 1
ATOM 2537 C C . LEU A 1 332 ? -11.348 1.178 24.529 1 87.83 332 LEU A C 1
ATOM 2539 O O . LEU A 1 332 ? -11.127 1.946 25.468 1 87.83 332 LEU A O 1
ATOM 2543 N N . ARG A 1 333 ? -11.83 1.508 23.359 1 88.84 333 ARG A N 1
ATOM 2544 C CA . ARG A 1 333 ? -12.176 2.907 23.129 1 88.84 333 ARG A CA 1
ATOM 2545 C C . ARG A 1 333 ? -13.655 3.057 22.791 1 88.84 333 ARG A C 1
ATOM 2547 O O . ARG A 1 333 ? -14.199 2.282 22.001 1 88.84 333 ARG A O 1
ATOM 2554 N N . VAL A 1 334 ? -14.269 4.015 23.419 1 87.5 334 VAL A N 1
ATOM 2555 C CA . VAL A 1 334 ? -15.671 4.31 23.142 1 87.5 334 VAL A CA 1
ATOM 2556 C C . VAL A 1 334 ? -15.772 5.289 21.974 1 87.5 334 VAL A C 1
ATOM 2558 O O . VAL A 1 334 ? -15.13 6.341 21.981 1 87.5 334 VAL A O 1
ATOM 2561 N N . LEU A 1 335 ? -16.497 4.891 21.008 1 86.26 335 LEU A N 1
ATOM 2562 C CA . LEU A 1 335 ? -16.664 5.752 19.842 1 86.26 335 LEU A CA 1
ATOM 2563 C C . LEU A 1 335 ? -17.935 6.586 19.961 1 86.26 335 LEU A C 1
ATOM 2565 O O . LEU A 1 335 ? -18.954 6.105 20.46 1 86.26 335 LEU A O 1
ATOM 2569 N N . ALA A 1 336 ? -17.723 7.849 19.574 1 75.83 336 ALA A N 1
ATOM 2570 C CA . ALA A 1 336 ? -18.898 8.716 19.522 1 75.83 336 ALA A CA 1
ATOM 2571 C C . ALA A 1 336 ? -19.825 8.317 18.377 1 75.83 336 ALA A C 1
ATOM 2573 O O . ALA A 1 336 ? -19.391 7.686 17.41 1 75.83 336 ALA A O 1
ATOM 2574 N N . ALA A 1 337 ? -21.149 8.473 18.569 1 65.04 337 ALA A N 1
ATOM 2575 C CA . ALA A 1 337 ? -22.118 8.232 17.503 1 65.04 337 ALA A CA 1
ATOM 2576 C C . ALA A 1 337 ? -21.792 9.068 16.268 1 65.04 337 ALA A C 1
ATOM 2578 O O . ALA A 1 337 ? -21.307 10.195 16.384 1 65.04 337 ALA A O 1
ATOM 2579 N N . ASP A 1 338 ? -21.419 8.523 15.165 1 60.64 338 ASP A N 1
ATOM 2580 C CA . ASP A 1 338 ? -21.079 9.16 13.896 1 60.64 338 ASP A CA 1
ATOM 2581 C C . ASP A 1 338 ? -22.028 10.316 13.589 1 60.64 338 ASP A C 1
ATOM 2583 O O . ASP A 1 338 ? -23.248 10.139 13.579 1 60.64 338 ASP A O 1
ATOM 2587 N N . GLU A 1 339 ? -21.906 11.502 14.163 1 47.77 339 GLU A N 1
ATOM 2588 C CA . GLU A 1 339 ? -22.792 12.601 13.788 1 47.77 339 GLU A CA 1
ATOM 2589 C C . GLU A 1 339 ? -22.542 13.045 12.35 1 47.77 339 GLU A C 1
ATOM 2591 O O . GLU A 1 339 ? -22.957 14.135 11.95 1 47.77 339 GLU A O 1
ATOM 2596 N N . VAL A 1 340 ? -21.744 12.5 11.562 1 45.4 340 VAL A N 1
ATOM 2597 C CA . VAL A 1 340 ? -21.594 13.32 10.365 1 45.4 340 VAL A CA 1
ATOM 2598 C C . VAL A 1 340 ? -22.919 13.379 9.609 1 45.4 340 VAL A C 1
ATOM 2600 O O . VAL A 1 340 ? -23.403 12.359 9.112 1 45.4 340 VAL A O 1
ATOM 2603 N N . ARG A 1 341 ? -23.769 14.178 9.987 1 39.25 341 ARG A N 1
ATOM 2604 C CA . ARG A 1 341 ? -24.896 14.536 9.132 1 39.25 341 ARG A CA 1
ATOM 2605 C C . ARG A 1 341 ? -24.423 14.912 7.731 1 39.25 341 ARG A C 1
ATOM 2607 O O . ARG A 1 341 ? -23.458 15.664 7.577 1 39.25 341 ARG A O 1
ATOM 2614 N N . ALA A 1 342 ? -24.779 13.965 6.721 1 36.15 342 ALA A N 1
ATOM 2615 C CA . ALA A 1 342 ? -24.692 14.535 5.379 1 36.15 342 ALA A CA 1
ATOM 2616 C C . ALA A 1 342 ? -25.398 15.886 5.31 1 36.15 342 ALA A C 1
ATOM 2618 O O . ALA A 1 342 ? -26.396 16.108 6 1 36.15 342 ALA A O 1
ATOM 2619 N N . MET B 1 1 ? -1.385 -33.54 -13.428 1 68.76 1 MET B N 1
ATOM 2620 C CA . MET B 1 1 ? -0.798 -32.732 -14.493 1 68.76 1 MET B CA 1
ATOM 2621 C C . MET B 1 1 ? -1.169 -31.262 -14.328 1 68.76 1 MET B C 1
ATOM 2623 O O . MET B 1 1 ? -2.22 -30.941 -13.769 1 68.76 1 MET B O 1
ATOM 2627 N N . ALA B 1 2 ? -0.266 -30.315 -14.617 1 87.56 2 ALA B N 1
ATOM 2628 C CA . ALA B 1 2 ? -0.507 -28.88 -14.487 1 87.56 2 ALA B CA 1
ATOM 2629 C C . ALA B 1 2 ? -1.632 -28.427 -15.414 1 87.56 2 ALA B C 1
ATOM 2631 O O . ALA B 1 2 ? -1.779 -28.948 -16.522 1 87.56 2 ALA B O 1
ATOM 2632 N N . PHE B 1 3 ? -2.524 -27.73 -14.928 1 94.57 3 PHE B N 1
ATOM 2633 C CA . PHE B 1 3 ? -3.684 -27.236 -15.661 1 94.57 3 PHE B CA 1
ATOM 2634 C C . PHE B 1 3 ? -3.282 -26.124 -16.622 1 94.57 3 PHE B C 1
ATOM 2636 O O . PHE B 1 3 ? -3.681 -26.13 -17.789 1 94.57 3 PHE B O 1
ATOM 2643 N N . LEU B 1 4 ? -2.406 -25.202 -16.232 1 96.84 4 LEU B N 1
ATOM 2644 C CA . LEU B 1 4 ? -1.763 -24.175 -17.045 1 96.84 4 LEU B CA 1
ATOM 2645 C C . LEU B 1 4 ? -0.245 -24.297 -16.974 1 96.84 4 LEU B C 1
ATOM 2647 O O . LEU B 1 4 ? 0.332 -24.303 -15.885 1 96.84 4 LEU B O 1
ATOM 2651 N N . GLN B 1 5 ? 0.368 -24.373 -18.162 1 97.39 5 GLN B N 1
ATOM 2652 C CA . GLN B 1 5 ? 1.812 -24.579 -18.195 1 97.39 5 GLN B CA 1
ATOM 2653 C C . GLN B 1 5 ? 2.489 -23.581 -19.13 1 97.39 5 GLN B C 1
ATOM 2655 O O . GLN B 1 5 ? 2.073 -23.418 -20.279 1 97.39 5 GLN B O 1
ATOM 2660 N N . LEU B 1 6 ? 3.413 -22.919 -18.611 1 97.02 6 LEU B N 1
ATOM 2661 C CA . LEU B 1 6 ? 4.335 -22.114 -19.405 1 97.02 6 LEU B CA 1
ATOM 2662 C C . LEU B 1 6 ? 5.674 -22.826 -19.57 1 97.02 6 LEU B C 1
ATOM 2664 O O . LEU B 1 6 ? 6.334 -23.153 -18.58 1 97.02 6 LEU B O 1
ATOM 2668 N N . ASN B 1 7 ? 6.032 -23.077 -20.797 1 96.97 7 ASN B N 1
ATOM 2669 C CA . ASN B 1 7 ? 7.294 -23.742 -21.101 1 96.97 7 ASN B CA 1
ATOM 2670 C C . ASN B 1 7 ? 8.271 -22.798 -21.797 1 96.97 7 ASN B C 1
ATOM 2672 O O . ASN B 1 7 ? 8.097 -22.474 -22.972 1 96.97 7 ASN B O 1
ATOM 2676 N N . ALA B 1 8 ? 9.3 -22.394 -21.114 1 96.28 8 ALA B N 1
ATOM 2677 C CA . ALA B 1 8 ? 10.345 -21.511 -21.626 1 96.28 8 ALA B CA 1
ATOM 2678 C C . ALA B 1 8 ? 9.743 -20.314 -22.356 1 96.28 8 ALA B C 1
ATOM 2680 O O . ALA B 1 8 ? 10.151 -19.991 -23.474 1 96.28 8 ALA B O 1
ATOM 2681 N N . LEU B 1 9 ? 8.738 -19.826 -21.767 1 95.79 9 LEU B N 1
ATOM 2682 C CA . LEU B 1 9 ? 8.034 -18.704 -22.379 1 95.79 9 LEU B CA 1
ATOM 2683 C C . LEU B 1 9 ? 8.916 -17.46 -22.408 1 95.79 9 LEU B C 1
ATOM 2685 O O . LEU B 1 9 ? 9.53 -17.105 -21.399 1 95.79 9 LEU B O 1
ATOM 2689 N N . SER B 1 10 ? 9.019 -16.835 -23.527 1 96.51 10 SER B N 1
ATOM 2690 C CA . SER B 1 10 ? 9.876 -15.66 -23.642 1 96.51 10 SER B CA 1
ATOM 2691 C C . SER B 1 10 ? 9.245 -14.601 -24.539 1 96.51 10 SER B C 1
ATOM 2693 O O . SER B 1 10 ? 8.406 -14.917 -25.386 1 96.51 10 SER B O 1
ATOM 2695 N N . LYS B 1 11 ? 9.516 -13.395 -24.278 1 96.06 11 LYS B N 1
ATOM 2696 C CA . LYS B 1 11 ? 9.122 -12.247 -25.089 1 96.06 11 LYS B CA 1
ATOM 2697 C C . LYS B 1 11 ? 10.296 -11.295 -25.302 1 96.06 11 LYS B C 1
ATOM 2699 O O . LYS B 1 11 ? 10.92 -10.846 -24.338 1 96.06 11 LYS B O 1
ATOM 2704 N N . ARG B 1 12 ? 10.599 -11.015 -26.479 1 94.1 12 ARG B N 1
ATOM 2705 C CA . ARG B 1 12 ? 11.644 -10.074 -26.869 1 94.1 12 ARG B CA 1
ATOM 2706 C C . ARG B 1 12 ? 11.062 -8.902 -27.652 1 94.1 12 ARG B C 1
ATOM 2708 O O . ARG B 1 12 ? 10.273 -9.1 -28.579 1 94.1 12 ARG B O 1
ATOM 2715 N N . TYR B 1 13 ? 11.321 -7.708 -27.156 1 91.31 13 TYR B N 1
ATOM 2716 C CA . TYR B 1 13 ? 11.025 -6.491 -27.903 1 91.31 13 TYR B CA 1
ATOM 2717 C C . TYR B 1 13 ? 12.299 -5.874 -28.467 1 91.31 13 TYR B C 1
ATOM 2719 O O . TYR B 1 13 ? 13.052 -5.218 -27.743 1 91.31 13 TYR B O 1
ATOM 2727 N N . GLY B 1 14 ? 12.482 -6.031 -29.709 1 89.11 14 GLY B N 1
ATOM 2728 C CA . GLY B 1 14 ? 13.757 -5.582 -30.246 1 89.11 14 GLY B CA 1
ATOM 2729 C C . GLY B 1 14 ? 14.95 -6.214 -29.555 1 89.11 14 GLY B C 1
ATOM 2730 O O . GLY B 1 14 ? 15.099 -7.437 -29.557 1 89.11 14 GLY B O 1
ATOM 2731 N N . ALA B 1 15 ? 15.681 -5.328 -28.817 1 86.45 15 ALA B N 1
ATOM 2732 C CA . ALA B 1 15 ? 16.893 -5.812 -28.161 1 86.45 15 ALA B CA 1
ATOM 2733 C C . ALA B 1 15 ? 16.64 -6.095 -26.683 1 86.45 15 ALA B C 1
ATOM 2735 O O . ALA B 1 15 ? 17.53 -6.574 -25.975 1 86.45 15 ALA B O 1
ATOM 2736 N N . VAL B 1 16 ? 15.427 -5.937 -26.261 1 85.15 16 VAL B N 1
ATOM 2737 C CA . VAL B 1 16 ? 15.131 -6.068 -24.838 1 85.15 16 VAL B CA 1
ATOM 2738 C C . VAL B 1 16 ? 14.362 -7.364 -24.587 1 85.15 16 VAL B C 1
ATOM 2740 O O . VAL B 1 16 ? 13.346 -7.625 -25.235 1 85.15 16 VAL B O 1
ATOM 2743 N N . ASP B 1 17 ? 14.901 -8.165 -23.734 1 89.25 17 ASP B N 1
ATOM 2744 C CA . ASP B 1 17 ? 14.183 -9.35 -23.275 1 89.25 17 ASP B CA 1
ATOM 2745 C C . ASP B 1 17 ? 13.268 -9.017 -22.098 1 89.25 17 ASP B C 1
ATOM 2747 O O . ASP B 1 17 ? 13.722 -8.941 -20.955 1 89.25 17 ASP B O 1
ATOM 2751 N N . ALA B 1 18 ? 12.025 -8.916 -22.404 1 89.24 18 ALA B N 1
ATOM 2752 C CA . ALA B 1 18 ? 11.06 -8.565 -21.365 1 89.24 18 ALA B CA 1
ATOM 2753 C C . ALA B 1 18 ? 10.767 -9.761 -20.463 1 89.24 18 ALA B C 1
ATOM 2755 O O . ALA B 1 18 ? 10.577 -9.603 -19.255 1 89.24 18 ALA B O 1
ATOM 2756 N N . VAL B 1 19 ? 10.712 -10.938 -21.027 1 92.76 19 VAL B N 1
ATOM 2757 C CA . VAL B 1 19 ? 10.53 -12.199 -20.316 1 92.76 19 VAL B CA 1
ATOM 2758 C C . VAL B 1 19 ? 11.516 -13.238 -20.844 1 92.76 19 VAL B C 1
ATOM 2760 O O . VAL B 1 19 ? 11.594 -13.471 -22.053 1 92.76 19 VAL B O 1
ATOM 2763 N N . VAL B 1 20 ? 12.198 -13.803 -19.854 1 91.65 20 VAL B N 1
ATOM 2764 C CA . VAL B 1 20 ? 13.242 -14.731 -20.274 1 91.65 20 VAL B CA 1
ATOM 2765 C C . VAL B 1 20 ? 12.856 -16.156 -19.883 1 91.65 20 VAL B C 1
ATOM 2767 O O . VAL B 1 20 ? 12.685 -16.456 -18.699 1 91.65 20 VAL B O 1
ATOM 2770 N N . ALA B 1 21 ? 12.723 -17.07 -20.804 1 87.41 21 ALA B N 1
ATOM 2771 C CA . ALA B 1 21 ? 12.464 -18.506 -20.76 1 87.41 21 ALA B CA 1
ATOM 2772 C C . ALA B 1 21 ? 11.886 -18.918 -19.408 1 87.41 21 ALA B C 1
ATOM 2774 O O . ALA B 1 21 ? 12.487 -19.716 -18.686 1 87.41 21 ALA B O 1
ATOM 2775 N N . THR B 1 22 ? 10.702 -18.603 -19.16 1 89.18 22 THR B N 1
ATOM 2776 C CA . THR B 1 22 ? 10.022 -18.778 -17.881 1 89.18 22 THR B CA 1
ATOM 2777 C C . THR B 1 22 ? 9.193 -20.06 -17.88 1 89.18 22 THR B C 1
ATOM 2779 O O . THR B 1 22 ? 8.414 -20.302 -18.805 1 89.18 22 THR B O 1
ATOM 2782 N N . ASP B 1 23 ? 9.444 -20.895 -16.931 1 95.5 23 ASP B N 1
ATOM 2783 C CA . ASP B 1 23 ? 8.642 -22.093 -16.699 1 95.5 23 ASP B CA 1
ATOM 2784 C C . ASP B 1 23 ? 7.716 -21.911 -15.498 1 95.5 23 ASP B C 1
ATOM 2786 O O . ASP B 1 23 ? 8.124 -21.365 -14.471 1 95.5 23 ASP B O 1
ATOM 2790 N N . LEU B 1 24 ? 6.495 -22.294 -15.689 1 96.26 24 LEU B N 1
ATOM 2791 C CA . LEU B 1 24 ? 5.521 -22.219 -14.605 1 96.26 24 LEU B CA 1
ATOM 2792 C C . LEU B 1 24 ? 4.412 -23.248 -14.799 1 96.26 24 LEU B C 1
ATOM 2794 O O . LEU B 1 24 ? 3.911 -23.425 -15.912 1 96.26 24 LEU B O 1
ATOM 2798 N N . ALA B 1 25 ? 4.132 -23.939 -13.818 1 97.14 25 ALA B N 1
ATOM 2799 C CA . ALA B 1 25 ? 3.009 -24.872 -13.812 1 97.14 25 ALA B CA 1
ATOM 2800 C C . ALA B 1 25 ? 1.986 -24.492 -12.746 1 97.14 25 ALA B C 1
ATOM 2802 O O . ALA B 1 25 ? 2.332 -24.327 -11.574 1 97.14 25 ALA B O 1
ATOM 2803 N N . VAL B 1 26 ? 0.765 -24.344 -13.147 1 97.37 26 VAL B N 1
ATOM 2804 C CA . VAL B 1 26 ? -0.318 -23.999 -12.232 1 97.37 26 VAL B CA 1
ATOM 2805 C C . VAL B 1 26 ? -1.328 -25.142 -12.172 1 97.37 26 VAL B C 1
ATOM 2807 O O . VAL B 1 26 ? -1.799 -25.618 -13.208 1 97.37 26 VAL B O 1
ATOM 2810 N N . GLU B 1 27 ? -1.652 -25.516 -10.991 1 97.31 27 GLU B N 1
ATOM 2811 C CA . GLU B 1 27 ? -2.616 -26.596 -10.807 1 97.31 27 GLU B CA 1
ATOM 2812 C C . GLU B 1 27 ? -4.049 -26.08 -10.9 1 97.31 27 GLU B C 1
ATOM 2814 O O . GLU B 1 27 ? -4.299 -24.889 -10.7 1 97.31 27 GLU B O 1
ATOM 2819 N N . LYS B 1 28 ? -4.904 -27.027 -11.223 1 97.04 28 LYS B N 1
ATOM 2820 C CA . LYS B 1 28 ? -6.318 -26.669 -11.291 1 97.04 28 LYS B CA 1
ATOM 2821 C C . LYS B 1 28 ? -6.826 -26.178 -9.938 1 97.04 28 LYS B C 1
ATOM 2823 O O . LYS B 1 28 ? -6.587 -26.816 -8.911 1 97.04 28 LYS B O 1
ATOM 2828 N N . GLY B 1 29 ? -7.415 -25.013 -9.942 1 96.63 29 GLY B N 1
ATOM 2829 C CA . GLY B 1 29 ? -7.994 -24.457 -8.729 1 96.63 29 GLY B CA 1
ATOM 2830 C C . GLY B 1 29 ? -6.99 -23.696 -7.884 1 96.63 29 GLY B C 1
ATOM 2831 O O . GLY B 1 29 ? -7.35 -23.11 -6.861 1 96.63 29 GLY B O 1
ATOM 2832 N N . GLU B 1 30 ? -5.769 -23.598 -8.344 1 97.62 30 GLU B N 1
ATOM 2833 C CA . GLU B 1 30 ? -4.694 -22.946 -7.603 1 97.62 30 GLU B CA 1
ATOM 2834 C C . GLU B 1 30 ? -4.707 -21.436 -7.824 1 97.62 30 GLU B C 1
ATOM 2836 O O . GLU B 1 30 ? -5.039 -20.966 -8.914 1 97.62 30 GLU B O 1
ATOM 2841 N N . PHE B 1 31 ? -4.386 -20.704 -6.797 1 98.05 31 PHE B N 1
ATOM 2842 C CA . PHE B 1 31 ? -4.187 -19.263 -6.888 1 98.05 31 PHE B CA 1
ATOM 2843 C C . PHE B 1 31 ? -2.702 -18.92 -6.879 1 98.05 31 PHE B C 1
ATOM 2845 O O . PHE B 1 31 ? -2.038 -19.04 -5.847 1 98.05 31 PHE B O 1
ATOM 2852 N N . VAL B 1 32 ? -2.211 -18.419 -8.038 1 98.33 32 VAL B N 1
ATOM 2853 C CA . VAL B 1 32 ? -0.795 -18.087 -8.16 1 98.33 32 VAL B CA 1
ATOM 2854 C C . VAL B 1 32 ? -0.636 -16.594 -8.437 1 98.33 32 VAL B C 1
ATOM 2856 O O . VAL B 1 32 ? -1.356 -16.029 -9.263 1 98.33 32 VAL B O 1
ATOM 2859 N N . SER B 1 33 ? 0.298 -15.954 -7.753 1 98 33 SER B N 1
ATOM 2860 C CA . SER B 1 33 ? 0.586 -14.545 -7.999 1 98 33 SER B CA 1
ATOM 2861 C C . SER B 1 33 ? 1.983 -14.36 -8.58 1 98 33 SER B C 1
ATOM 2863 O O . SER B 1 33 ? 2.941 -14.981 -8.117 1 98 33 SER B O 1
ATOM 2865 N N . LEU B 1 34 ? 2.064 -13.605 -9.605 1 97.29 34 LEU B N 1
ATOM 2866 C CA . LEU B 1 34 ? 3.337 -13.1 -10.107 1 97.29 34 LEU B CA 1
ATOM 2867 C C . LEU B 1 34 ? 3.706 -11.785 -9.428 1 97.29 34 LEU B C 1
ATOM 2869 O O . LEU B 1 34 ? 3.002 -10.784 -9.581 1 97.29 34 LEU B O 1
ATOM 2873 N N . LEU B 1 35 ? 4.778 -11.838 -8.691 1 95.81 35 LEU B N 1
ATOM 2874 C CA . LEU B 1 35 ? 5.226 -10.703 -7.892 1 95.81 35 LEU B CA 1
ATOM 2875 C C . LEU B 1 35 ? 6.587 -10.205 -8.369 1 95.81 35 LEU B C 1
ATOM 2877 O O . LEU B 1 35 ? 7.474 -11.006 -8.67 1 95.81 35 LEU B O 1
ATOM 2881 N N . GLY B 1 36 ? 6.77 -8.933 -8.431 1 92.5 36 GLY B N 1
ATOM 2882 C CA . GLY B 1 36 ? 8.028 -8.335 -8.85 1 92.5 36 GLY B CA 1
ATOM 2883 C C . GLY B 1 36 ? 7.949 -6.829 -9.009 1 92.5 36 GLY B C 1
ATOM 2884 O O . GLY B 1 36 ? 6.863 -6.248 -8.94 1 92.5 36 GLY B O 1
ATOM 2885 N N . PRO B 1 37 ? 9.102 -6.263 -9.202 1 88.95 37 PRO B N 1
ATOM 2886 C CA . PRO B 1 37 ? 9.127 -4.814 -9.412 1 88.95 37 PRO B CA 1
ATOM 2887 C C . PRO B 1 37 ? 8.489 -4.398 -10.735 1 88.95 37 PRO B C 1
ATOM 2889 O O . PRO B 1 37 ? 8.182 -5.25 -11.572 1 88.95 37 PRO B O 1
ATOM 2892 N N . SER B 1 38 ? 8.256 -3.133 -10.817 1 84.16 38 SER B N 1
ATOM 2893 C CA . SER B 1 38 ? 7.691 -2.617 -12.06 1 84.16 38 SER B CA 1
ATOM 2894 C C . SER B 1 38 ? 8.616 -2.887 -13.242 1 84.16 38 SER B C 1
ATOM 2896 O O . SER B 1 38 ? 9.835 -2.739 -13.129 1 84.16 38 SER B O 1
ATOM 2898 N N . GLY B 1 39 ? 8.09 -3.343 -14.29 1 83.82 39 GLY B N 1
ATOM 2899 C CA . GLY B 1 39 ? 8.843 -3.509 -15.522 1 83.82 39 GLY B CA 1
ATOM 2900 C C . GLY B 1 39 ? 9.564 -4.842 -15.606 1 83.82 39 GLY B C 1
ATOM 2901 O O . GLY B 1 39 ? 10.338 -5.078 -16.536 1 83.82 39 GLY B O 1
ATOM 2902 N N . CYS B 1 40 ? 9.248 -5.707 -14.708 1 88.34 40 CYS B N 1
ATOM 2903 C CA . CYS B 1 40 ? 10.039 -6.933 -14.698 1 88.34 40 CYS B CA 1
ATOM 2904 C C . CYS B 1 40 ? 9.408 -7.996 -15.588 1 88.34 40 CYS B C 1
ATOM 2906 O O . CYS B 1 40 ? 9.896 -9.126 -15.655 1 88.34 40 CYS B O 1
ATOM 2908 N N . GLY B 1 41 ? 8.214 -7.696 -16.163 1 92.17 41 GLY B N 1
ATOM 2909 C CA . GLY B 1 41 ? 7.681 -8.608 -17.163 1 92.17 41 GLY B CA 1
ATOM 2910 C C . GLY B 1 41 ? 6.395 -9.285 -16.728 1 92.17 41 GLY B C 1
ATOM 2911 O O . GLY B 1 41 ? 5.87 -10.145 -17.438 1 92.17 41 GLY B O 1
ATOM 2912 N N . LYS B 1 42 ? 5.85 -9.005 -15.58 1 94.33 42 LYS B N 1
ATOM 2913 C CA . LYS B 1 42 ? 4.659 -9.657 -15.043 1 94.33 42 LYS B CA 1
ATOM 2914 C C . LYS B 1 42 ? 3.467 -9.483 -15.981 1 94.33 42 LYS B C 1
ATOM 2916 O O . LYS B 1 42 ? 2.839 -10.464 -16.384 1 94.33 42 LYS B O 1
ATOM 2921 N N . THR B 1 43 ? 3.225 -8.207 -16.36 1 92.31 43 THR B N 1
ATOM 2922 C CA . THR B 1 43 ? 2.098 -7.885 -17.228 1 92.31 43 THR B CA 1
ATOM 2923 C C . THR B 1 43 ? 2.294 -8.49 -18.615 1 92.31 43 THR B C 1
ATOM 2925 O O . THR B 1 43 ? 1.349 -9.015 -19.207 1 92.31 43 THR B O 1
ATOM 2928 N N . THR B 1 44 ? 3.483 -8.434 -19.119 1 94.8 44 THR B N 1
ATOM 2929 C CA . THR B 1 44 ? 3.786 -9.048 -20.407 1 94.8 44 THR B CA 1
ATOM 2930 C C . THR B 1 44 ? 3.487 -10.544 -20.377 1 94.8 44 THR B C 1
ATOM 2932 O O . THR B 1 44 ? 2.897 -11.084 -21.315 1 94.8 44 THR B O 1
ATOM 2935 N N . THR B 1 45 ? 3.848 -11.175 -19.32 1 96.26 45 THR B N 1
ATOM 2936 C CA . THR B 1 45 ? 3.584 -12.601 -19.165 1 96.26 45 THR B CA 1
ATOM 2937 C C . THR B 1 45 ? 2.083 -12.877 -19.172 1 96.26 45 THR B C 1
ATOM 2939 O O . THR B 1 45 ? 1.61 -13.745 -19.909 1 96.26 45 THR B O 1
ATOM 2942 N N . LEU B 1 46 ? 1.352 -12.105 -18.4 1 96.45 46 LEU B N 1
ATOM 2943 C CA . LEU B 1 46 ? -0.094 -12.28 -18.321 1 96.45 46 LEU B CA 1
ATOM 2944 C C . LEU B 1 46 ? -0.748 -12.023 -19.674 1 96.45 46 LEU B C 1
ATOM 2946 O O . LEU B 1 46 ? -1.648 -12.76 -20.083 1 96.45 46 LEU B O 1
ATOM 2950 N N . GLN B 1 47 ? -0.249 -11.078 -20.41 1 95.95 47 GLN B N 1
ATOM 2951 C CA . GLN B 1 47 ? -0.802 -10.718 -21.712 1 95.95 47 GLN B CA 1
ATOM 2952 C C . GLN B 1 47 ? -0.494 -11.788 -22.755 1 95.95 47 GLN B C 1
ATOM 2954 O O . GLN B 1 47 ? -1.295 -12.027 -23.662 1 95.95 47 GLN B O 1
ATOM 2959 N N . MET B 1 48 ? 0.643 -12.385 -22.614 1 97.3 48 MET B N 1
ATOM 2960 C CA . MET B 1 48 ? 0.945 -13.514 -23.49 1 97.3 48 MET B CA 1
ATOM 2961 C C . MET B 1 48 ? -0.019 -14.67 -23.24 1 97.3 48 MET B C 1
ATOM 2963 O O . MET B 1 48 ? -0.529 -15.273 -24.185 1 97.3 48 MET B O 1
ATOM 2967 N N . ILE B 1 49 ? -0.318 -14.91 -21.98 1 97.16 49 ILE B N 1
ATOM 2968 C CA . ILE B 1 49 ? -1.239 -15.986 -21.631 1 97.16 49 ILE B CA 1
ATOM 2969 C C . ILE B 1 49 ? -2.632 -15.667 -22.169 1 97.16 49 ILE B C 1
ATOM 2971 O O . ILE B 1 49 ? -3.296 -16.533 -22.744 1 97.16 49 ILE B O 1
ATOM 2975 N N . ALA B 1 50 ? -3.034 -14.418 -22.043 1 96.35 50 ALA B N 1
ATOM 2976 C CA . ALA B 1 50 ? -4.349 -13.975 -22.501 1 96.35 50 ALA B CA 1
ATOM 2977 C C . ALA B 1 50 ? -4.406 -13.912 -24.025 1 96.35 50 ALA B C 1
ATOM 2979 O O . ALA B 1 50 ? -5.49 -13.849 -24.609 1 96.35 50 ALA B O 1
ATOM 2980 N N . GLY B 1 51 ? -3.246 -13.758 -24.689 1 96.19 51 GLY B N 1
ATOM 2981 C CA . GLY B 1 51 ? -3.177 -13.726 -26.141 1 96.19 51 GLY B CA 1
ATOM 2982 C C . GLY B 1 51 ? -3.132 -12.319 -26.706 1 96.19 51 GLY B C 1
ATOM 2983 O O . GLY B 1 51 ? -3.246 -12.127 -27.918 1 96.19 51 GLY B O 1
ATOM 2984 N N . PHE B 1 52 ? -2.947 -11.348 -25.86 1 95.42 52 PHE B N 1
ATOM 2985 C CA . PHE B 1 52 ? -2.909 -9.96 -26.306 1 95.42 52 PHE B CA 1
ATOM 2986 C C . PHE B 1 52 ? -1.52 -9.592 -26.813 1 95.42 52 PHE B C 1
ATOM 2988 O O . PHE B 1 52 ? -1.359 -8.609 -27.539 1 95.42 52 PHE B O 1
ATOM 2995 N N . VAL B 1 53 ? -0.492 -10.313 -26.388 1 95.31 53 VAL B N 1
ATOM 2996 C CA . VAL B 1 53 ? 0.892 -10.139 -26.816 1 95.31 53 VAL B CA 1
ATOM 2997 C C . VAL B 1 53 ? 1.42 -11.447 -27.4 1 95.31 53 VAL B C 1
ATOM 2999 O O . VAL B 1 53 ? 1.199 -12.521 -26.835 1 95.31 53 VAL B O 1
ATOM 3002 N N . ASP B 1 54 ? 2.11 -11.326 -28.486 1 95.26 54 ASP B N 1
ATOM 3003 C CA . ASP B 1 54 ? 2.655 -12.517 -29.13 1 95.26 54 ASP B CA 1
ATOM 3004 C C . ASP B 1 54 ? 3.841 -13.073 -28.345 1 95.26 54 ASP B C 1
ATOM 3006 O O . ASP B 1 54 ? 4.635 -12.312 -27.788 1 95.26 54 ASP B O 1
ATOM 3010 N N . VAL B 1 55 ? 3.944 -14.323 -28.443 1 95.84 55 VAL B N 1
ATOM 3011 C CA . VAL B 1 55 ? 5.053 -15.032 -27.814 1 95.84 55 VAL B CA 1
ATOM 3012 C C . VAL B 1 55 ? 6.252 -15.059 -28.759 1 95.84 55 VAL B C 1
ATOM 3014 O O . VAL B 1 55 ? 6.096 -15.273 -29.964 1 95.84 55 VAL B O 1
ATOM 3017 N N . SER B 1 56 ? 7.445 -14.724 -28.224 1 96.27 56 SER B N 1
ATOM 3018 C CA . SER B 1 56 ? 8.653 -14.793 -29.04 1 96.27 56 SER B CA 1
ATOM 3019 C C . SER B 1 56 ? 9.261 -16.191 -29.012 1 96.27 56 SER B C 1
ATOM 3021 O O . SER B 1 56 ? 9.954 -16.591 -29.949 1 96.27 56 SER B O 1
ATOM 3023 N N . GLY B 1 57 ? 9.043 -16.871 -27.941 1 96.13 57 GLY B N 1
ATOM 3024 C CA . GLY B 1 57 ? 9.52 -18.238 -27.796 1 96.13 57 GLY B CA 1
ATOM 3025 C C . GLY B 1 57 ? 8.834 -18.993 -26.673 1 96.13 57 GLY B C 1
ATOM 3026 O O . GLY B 1 57 ? 8.26 -18.384 -25.768 1 96.13 57 GLY B O 1
ATOM 3027 N N . GLY B 1 58 ? 8.811 -20.316 -26.794 1 96.55 58 GLY B N 1
ATOM 3028 C CA . GLY B 1 58 ? 8.186 -21.154 -25.783 1 96.55 58 GLY B CA 1
ATOM 3029 C C . GLY B 1 58 ? 6.756 -21.532 -26.122 1 96.55 58 GLY B C 1
ATOM 3030 O O . GLY B 1 58 ? 6.353 -21.475 -27.285 1 96.55 58 GLY B O 1
ATOM 3031 N N . GLN B 1 59 ? 6.116 -22.036 -25 1 97.31 59 GLN B N 1
ATOM 3032 C CA . GLN B 1 59 ? 4.772 -22.558 -25.227 1 97.31 59 GLN B CA 1
ATOM 3033 C C . GLN B 1 59 ? 3.876 -22.316 -24.016 1 97.31 59 GLN B C 1
ATOM 3035 O O . GLN B 1 59 ? 4.361 -22.23 -22.886 1 97.31 59 GLN B O 1
ATOM 3040 N N . ILE B 1 60 ? 2.619 -22.175 -24.335 1 97.59 60 ILE B N 1
ATOM 3041 C CA . ILE B 1 60 ? 1.578 -22.103 -23.316 1 97.59 60 ILE B CA 1
ATOM 3042 C C . ILE B 1 60 ? 0.593 -23.255 -23.501 1 97.59 60 ILE B C 1
ATOM 3044 O O . ILE B 1 60 ? -0.027 -23.386 -24.558 1 97.59 60 ILE B O 1
ATOM 3048 N N . LEU B 1 61 ? 0.476 -24.031 -22.504 1 97.57 61 LEU B N 1
ATOM 3049 C CA . LEU B 1 61 ? -0.453 -25.156 -22.543 1 97.57 61 LEU B CA 1
ATOM 3050 C C . LEU B 1 61 ? -1.565 -24.978 -21.514 1 97.57 61 LEU B C 1
ATOM 3052 O O . LEU B 1 61 ? -1.3 -24.621 -20.364 1 97.57 61 LEU B O 1
ATOM 3056 N N . LEU B 1 62 ? -2.782 -25.179 -21.943 1 97.02 62 LEU B N 1
ATOM 3057 C CA . LEU B 1 62 ? -3.956 -25.151 -21.076 1 97.02 62 LEU B CA 1
ATOM 3058 C C . LEU B 1 62 ? -4.699 -26.481 -21.124 1 97.02 62 LEU B C 1
ATOM 3060 O O . LEU B 1 62 ? -5.29 -26.831 -22.148 1 97.02 62 LEU B O 1
ATOM 3064 N N . ASP B 1 63 ? -4.632 -27.145 -20.043 1 95.25 63 ASP B N 1
ATOM 3065 C CA . ASP B 1 63 ? -5.232 -28.473 -19.971 1 95.25 63 ASP B CA 1
ATOM 3066 C C . ASP B 1 63 ? -4.726 -29.367 -21.101 1 95.25 63 ASP B C 1
ATOM 3068 O O . ASP B 1 63 ? -5.52 -29.996 -21.804 1 95.25 63 ASP B O 1
ATOM 3072 N N . GLY B 1 64 ? -3.458 -29.209 -21.374 1 93.62 64 GLY B N 1
ATOM 3073 C CA . GLY B 1 64 ? -2.805 -30.044 -22.369 1 93.62 64 GLY B CA 1
ATOM 3074 C C . GLY B 1 64 ? -2.904 -29.485 -23.776 1 93.62 64 GLY B C 1
ATOM 3075 O O . GLY B 1 64 ? -2.246 -29.98 -24.694 1 93.62 64 GLY B O 1
ATOM 3076 N N . ARG B 1 65 ? -3.677 -28.509 -23.995 1 95.48 65 ARG B N 1
ATOM 3077 C CA . ARG B 1 65 ? -3.862 -27.911 -25.313 1 95.48 65 ARG B CA 1
ATOM 3078 C C . ARG B 1 65 ? -2.917 -26.732 -25.517 1 95.48 65 ARG B C 1
ATOM 3080 O O . ARG B 1 65 ? -2.805 -25.863 -24.65 1 95.48 65 ARG B O 1
ATOM 3087 N N . ASP B 1 66 ? -2.315 -26.727 -26.624 1 97.18 66 ASP B N 1
ATOM 3088 C CA . ASP B 1 66 ? -1.409 -25.635 -26.965 1 97.18 66 ASP B CA 1
ATOM 3089 C C . ASP B 1 66 ? -2.184 -24.402 -27.425 1 97.18 66 ASP B C 1
ATOM 3091 O O . ASP B 1 66 ? -2.828 -24.423 -28.476 1 97.18 66 ASP B O 1
ATOM 3095 N N . ILE B 1 67 ? -2.098 -23.334 -26.64 1 96.75 67 ILE B N 1
ATOM 3096 C CA . ILE B 1 67 ? -2.847 -22.132 -26.989 1 96.75 67 ILE B CA 1
ATOM 3097 C C . ILE B 1 67 ? -1.88 -20.999 -27.324 1 96.75 67 ILE B C 1
ATOM 3099 O O . ILE B 1 67 ? -2.259 -19.826 -27.313 1 96.75 67 ILE B O 1
ATOM 3103 N N . THR B 1 68 ? -0.665 -21.278 -27.604 1 97.08 68 THR B N 1
ATOM 3104 C CA . THR B 1 68 ? 0.416 -20.313 -27.775 1 97.08 68 THR B CA 1
ATOM 3105 C C . THR B 1 68 ? 0.04 -19.258 -28.812 1 97.08 68 THR B C 1
ATOM 3107 O O . THR B 1 68 ? 0.3 -18.069 -28.617 1 97.08 68 THR B O 1
ATOM 3110 N N . HIS B 1 69 ? -0.62 -19.686 -29.808 1 96.09 69 HIS B N 1
ATOM 3111 C CA . HIS B 1 69 ? -0.892 -18.752 -30.895 1 96.09 69 HIS B CA 1
ATOM 3112 C C . HIS B 1 69 ? -2.392 -18.587 -31.117 1 96.09 69 HIS B C 1
ATOM 3114 O O . HIS B 1 69 ? -2.815 -17.995 -32.113 1 96.09 69 HIS B O 1
ATOM 3120 N N . ALA B 1 70 ? -3.113 -19.177 -30.196 1 94.9 70 ALA B N 1
ATOM 3121 C CA . ALA B 1 70 ? -4.561 -19.007 -30.291 1 94.9 70 ALA B CA 1
ATOM 3122 C C . ALA B 1 70 ? -4.959 -17.552 -30.059 1 94.9 70 ALA B C 1
ATOM 3124 O O . ALA B 1 70 ? -4.333 -16.85 -29.26 1 94.9 70 ALA B O 1
ATOM 3125 N N . LYS B 1 71 ? -5.976 -17.093 -30.708 1 94.39 71 LYS B N 1
ATOM 3126 C CA . LYS B 1 71 ? -6.493 -15.742 -30.51 1 94.39 71 LYS B CA 1
ATOM 3127 C C . LYS B 1 71 ? -7.124 -15.591 -29.128 1 94.39 71 LYS B C 1
ATOM 3129 O O . LYS B 1 71 ? -7.651 -16.557 -28.572 1 94.39 71 LYS B O 1
ATOM 3134 N N . PRO B 1 72 ? -7.128 -14.398 -28.604 1 92.88 72 PRO B N 1
ATOM 3135 C CA . PRO B 1 72 ? -7.661 -14.163 -27.26 1 92.88 72 PRO B CA 1
ATOM 3136 C C . PRO B 1 72 ? -9.086 -14.686 -27.09 1 92.88 72 PRO B C 1
ATOM 3138 O O . PRO B 1 72 ? -9.379 -15.386 -26.118 1 92.88 72 PRO B O 1
ATOM 3141 N N . ALA B 1 73 ? -9.887 -14.511 -28.054 1 88.92 73 ALA B N 1
ATOM 3142 C CA . ALA B 1 73 ? -11.3 -14.867 -27.961 1 88.92 73 ALA B CA 1
ATOM 3143 C C . ALA B 1 73 ? -11.483 -16.382 -27.928 1 88.92 73 ALA B C 1
ATOM 3145 O O . ALA B 1 73 ? -12.474 -16.882 -27.392 1 88.92 73 ALA B O 1
ATOM 3146 N N . SER B 1 74 ? -10.504 -17.068 -28.467 1 91.59 74 SER B N 1
ATOM 3147 C CA . SER B 1 74 ? -10.644 -18.516 -28.586 1 91.59 74 SER B CA 1
ATOM 3148 C C . SER B 1 74 ? -10.065 -19.229 -27.369 1 91.59 74 SER B C 1
ATOM 3150 O O . SER B 1 74 ? -10.263 -20.434 -27.196 1 91.59 74 SER B O 1
ATOM 3152 N N . ARG B 1 75 ? -9.431 -18.498 -26.503 1 93.58 75 ARG B N 1
ATOM 3153 C CA . ARG B 1 75 ? -8.796 -19.105 -25.337 1 93.58 75 ARG B CA 1
ATOM 3154 C C . ARG B 1 75 ? -9.809 -19.335 -24.221 1 93.58 75 ARG B C 1
ATOM 3156 O O . ARG B 1 75 ? -9.576 -20.145 -23.321 1 93.58 75 ARG B O 1
ATOM 3163 N N . GLY B 1 76 ? -10.895 -18.503 -24.252 1 91.21 76 GLY B N 1
ATOM 3164 C CA . GLY B 1 76 ? -11.959 -18.661 -23.273 1 91.21 76 GLY B CA 1
ATOM 3165 C C . GLY B 1 76 ? -11.543 -18.259 -21.87 1 91.21 76 GLY B C 1
ATOM 3166 O O . GLY B 1 76 ? -12.092 -18.761 -20.887 1 91.21 76 GLY B O 1
ATOM 3167 N N . LEU B 1 77 ? -10.569 -17.441 -21.725 1 95.58 77 LEU B N 1
ATOM 3168 C CA . LEU B 1 77 ? -10.059 -17.03 -20.421 1 95.58 77 LEU B CA 1
ATOM 3169 C C . LEU B 1 77 ? -10.821 -15.817 -19.897 1 95.58 77 LEU B C 1
ATOM 3171 O O . LEU B 1 77 ? -11.376 -15.042 -20.68 1 95.58 77 LEU B O 1
ATOM 3175 N N . GLY B 1 78 ? -10.956 -15.75 -18.575 1 95.84 78 GLY B N 1
ATOM 3176 C CA . GLY B 1 78 ? -11.435 -14.535 -17.935 1 95.84 78 GLY B CA 1
ATOM 3177 C C . GLY B 1 78 ? -10.32 -13.572 -17.573 1 95.84 78 GLY B C 1
ATOM 3178 O O . GLY B 1 78 ? -9.318 -13.971 -16.977 1 95.84 78 GLY B O 1
ATOM 3179 N N . VAL B 1 79 ? -10.508 -12.332 -17.958 1 95.59 79 VAL B N 1
ATOM 3180 C CA . VAL B 1 79 ? -9.448 -11.361 -17.707 1 95.59 79 VAL B CA 1
ATOM 3181 C C . VAL B 1 79 ? -10.029 -10.126 -17.022 1 95.59 79 VAL B C 1
ATOM 3183 O O . VAL B 1 79 ? -11.061 -9.601 -17.446 1 95.59 79 VAL B O 1
ATOM 3186 N N . VAL B 1 80 ? -9.382 -9.781 -15.936 1 95.43 80 VAL B N 1
ATOM 3187 C CA . VAL B 1 80 ? -9.669 -8.511 -15.277 1 95.43 80 VAL B CA 1
ATOM 3188 C C . VAL B 1 80 ? -8.47 -7.575 -15.413 1 95.43 80 VAL B C 1
ATOM 3190 O O . VAL B 1 80 ? -7.379 -7.879 -14.924 1 95.43 80 VAL B O 1
ATOM 3193 N N . PHE B 1 81 ? -8.757 -6.424 -16.022 1 90.79 81 PHE B N 1
ATOM 3194 C CA . PHE B 1 81 ? -7.698 -5.455 -16.278 1 90.79 81 PHE B CA 1
ATOM 3195 C C . PHE B 1 81 ? -7.563 -4.481 -15.114 1 90.79 81 PHE B C 1
ATOM 3197 O O . PHE B 1 81 ? -8.478 -4.349 -14.299 1 90.79 81 PHE B O 1
ATOM 3204 N N . GLN B 1 82 ? -6.502 -3.796 -15.159 1 85.98 82 GLN B N 1
ATOM 3205 C CA . GLN B 1 82 ? -6.219 -2.796 -14.135 1 85.98 82 GLN B CA 1
ATOM 3206 C C . GLN B 1 82 ? -7.28 -1.699 -14.128 1 85.98 82 GLN B C 1
ATOM 3208 O O . GLN B 1 82 ? -7.718 -1.259 -13.064 1 85.98 82 GLN B O 1
ATOM 3213 N N . SER B 1 83 ? -7.747 -1.27 -15.226 1 87.8 83 SER B N 1
ATOM 3214 C CA . SER B 1 83 ? -8.746 -0.213 -15.342 1 87.8 83 SER B CA 1
ATOM 3215 C C . SER B 1 83 ? -10.16 -0.776 -15.246 1 87.8 83 SER B C 1
ATOM 3217 O O . SER B 1 83 ? -11.137 -0.028 -15.313 1 87.8 83 SER B O 1
ATOM 3219 N N . TYR B 1 84 ? -10.311 -2.023 -15.08 1 88.25 84 TYR B N 1
ATOM 3220 C CA . TYR B 1 84 ? -11.564 -2.764 -14.991 1 88.25 84 TYR B CA 1
ATOM 3221 C C . TYR B 1 84 ? -12.219 -2.896 -16.361 1 88.25 84 TYR B C 1
ATOM 3223 O O . TYR B 1 84 ? -12.906 -3.882 -16.635 1 88.25 84 TYR B O 1
ATOM 3231 N N . ALA B 1 85 ? -12.013 -1.799 -17.211 1 90.32 85 ALA B N 1
ATOM 3232 C CA . ALA B 1 85 ? -12.498 -1.799 -18.589 1 90.32 85 ALA B CA 1
ATOM 3233 C C . ALA B 1 85 ? -13.999 -2.067 -18.642 1 90.32 85 ALA B C 1
ATOM 3235 O O . ALA B 1 85 ? -14.461 -2.894 -19.432 1 90.32 85 ALA B O 1
ATOM 3236 N N . LEU B 1 86 ? -14.754 -1.47 -17.753 1 95.5 86 LEU B N 1
ATOM 3237 C CA . LEU B 1 86 ? -16.205 -1.618 -17.767 1 95.5 86 LEU B CA 1
ATOM 3238 C C . LEU B 1 86 ? -16.829 -0.758 -18.861 1 95.5 86 LEU B C 1
ATOM 3240 O O . LEU B 1 86 ? -16.303 0.306 -19.196 1 95.5 86 LEU B O 1
ATOM 3244 N N . PHE B 1 87 ? -17.946 -1.231 -19.408 1 96.46 87 PHE B N 1
ATOM 3245 C CA . PHE B 1 87 ? -18.71 -0.425 -20.352 1 96.46 87 PHE B CA 1
ATOM 3246 C C . PHE B 1 87 ? -19.533 0.629 -19.622 1 96.46 87 PHE B C 1
ATOM 3248 O O . PHE B 1 87 ? -20.512 0.303 -18.947 1 96.46 87 PHE B O 1
ATOM 3255 N N . PRO B 1 88 ? -19.182 1.824 -19.799 1 95.43 88 PRO B N 1
ATOM 3256 C CA . PRO B 1 88 ? -19.819 2.875 -19.002 1 95.43 88 PRO B CA 1
ATOM 3257 C C . PRO B 1 88 ? -21.294 3.066 -19.348 1 95.43 88 PRO B C 1
ATOM 3259 O O . PRO B 1 88 ? -22.061 3.588 -18.534 1 95.43 88 PRO B O 1
ATOM 3262 N N . HIS B 1 89 ? -21.707 2.627 -20.532 1 96.25 89 HIS B N 1
ATOM 3263 C CA . HIS B 1 89 ? -23.066 2.858 -21.007 1 96.25 89 HIS B CA 1
ATOM 3264 C C . HIS B 1 89 ? -23.964 1.661 -20.712 1 96.25 89 HIS B C 1
ATOM 3266 O O . HIS B 1 89 ? -25.122 1.63 -21.134 1 96.25 89 HIS B O 1
ATOM 3272 N N . MET B 1 90 ? -23.439 0.703 -20.046 1 97.68 90 MET B N 1
ATOM 3273 C CA . MET B 1 90 ? -24.202 -0.49 -19.69 1 97.68 90 MET B CA 1
ATOM 3274 C C . MET B 1 90 ? -24.39 -0.585 -18.179 1 97.68 90 MET B C 1
ATOM 3276 O O . MET B 1 90 ? -23.536 -0.134 -17.414 1 97.68 90 MET B O 1
ATOM 3280 N N . THR B 1 91 ? -25.473 -1.124 -17.873 1 97.96 91 THR B N 1
ATOM 3281 C CA . THR B 1 91 ? -25.704 -1.39 -16.458 1 97.96 91 THR B CA 1
ATOM 3282 C C . THR B 1 91 ? -24.784 -2.5 -15.958 1 97.96 91 THR B C 1
ATOM 3284 O O . THR B 1 91 ? -24.113 -3.162 -16.753 1 97.96 91 THR B O 1
ATOM 3287 N N . VAL B 1 92 ? -24.783 -2.66 -14.672 1 98.23 92 VAL B N 1
ATOM 3288 C CA . VAL B 1 92 ? -24.021 -3.746 -14.064 1 98.23 92 VAL B CA 1
ATOM 3289 C C . VAL B 1 92 ? -24.464 -5.082 -14.656 1 98.23 92 VAL B C 1
ATOM 3291 O O . VAL B 1 92 ? -23.631 -5.884 -15.086 1 98.23 92 VAL B O 1
ATOM 3294 N N . ARG B 1 93 ? -25.721 -5.275 -14.735 1 98.09 93 ARG B N 1
ATOM 3295 C CA . ARG B 1 93 ? -26.287 -6.501 -15.287 1 98.09 93 ARG B CA 1
ATOM 3296 C C . ARG B 1 93 ? -25.847 -6.705 -16.733 1 98.09 93 ARG B C 1
ATOM 3298 O O . ARG B 1 93 ? -25.442 -7.804 -17.116 1 98.09 93 ARG B O 1
ATOM 3305 N N . ASP B 1 94 ? -25.851 -5.685 -17.503 1 97.78 94 ASP B N 1
ATOM 3306 C CA . ASP B 1 94 ? -25.51 -5.778 -18.919 1 97.78 94 ASP B CA 1
ATOM 3307 C C . ASP B 1 94 ? -24.012 -6.007 -19.11 1 97.78 94 ASP B C 1
ATOM 3309 O O . ASP B 1 94 ? -23.599 -6.709 -20.035 1 97.78 94 ASP B O 1
ATOM 3313 N N . ASN B 1 95 ? -23.269 -5.309 -18.283 1 98.11 95 ASN B N 1
ATOM 3314 C CA . ASN B 1 95 ? -21.833 -5.561 -18.305 1 98.11 95 ASN B CA 1
ATOM 3315 C C . ASN B 1 95 ? -21.52 -7.042 -18.107 1 98.11 95 ASN B C 1
ATOM 3317 O O . ASN B 1 95 ? -20.735 -7.621 -18.859 1 98.11 95 ASN B O 1
ATOM 3321 N N . VAL B 1 96 ? -22.18 -7.621 -17.146 1 98.03 96 VAL B N 1
ATOM 3322 C CA . VAL B 1 96 ? -21.923 -9.007 -16.768 1 98.03 96 VAL B CA 1
ATOM 3323 C C . VAL B 1 96 ? -22.467 -9.944 -17.844 1 98.03 96 VAL B C 1
ATOM 3325 O O . VAL B 1 96 ? -21.859 -10.974 -18.144 1 98.03 96 VAL B O 1
ATOM 3328 N N . ALA B 1 97 ? -23.524 -9.557 -18.49 1 97.74 97 ALA B N 1
ATOM 3329 C CA . ALA B 1 97 ? -24.185 -10.411 -19.474 1 97.74 97 ALA B CA 1
ATOM 3330 C C . ALA B 1 97 ? -23.469 -10.353 -20.82 1 97.74 97 ALA B C 1
ATOM 3332 O O . ALA B 1 97 ? -23.714 -11.185 -21.697 1 97.74 97 ALA B O 1
ATOM 3333 N N . PHE B 1 98 ? -22.656 -9.417 -20.997 1 95.99 98 PHE B N 1
ATOM 3334 C CA . PHE B 1 98 ? -22.086 -9.101 -22.301 1 95.99 98 PHE B CA 1
ATOM 3335 C C . PHE B 1 98 ? -21.401 -10.323 -22.902 1 95.99 98 PHE B C 1
ATOM 3337 O O . PHE B 1 98 ? -21.649 -10.674 -24.058 1 95.99 98 PHE B O 1
ATOM 3344 N N . GLY B 1 99 ? -20.535 -10.932 -22.104 1 93.5 99 GLY B N 1
ATOM 3345 C CA . GLY B 1 99 ? -19.8 -12.087 -22.594 1 93.5 99 GLY B CA 1
ATOM 3346 C C . GLY B 1 99 ? -20.7 -13.239 -22.999 1 93.5 99 GLY B C 1
ATOM 3347 O O . GLY B 1 99 ? -20.411 -13.95 -23.964 1 93.5 99 GLY B O 1
ATOM 3348 N N . LEU B 1 100 ? -21.781 -13.419 -22.314 1 96.3 100 LEU B N 1
ATOM 3349 C CA . LEU B 1 100 ? -22.735 -14.477 -22.628 1 96.3 100 LEU B CA 1
ATOM 3350 C C . LEU B 1 100 ? -23.488 -14.167 -23.917 1 96.3 100 LEU B C 1
ATOM 3352 O O . LEU B 1 100 ? -23.707 -15.056 -24.743 1 96.3 100 LEU B O 1
ATOM 3356 N N . LYS B 1 101 ? -23.836 -12.902 -24.046 1 95.46 101 LYS B N 1
ATOM 3357 C CA . LYS B 1 101 ? -24.53 -12.474 -25.257 1 95.46 101 LYS B CA 1
ATOM 3358 C C . LYS B 1 101 ? -23.662 -12.689 -26.493 1 95.46 101 LYS B C 1
ATOM 3360 O O . LYS B 1 101 ? -24.147 -13.16 -27.525 1 95.46 101 LYS B O 1
ATOM 3365 N N . MET B 1 102 ? -22.431 -12.361 -26.363 1 91.99 102 MET B N 1
ATOM 3366 C CA . MET B 1 102 ? -21.499 -12.526 -27.475 1 91.99 102 MET B CA 1
ATOM 3367 C C . MET B 1 102 ? -21.335 -13.999 -27.834 1 91.99 102 MET B C 1
ATOM 3369 O O . MET B 1 102 ? -21.066 -14.334 -28.989 1 91.99 102 MET B O 1
ATOM 3373 N N . ARG B 1 103 ? -21.523 -14.885 -26.841 1 92.33 103 ARG B N 1
ATOM 3374 C CA . ARG B 1 103 ? -21.414 -16.325 -27.055 1 92.33 103 ARG B CA 1
ATOM 3375 C C . ARG B 1 103 ? -22.757 -16.922 -27.46 1 92.33 103 ARG B C 1
ATOM 3377 O O . ARG B 1 103 ? -22.907 -18.144 -27.516 1 92.33 103 ARG B O 1
ATOM 3384 N N . LYS B 1 104 ? -23.785 -16.118 -27.57 1 94.08 104 LYS B N 1
ATOM 3385 C CA . LYS B 1 104 ? -25.115 -16.474 -28.054 1 94.08 104 LYS B CA 1
ATOM 3386 C C . LYS B 1 104 ? -25.81 -17.436 -27.095 1 94.08 104 LYS B C 1
ATOM 3388 O O . LYS B 1 104 ? -26.475 -18.38 -27.527 1 94.08 104 LYS B O 1
ATOM 3393 N N . VAL B 1 105 ? -25.554 -17.236 -25.936 1 94.77 105 VAL B N 1
ATOM 3394 C CA . VAL B 1 105 ? -26.264 -18.003 -24.918 1 94.77 105 VAL B CA 1
ATOM 3395 C C . VAL B 1 105 ? -27.731 -17.58 -24.882 1 94.77 105 VAL B C 1
ATOM 3397 O O . VAL B 1 105 ? -28.044 -16.393 -24.999 1 94.77 105 VAL B O 1
ATOM 3400 N N . PRO B 1 106 ? -28.605 -18.486 -24.689 1 96.11 106 PRO B N 1
ATOM 3401 C CA . PRO B 1 106 ? -30.028 -18.145 -24.621 1 96.11 106 PRO B CA 1
ATOM 3402 C C . PRO B 1 106 ? -30.35 -17.184 -23.478 1 96.11 106 PRO B C 1
ATOM 3404 O O . PRO B 1 106 ? -29.765 -17.287 -22.397 1 96.11 106 PRO B O 1
ATOM 3407 N N . THR B 1 107 ? -31.323 -16.383 -23.706 1 93.65 107 THR B N 1
ATOM 3408 C CA . THR B 1 107 ? -31.678 -15.302 -22.793 1 93.65 107 THR B CA 1
ATOM 3409 C C . THR B 1 107 ? -32.085 -15.857 -21.431 1 93.65 107 THR B C 1
ATOM 3411 O O . THR B 1 107 ? -31.736 -15.289 -20.394 1 93.65 107 THR B O 1
ATOM 3414 N N . ALA B 1 108 ? -32.799 -16.878 -21.443 1 93.79 108 ALA B N 1
ATOM 3415 C CA . ALA B 1 108 ? -33.26 -17.475 -20.193 1 93.79 108 ALA B CA 1
ATOM 3416 C C . ALA B 1 108 ? -32.083 -17.93 -19.335 1 93.79 108 ALA B C 1
ATOM 3418 O O . ALA B 1 108 ? -32.109 -17.791 -18.11 1 93.79 108 ALA B O 1
ATOM 3419 N N . GLU B 1 109 ? -31.091 -18.424 -19.996 1 95.59 109 GLU B N 1
ATOM 3420 C CA . GLU B 1 109 ? -29.898 -18.881 -19.29 1 95.59 109 GLU B CA 1
ATOM 3421 C C . GLU B 1 109 ? -29.059 -17.703 -18.804 1 95.59 109 GLU B C 1
ATOM 3423 O O . GLU B 1 109 ? -28.471 -17.757 -17.722 1 95.59 109 GLU B O 1
ATOM 3428 N N . ILE B 1 110 ? -29.068 -16.708 -19.609 1 97.16 110 ILE B N 1
ATOM 3429 C CA . ILE B 1 110 ? -28.291 -15.521 -19.268 1 97.16 110 ILE B CA 1
ATOM 3430 C C . ILE B 1 110 ? -28.806 -14.927 -17.959 1 97.16 110 ILE B C 1
ATOM 3432 O O . ILE B 1 110 ? -28.018 -14.577 -17.076 1 97.16 110 ILE B O 1
ATOM 3436 N N . VAL B 1 111 ? -30.092 -14.834 -17.818 1 96.23 111 VAL B N 1
ATOM 3437 C CA . VAL B 1 111 ? -30.709 -14.226 -16.644 1 96.23 111 VAL B CA 1
ATOM 3438 C C . VAL B 1 111 ? -30.298 -14.992 -15.388 1 96.23 111 VAL B C 1
ATOM 3440 O O . VAL B 1 111 ? -29.906 -14.39 -14.386 1 96.23 111 VAL B O 1
ATOM 3443 N N . GLY B 1 112 ? -30.341 -16.261 -15.491 1 96.49 112 GLY B N 1
ATOM 3444 C CA . GLY B 1 112 ? -29.968 -17.091 -14.357 1 96.49 112 GLY B CA 1
ATOM 3445 C C . GLY B 1 112 ? -28.499 -16.984 -13.995 1 96.49 112 GLY B C 1
ATOM 3446 O O . GLY B 1 112 ? -28.153 -16.83 -12.822 1 96.49 112 GLY B O 1
ATOM 3447 N N . LYS B 1 113 ? -27.666 -17.053 -14.946 1 97.38 113 LYS B N 1
ATOM 3448 C CA . LYS B 1 113 ? -26.224 -16.993 -14.723 1 97.38 113 LYS B CA 1
ATOM 3449 C C . LYS B 1 113 ? -25.813 -15.642 -14.145 1 97.38 113 LYS B C 1
ATOM 3451 O O . LYS B 1 113 ? -25.001 -15.578 -13.219 1 97.38 113 LYS B O 1
ATOM 3456 N N . VAL B 1 114 ? -26.389 -14.619 -14.682 1 97.91 114 VAL B N 1
ATOM 3457 C CA . VAL B 1 114 ? -26.067 -13.266 -14.239 1 97.91 114 VAL B CA 1
ATOM 3458 C C . VAL B 1 114 ? -26.519 -13.074 -12.793 1 97.91 114 VAL B C 1
ATOM 3460 O O . VAL B 1 114 ? -25.785 -12.512 -11.977 1 97.91 114 VAL B O 1
ATOM 3463 N N . LYS B 1 115 ? -27.67 -13.537 -12.479 1 97.27 115 LYS B N 1
ATOM 3464 C CA . LYS B 1 115 ? -28.174 -13.435 -11.112 1 97.27 115 LYS B CA 1
ATOM 3465 C C . LYS B 1 115 ? -27.256 -14.158 -10.132 1 97.27 115 LYS B C 1
ATOM 3467 O O . LYS B 1 115 ? -26.908 -13.614 -9.082 1 97.27 115 LYS B O 1
ATOM 3472 N N . THR B 1 116 ? -26.848 -15.287 -10.492 1 97.26 116 THR B N 1
ATOM 3473 C CA . THR B 1 116 ? -26.006 -16.117 -9.638 1 97.26 116 THR B CA 1
ATOM 3474 C C . THR B 1 116 ? -24.663 -15.439 -9.381 1 97.26 116 THR B C 1
ATOM 3476 O O . THR B 1 116 ? -24.207 -15.367 -8.238 1 97.26 116 THR B O 1
ATOM 3479 N N . VAL B 1 117 ? -24.043 -14.966 -10.375 1 97.84 117 VAL B N 1
ATOM 3480 C CA . VAL B 1 117 ? -22.712 -14.384 -10.239 1 97.84 117 VAL B CA 1
ATOM 3481 C C . VAL B 1 117 ? -22.799 -13.068 -9.468 1 97.84 117 VAL B C 1
ATOM 3483 O O . VAL B 1 117 ? -21.901 -12.737 -8.69 1 97.84 117 VAL B O 1
ATOM 3486 N N . LEU B 1 118 ? -23.859 -12.302 -9.679 1 98.06 118 LEU B N 1
ATOM 3487 C CA . LEU B 1 118 ? -24.037 -11.055 -8.944 1 98.06 118 LEU B CA 1
ATOM 3488 C C . LEU B 1 118 ? -24.23 -11.324 -7.456 1 98.06 118 LEU B C 1
ATOM 3490 O O . LEU B 1 118 ? -23.787 -10.537 -6.616 1 98.06 118 LEU B O 1
ATOM 3494 N N . GLU B 1 119 ? -24.866 -12.389 -7.169 1 97.48 119 GLU B N 1
ATOM 3495 C CA . GLU B 1 119 ? -24.995 -12.799 -5.774 1 97.48 119 GLU B CA 1
ATOM 3496 C C . GLU B 1 119 ? -23.642 -13.191 -5.187 1 97.48 119 GLU B C 1
ATOM 3498 O O . GLU B 1 119 ? -23.322 -12.829 -4.053 1 97.48 119 GLU B O 1
ATOM 3503 N N . LEU B 1 120 ? -22.913 -13.877 -5.954 1 96.68 120 LEU B N 1
ATOM 3504 C CA . LEU B 1 120 ? -21.592 -14.337 -5.539 1 96.68 120 LEU B CA 1
ATOM 3505 C C . LEU B 1 120 ? -20.696 -13.159 -5.175 1 96.68 120 LEU B C 1
ATOM 3507 O O . LEU B 1 120 ? -19.972 -13.209 -4.177 1 96.68 120 LEU B O 1
ATOM 3511 N N . VAL B 1 121 ? -20.785 -12.032 -5.956 1 96.44 121 VAL B N 1
ATOM 3512 C CA . VAL B 1 121 ? -19.909 -10.887 -5.728 1 96.44 121 VAL B CA 1
ATOM 3513 C C . VAL B 1 121 ? -20.638 -9.836 -4.894 1 96.44 121 VAL B C 1
ATOM 3515 O O . VAL B 1 121 ? -20.17 -8.703 -4.765 1 96.44 121 VAL B O 1
ATOM 3518 N N . ARG B 1 122 ? -21.87 -10.062 -4.432 1 95.13 122 ARG B N 1
ATOM 3519 C CA . ARG B 1 122 ? -22.652 -9.232 -3.522 1 95.13 122 ARG B CA 1
ATOM 3520 C C . ARG B 1 122 ? -23.042 -7.913 -4.182 1 95.13 122 ARG B C 1
ATOM 3522 O O . ARG B 1 122 ? -22.884 -6.845 -3.588 1 95.13 122 ARG B O 1
ATOM 3529 N N . LEU B 1 123 ? -23.518 -8.018 -5.43 1 96.32 123 LEU B N 1
ATOM 3530 C CA . LEU B 1 123 ? -23.908 -6.815 -6.158 1 96.32 123 LEU B CA 1
ATOM 3531 C C . LEU B 1 123 ? -25.348 -6.92 -6.649 1 96.32 123 LEU B C 1
ATOM 3533 O O . LEU B 1 123 ? -25.769 -6.154 -7.518 1 96.32 123 LEU B O 1
ATOM 3537 N N . SER B 1 124 ? -26.126 -7.818 -6.095 1 96.5 124 SER B N 1
ATOM 3538 C CA . SER B 1 124 ? -27.494 -8.057 -6.543 1 96.5 124 SER B CA 1
ATOM 3539 C C . SER B 1 124 ? -28.324 -6.778 -6.489 1 96.5 124 SER B C 1
ATOM 3541 O O . SER B 1 124 ? -29.087 -6.488 -7.413 1 96.5 124 SER B O 1
ATOM 3543 N N . GLN B 1 125 ? -28.119 -5.982 -5.533 1 95.1 125 GLN B N 1
ATOM 3544 C CA . GLN B 1 125 ? -28.919 -4.781 -5.319 1 95.1 125 GLN B CA 1
ATOM 3545 C C . GLN B 1 125 ? -28.484 -3.656 -6.253 1 95.1 125 GLN B C 1
ATOM 3547 O O . GLN B 1 125 ? -29.181 -2.648 -6.386 1 95.1 125 GLN B O 1
ATOM 3552 N N . HIS B 1 126 ? -27.438 -3.839 -6.949 1 96.23 126 HIS B N 1
ATOM 3553 C CA . HIS B 1 126 ? -26.894 -2.778 -7.789 1 96.23 126 HIS B CA 1
ATOM 3554 C C . HIS B 1 126 ? -26.966 -3.152 -9.265 1 96.23 126 HIS B C 1
ATOM 3556 O O . HIS B 1 126 ? -26.355 -2.491 -10.108 1 96.23 126 HIS B O 1
ATOM 3562 N N . ALA B 1 127 ? -27.691 -4.119 -9.593 1 97.04 127 ALA B N 1
ATOM 3563 C CA . ALA B 1 127 ? -27.711 -4.716 -10.926 1 97.04 127 ALA B CA 1
ATOM 3564 C C . ALA B 1 127 ? -28.103 -3.687 -11.983 1 97.04 127 ALA B C 1
ATOM 3566 O O . ALA B 1 127 ? -27.635 -3.748 -13.122 1 97.04 127 ALA B O 1
ATOM 3567 N N . GLU B 1 128 ? -28.885 -2.752 -11.599 1 97.08 128 GLU B N 1
ATOM 3568 C CA . GLU B 1 128 ? -29.424 -1.818 -12.583 1 97.08 128 GLU B CA 1
ATOM 3569 C C . GLU B 1 128 ? -28.63 -0.516 -12.603 1 97.08 128 GLU B C 1
ATOM 3571 O O . GLU B 1 128 ? -28.904 0.373 -13.412 1 97.08 128 GLU B O 1
ATOM 3576 N N . ARG B 1 129 ? -27.641 -0.447 -11.825 1 96.96 129 ARG B N 1
ATOM 3577 C CA . ARG B 1 129 ? -26.821 0.758 -11.758 1 96.96 129 ARG B CA 1
ATOM 3578 C C . ARG B 1 129 ? -25.783 0.776 -12.875 1 96.96 129 ARG B C 1
ATOM 3580 O O . ARG B 1 129 ? -25.47 -0.265 -13.457 1 96.96 129 ARG B O 1
ATOM 3587 N N . TYR B 1 130 ? -25.355 1.951 -13.154 1 96.96 130 TYR B N 1
ATOM 3588 C CA . TYR B 1 130 ? -24.256 2.141 -14.094 1 96.96 130 TYR B CA 1
ATOM 3589 C C . TYR B 1 130 ? -22.926 2.265 -13.361 1 96.96 130 TYR B C 1
ATOM 3591 O O . TYR B 1 130 ? -22.89 2.632 -12.184 1 96.96 130 TYR B O 1
ATOM 3599 N N . PRO B 1 131 ? -21.801 1.983 -14.009 1 95.48 131 PRO B N 1
ATOM 3600 C CA . PRO B 1 131 ? -20.485 2.018 -13.367 1 95.48 131 PRO B CA 1
ATOM 3601 C C . PRO B 1 131 ? -20.196 3.353 -12.685 1 95.48 131 PRO B C 1
ATOM 3603 O O . PRO B 1 131 ? -19.58 3.384 -11.616 1 95.48 131 PRO B O 1
ATOM 3606 N N . ARG B 1 132 ? -20.63 4.441 -13.172 1 91.63 132 ARG B N 1
ATOM 3607 C CA . ARG B 1 132 ? -20.361 5.762 -12.614 1 91.63 132 ARG B CA 1
ATOM 3608 C C . ARG B 1 132 ? -21.023 5.927 -11.25 1 91.63 132 ARG B C 1
ATOM 3610 O O . ARG B 1 132 ? -20.651 6.812 -10.477 1 91.63 132 ARG B O 1
ATOM 3617 N N . GLU B 1 133 ? -21.985 5.089 -10.989 1 93.35 133 GLU B N 1
ATOM 3618 C CA . GLU B 1 133 ? -22.751 5.177 -9.75 1 93.35 133 GLU B CA 1
ATOM 3619 C C . GLU B 1 133 ? -22.179 4.251 -8.681 1 93.35 133 GLU B C 1
ATOM 3621 O O . GLU B 1 133 ? -22.723 4.156 -7.578 1 93.35 133 GLU B O 1
ATOM 3626 N N . LEU B 1 134 ? -21.124 3.605 -9.059 1 93.35 134 LEU B N 1
ATOM 3627 C CA . LEU B 1 134 ? -20.573 2.582 -8.176 1 93.35 134 LEU B CA 1
ATOM 3628 C C . LEU B 1 134 ? -19.282 3.066 -7.524 1 93.35 134 LEU B C 1
ATOM 3630 O O . LEU B 1 134 ? -18.57 3.899 -8.089 1 93.35 134 LEU B O 1
ATOM 3634 N N . SER B 1 135 ? -19.016 2.533 -6.343 1 87.17 135 SER B N 1
ATOM 3635 C CA . SER B 1 135 ? -17.719 2.742 -5.707 1 87.17 135 SER B CA 1
ATOM 3636 C C . SER B 1 135 ? -16.624 1.95 -6.413 1 87.17 135 SER B C 1
ATOM 3638 O O . SER B 1 135 ? -16.912 1.085 -7.243 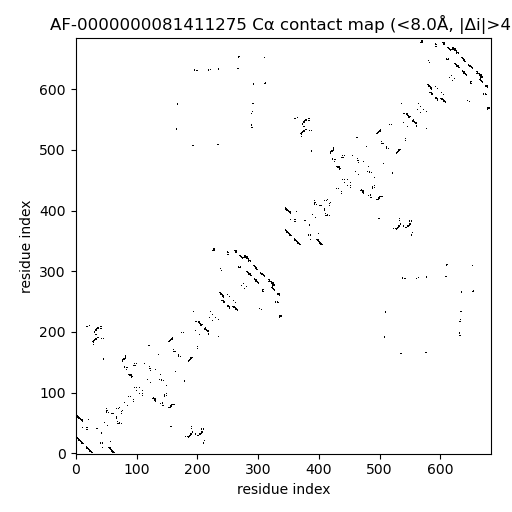1 87.17 135 SER B O 1
ATOM 3640 N N . GLY B 1 136 ? -15.381 2.232 -6.132 1 87.39 136 GLY B N 1
ATOM 3641 C CA . GLY B 1 136 ? -14.258 1.504 -6.702 1 87.39 136 GLY B CA 1
ATOM 3642 C C . GLY B 1 136 ? -14.338 0.007 -6.47 1 87.39 136 GLY B C 1
ATOM 3643 O O . GLY B 1 136 ? -14.133 -0.782 -7.396 1 87.39 136 GLY B O 1
ATOM 3644 N N . GLY B 1 137 ? -14.641 -0.35 -5.236 1 90.93 137 GLY B N 1
ATOM 3645 C CA . GLY B 1 137 ? -14.783 -1.759 -4.905 1 90.93 137 GLY B CA 1
ATOM 3646 C C . GLY B 1 137 ? -15.915 -2.436 -5.653 1 90.93 137 GLY B C 1
ATOM 3647 O O . GLY B 1 137 ? -15.79 -3.591 -6.066 1 90.93 137 GLY B O 1
ATOM 3648 N N . GLN B 1 138 ? -16.978 -1.719 -5.823 1 93.78 138 GLN B N 1
ATOM 3649 C CA . GLN B 1 138 ? -18.116 -2.253 -6.564 1 93.78 138 GLN B CA 1
ATOM 3650 C C . GLN B 1 138 ? -17.771 -2.448 -8.037 1 93.78 138 GLN B C 1
ATOM 3652 O O . GLN B 1 138 ? -18.144 -3.457 -8.639 1 93.78 138 GLN B O 1
ATOM 3657 N N . ARG B 1 139 ? -17.063 -1.529 -8.58 1 95.56 139 ARG B N 1
ATOM 3658 C CA . ARG B 1 139 ? -16.639 -1.665 -9.97 1 95.56 139 ARG B CA 1
ATOM 3659 C C . ARG B 1 139 ? -15.752 -2.892 -10.155 1 95.56 139 ARG B C 1
ATOM 3661 O O . ARG B 1 139 ? -15.883 -3.616 -11.144 1 95.56 139 ARG B O 1
ATOM 3668 N N . GLN B 1 140 ? -14.888 -3.069 -9.211 1 94.86 140 GLN B N 1
ATOM 3669 C CA . GLN B 1 140 ? -14.027 -4.246 -9.261 1 94.86 140 GLN B CA 1
ATOM 3670 C C . GLN B 1 140 ? -14.848 -5.531 -9.212 1 94.86 140 GLN B C 1
ATOM 3672 O O . GLN B 1 140 ? -14.546 -6.494 -9.92 1 94.86 140 GLN B O 1
ATOM 3677 N N . ARG B 1 141 ? -15.829 -5.493 -8.367 1 96.45 141 ARG B N 1
ATOM 3678 C CA . ARG B 1 141 ? -16.707 -6.654 -8.258 1 96.45 141 ARG B CA 1
ATOM 3679 C C . ARG B 1 141 ? -17.438 -6.913 -9.571 1 96.45 141 ARG B C 1
ATOM 3681 O O . ARG B 1 141 ? -17.633 -8.066 -9.961 1 96.45 141 ARG B O 1
ATOM 3688 N N . VAL B 1 142 ? -17.81 -5.866 -10.254 1 97.47 142 VAL B N 1
ATOM 3689 C CA . VAL B 1 142 ? -18.462 -6.017 -11.55 1 97.47 142 VAL B CA 1
ATOM 3690 C C . VAL B 1 142 ? -17.495 -6.653 -12.545 1 97.47 142 VAL B C 1
ATOM 3692 O O . VAL B 1 142 ? -17.87 -7.56 -13.293 1 97.47 142 VAL B O 1
ATOM 3695 N N . ALA B 1 143 ? -16.28 -6.139 -12.52 1 97.09 143 ALA B N 1
ATOM 3696 C CA . ALA B 1 143 ? -15.265 -6.676 -13.423 1 97.09 143 ALA B CA 1
ATOM 3697 C C . ALA B 1 143 ? -15.036 -8.163 -13.169 1 97.09 143 ALA B C 1
ATOM 3699 O O . ALA B 1 143 ? -14.911 -8.948 -14.112 1 97.09 143 ALA B O 1
ATOM 3700 N N . LEU B 1 144 ? -14.997 -8.546 -11.94 1 97.07 144 LEU B N 1
ATOM 3701 C CA . LEU B 1 144 ? -14.826 -9.944 -11.561 1 97.07 144 LEU B CA 1
ATOM 3702 C C . LEU B 1 144 ? -16.016 -10.781 -12.018 1 97.07 144 LEU B C 1
ATOM 3704 O O . LEU B 1 144 ? -15.84 -11.86 -12.589 1 97.07 144 LEU B O 1
ATOM 3708 N N . ALA B 1 145 ? -17.178 -10.247 -11.789 1 97.83 145 ALA B N 1
ATOM 3709 C CA . ALA B 1 145 ? -18.396 -10.946 -12.193 1 97.83 145 ALA B CA 1
ATOM 3710 C C . ALA B 1 145 ? -18.423 -11.174 -13.702 1 97.83 145 ALA B C 1
ATOM 3712 O O . ALA B 1 145 ? -18.752 -12.269 -14.165 1 97.83 145 ALA B O 1
ATOM 3713 N N . ARG B 1 146 ? -18.104 -10.156 -14.401 1 97.45 146 ARG B N 1
ATOM 3714 C CA . ARG B 1 146 ? -18.09 -10.231 -15.858 1 97.45 146 ARG B CA 1
ATOM 3715 C C . ARG B 1 146 ? -17.123 -11.307 -16.342 1 97.45 146 ARG B C 1
ATOM 3717 O O . ARG B 1 146 ? -17.423 -12.039 -17.287 1 97.45 146 ARG B O 1
ATOM 3724 N N . ALA B 1 147 ? -16.018 -11.4 -15.699 1 96.69 147 ALA B N 1
ATOM 3725 C CA . ALA B 1 147 ? -15.013 -12.387 -16.082 1 96.69 147 ALA B CA 1
ATOM 3726 C C . ALA B 1 147 ? -15.452 -13.796 -15.695 1 96.69 147 ALA B C 1
ATOM 3728 O O . ALA B 1 147 ? -15.137 -14.765 -16.39 1 96.69 147 ALA B O 1
ATOM 3729 N N . LEU B 1 148 ? -16.215 -13.96 -14.64 1 97.36 148 LEU B N 1
ATOM 3730 C CA . LEU B 1 148 ? -16.53 -15.26 -14.059 1 97.36 148 LEU B CA 1
ATOM 3731 C C . LEU B 1 148 ? -17.776 -15.857 -14.705 1 97.36 148 LEU B C 1
ATOM 3733 O O . LEU B 1 148 ? -17.945 -17.078 -14.728 1 97.36 148 LEU B O 1
ATOM 3737 N N . VAL B 1 149 ? -18.627 -15.016 -15.208 1 97.14 149 VAL B N 1
ATOM 3738 C CA . VAL B 1 149 ? -19.952 -15.451 -15.637 1 97.14 149 VAL B CA 1
ATOM 3739 C C . VAL B 1 149 ? -19.823 -16.437 -16.795 1 97.14 149 VAL B C 1
ATOM 3741 O O . VAL B 1 149 ? -20.675 -17.31 -16.973 1 97.14 149 VAL B O 1
ATOM 3744 N N . ILE B 1 150 ? -18.812 -16.293 -17.569 1 95.39 150 ILE B N 1
ATOM 3745 C CA . ILE B 1 150 ? -18.649 -17.157 -18.733 1 95.39 150 ILE B CA 1
ATOM 3746 C C . ILE B 1 150 ? -18.005 -18.476 -18.309 1 95.39 150 ILE B C 1
ATOM 3748 O O . ILE B 1 150 ? -17.692 -19.32 -19.152 1 95.39 150 ILE B O 1
ATOM 3752 N N . GLU B 1 151 ? -17.671 -18.568 -16.97 1 95.24 151 GLU B N 1
ATOM 3753 C CA . GLU B 1 151 ? -17.129 -19.791 -16.385 1 95.24 151 GLU B CA 1
ATOM 3754 C C . GLU B 1 151 ? -15.825 -20.197 -17.064 1 95.24 151 GLU B C 1
ATOM 3756 O O . GLU B 1 151 ? -15.684 -21.333 -17.521 1 95.24 151 GLU B O 1
ATOM 3761 N N . PRO B 1 152 ? -14.875 -19.323 -17.07 1 96.22 152 PRO B N 1
ATOM 3762 C CA . PRO B 1 152 ? -13.583 -19.606 -17.699 1 96.22 152 PRO B CA 1
ATOM 3763 C C . PRO B 1 152 ? -12.777 -20.661 -16.943 1 96.22 152 PRO B C 1
ATOM 3765 O O . PRO B 1 152 ? -12.982 -20.857 -15.743 1 96.22 152 PRO B O 1
ATOM 3768 N N . PRO B 1 153 ? -11.895 -21.334 -17.688 1 95.83 153 PRO B N 1
ATOM 3769 C CA . PRO B 1 153 ? -11.036 -22.29 -16.985 1 95.83 153 PRO B CA 1
ATOM 3770 C C . PRO B 1 153 ? -9.983 -21.608 -16.115 1 95.83 153 PRO B C 1
ATOM 3772 O O . PRO B 1 153 ? -9.554 -22.17 -15.104 1 95.83 153 PRO B O 1
ATOM 3775 N N . VAL B 1 154 ? -9.576 -20.421 -16.555 1 97.88 154 VAL B N 1
ATOM 3776 C CA . VAL B 1 154 ? -8.563 -19.668 -15.823 1 97.88 154 VAL B CA 1
ATOM 3777 C C . VAL B 1 154 ? -8.979 -18.201 -15.727 1 97.88 154 VAL B C 1
ATOM 3779 O O . VAL B 1 154 ? -9.502 -17.634 -16.689 1 97.88 154 VAL B O 1
ATOM 3782 N N . LEU B 1 155 ? -8.8 -17.641 -14.588 1 98 155 LEU B N 1
ATOM 3783 C CA . LEU B 1 155 ? -9.024 -16.223 -14.332 1 98 155 LEU B CA 1
ATOM 3784 C C . LEU B 1 155 ? -7.7 -15.475 -14.222 1 98 155 LEU B C 1
ATOM 3786 O O . LEU B 1 155 ? -6.831 -15.856 -13.435 1 98 155 LEU B O 1
ATOM 3790 N N . LEU B 1 156 ? -7.487 -14.467 -15.061 1 98.17 156 LEU B N 1
ATOM 3791 C CA . LEU B 1 156 ? -6.291 -13.631 -15.056 1 98.17 156 LEU B CA 1
ATOM 3792 C C . LEU B 1 156 ? -6.592 -12.255 -14.474 1 98.17 156 LEU B C 1
ATOM 3794 O O . LEU B 1 156 ? -7.522 -11.578 -14.918 1 98.17 156 LEU B O 1
ATOM 3798 N N . LEU B 1 157 ? -5.852 -11.87 -13.476 1 97.8 157 LEU B N 1
ATOM 3799 C CA . LEU B 1 157 ? -6.029 -10.579 -12.82 1 97.8 157 LEU B CA 1
ATOM 3800 C C . LEU B 1 157 ? -4.781 -9.715 -12.976 1 97.8 157 LEU B C 1
ATOM 3802 O O . LEU B 1 157 ? -3.718 -10.053 -12.451 1 97.8 157 LEU B O 1
ATOM 3806 N N . ASP B 1 158 ? -4.921 -8.654 -13.627 1 95.8 158 ASP B N 1
ATOM 3807 C CA . ASP B 1 158 ? -3.799 -7.746 -13.844 1 95.8 158 ASP B CA 1
ATOM 3808 C C . ASP B 1 158 ? -3.88 -6.54 -12.91 1 95.8 158 ASP B C 1
ATOM 3810 O O . ASP B 1 158 ? -4.508 -5.533 -13.24 1 95.8 158 ASP B O 1
ATOM 3814 N N . GLU B 1 159 ? -3.23 -6.635 -11.78 1 93.67 159 GLU B N 1
ATOM 3815 C CA . GLU B 1 159 ? -3.188 -5.599 -10.752 1 93.67 159 GLU B CA 1
ATOM 3816 C C . GLU B 1 159 ? -4.592 -5.118 -10.395 1 93.67 159 GLU B C 1
ATOM 3818 O O . GLU B 1 159 ? -4.861 -3.915 -10.4 1 93.67 159 GLU B O 1
ATOM 3823 N N . PRO B 1 160 ? -5.37 -6.012 -9.965 1 93.84 160 PRO B N 1
ATOM 3824 C CA . PRO B 1 160 ? -6.795 -5.717 -9.792 1 93.84 160 PRO B CA 1
ATOM 3825 C C . PRO B 1 160 ? -7.059 -4.72 -8.666 1 93.84 160 PRO B C 1
ATOM 3827 O O . PRO B 1 160 ? -8.136 -4.122 -8.607 1 93.84 160 PRO B O 1
ATOM 3830 N N . LEU B 1 161 ? -6.092 -4.485 -7.823 1 91.98 161 LEU B N 1
ATOM 3831 C CA . LEU B 1 161 ? -6.369 -3.692 -6.63 1 91.98 161 LEU B CA 1
ATOM 3832 C C . LEU B 1 161 ? -5.562 -2.399 -6.637 1 91.98 161 LEU B C 1
ATOM 3834 O O . LEU B 1 161 ? -5.538 -1.671 -5.642 1 91.98 161 LEU B O 1
ATOM 3838 N N . SER B 1 162 ? -4.971 -2.053 -7.737 1 85 162 SER B N 1
ATOM 3839 C CA . SER B 1 162 ? -4.022 -0.946 -7.796 1 85 162 SER B CA 1
ATOM 3840 C C . SER B 1 162 ? -4.735 0.399 -7.708 1 85 162 SER B C 1
ATOM 3842 O O . SER B 1 162 ? -4.133 1.402 -7.32 1 85 162 SER B O 1
ATOM 3844 N N . ASN B 1 163 ? -5.988 0.46 -8.034 1 81.94 163 ASN B N 1
ATOM 3845 C CA . ASN B 1 163 ? -6.7 1.732 -8.091 1 81.94 163 ASN B CA 1
ATOM 3846 C C . ASN B 1 163 ? -7.551 1.953 -6.844 1 81.94 163 ASN B C 1
ATOM 3848 O O . ASN B 1 163 ? -8.33 2.906 -6.78 1 81.94 163 ASN B O 1
ATOM 3852 N N . LEU B 1 164 ? -7.411 1.108 -5.936 1 86.16 164 LEU B N 1
ATOM 3853 C CA . LEU B 1 164 ? -8.235 1.186 -4.734 1 86.16 164 LEU B CA 1
ATOM 3854 C C . LEU B 1 164 ? -7.455 1.808 -3.58 1 86.16 164 LEU B C 1
ATOM 3856 O O . LEU B 1 164 ? -6.228 1.702 -3.526 1 86.16 164 LEU B O 1
ATOM 3860 N N . ASP B 1 165 ? -8.183 2.506 -2.686 1 82.78 165 ASP B N 1
ATOM 3861 C CA . ASP B 1 165 ? -7.558 2.986 -1.458 1 82.78 165 ASP B CA 1
ATOM 3862 C C . ASP B 1 165 ? -7.213 1.826 -0.527 1 82.78 165 ASP B C 1
ATOM 3864 O O . ASP B 1 165 ? -7.643 0.693 -0.754 1 82.78 165 ASP B O 1
ATOM 3868 N N . ALA B 1 166 ? -6.463 2.117 0.471 1 78.17 166 ALA B N 1
ATOM 3869 C CA . ALA B 1 166 ? -5.854 1.093 1.317 1 78.17 166 ALA B CA 1
ATOM 3870 C C . ALA B 1 166 ? -6.919 0.218 1.972 1 78.17 166 ALA B C 1
ATOM 3872 O O . ALA B 1 166 ? -6.818 -1.011 1.955 1 78.17 166 ALA B O 1
ATOM 3873 N N . ASN B 1 167 ? -7.925 0.763 2.478 1 81.76 167 ASN B N 1
ATOM 3874 C CA . ASN B 1 167 ? -8.951 0 3.181 1 81.76 167 ASN B CA 1
ATOM 3875 C C . ASN B 1 167 ? -9.742 -0.889 2.226 1 81.76 167 ASN B C 1
ATOM 3877 O O . ASN B 1 167 ? -9.945 -2.074 2.498 1 81.76 167 ASN B O 1
ATOM 3881 N N . LEU B 1 168 ? -10.148 -0.279 1.175 1 85.93 168 LEU B N 1
ATOM 3882 C CA . LEU B 1 168 ? -10.903 -1.034 0.182 1 85.93 168 LEU B CA 1
ATOM 3883 C C . LEU B 1 168 ? -10.035 -2.115 -0.454 1 85.93 168 LEU B C 1
ATOM 3885 O O . LEU B 1 168 ? -10.518 -3.211 -0.749 1 85.93 168 LEU B O 1
ATOM 3889 N N . ARG B 1 169 ? -8.803 -1.798 -0.609 1 88.78 169 ARG B N 1
ATOM 3890 C CA . ARG B 1 169 ? -7.862 -2.768 -1.16 1 88.78 169 ARG B CA 1
ATOM 3891 C C . ARG B 1 169 ? -7.811 -4.029 -0.304 1 88.78 169 ARG B C 1
ATOM 3893 O O . ARG B 1 169 ? -7.911 -5.143 -0.823 1 88.78 169 ARG B O 1
ATOM 3900 N N . GLU B 1 170 ? -7.656 -3.856 0.917 1 86.79 170 GLU B N 1
ATOM 3901 C CA . GLU B 1 170 ? -7.574 -4.999 1.822 1 86.79 170 GLU B CA 1
ATOM 3902 C C . GLU B 1 170 ? -8.877 -5.795 1.824 1 86.79 170 GLU B C 1
ATOM 3904 O O . GLU B 1 170 ? -8.858 -7.026 1.776 1 86.79 170 GLU B O 1
ATOM 3909 N N . GLU B 1 171 ? -9.933 -5.089 1.888 1 88.26 171 GLU B N 1
ATOM 3910 C CA . GLU B 1 171 ? -11.229 -5.76 1.851 1 88.26 171 GLU B CA 1
ATOM 3911 C C . GLU B 1 171 ? -11.381 -6.598 0.585 1 88.26 171 GLU B C 1
ATOM 3913 O O . GLU B 1 171 ? -11.821 -7.748 0.645 1 88.26 171 GLU B O 1
ATOM 3918 N N . MET B 1 172 ? -10.981 -6.02 -0.456 1 93.05 172 MET B N 1
ATOM 3919 C CA . MET B 1 172 ? -11.163 -6.685 -1.743 1 93.05 172 MET B CA 1
ATOM 3920 C C . MET B 1 172 ? -10.185 -7.845 -1.899 1 93.05 172 MET B C 1
ATOM 3922 O O . MET B 1 172 ? -10.465 -8.807 -2.616 1 93.05 172 MET B O 1
ATOM 3926 N N . GLN B 1 173 ? -9.046 -7.735 -1.24 1 93.25 173 GLN B N 1
ATOM 3927 C CA . GLN B 1 173 ? -8.123 -8.864 -1.21 1 93.25 173 GLN B CA 1
ATOM 3928 C C . GLN B 1 173 ? -8.797 -10.111 -0.644 1 93.25 173 GLN B C 1
ATOM 3930 O O . GLN B 1 173 ? -8.767 -11.175 -1.265 1 93.25 173 GLN B O 1
ATOM 3935 N N . PHE B 1 174 ? -9.465 -9.922 0.41 1 92.28 174 PHE B N 1
ATOM 3936 C CA . PHE B 1 174 ? -10.137 -11.038 1.066 1 92.28 174 PHE B CA 1
ATOM 3937 C C . PHE B 1 174 ? -11.319 -11.523 0.234 1 92.28 174 PHE B C 1
ATOM 3939 O O . PHE B 1 174 ? -11.57 -12.727 0.146 1 92.28 174 PHE B O 1
ATOM 3946 N N . GLU B 1 175 ? -11.899 -10.605 -0.356 1 94.05 175 GLU B N 1
ATOM 3947 C CA . GLU B 1 175 ? -13.057 -10.948 -1.176 1 94.05 175 GLU B CA 1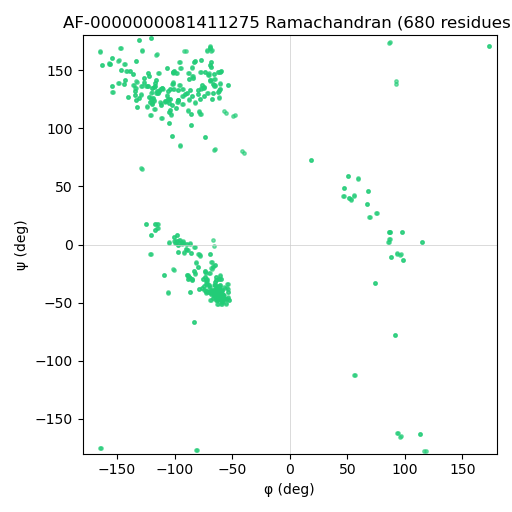
ATOM 3948 C C . GLU B 1 175 ? -12.646 -11.761 -2.4 1 94.05 175 GLU B C 1
ATOM 3950 O O . GLU B 1 175 ? -13.324 -12.722 -2.77 1 94.05 175 GLU B O 1
ATOM 3955 N N . ILE B 1 176 ? -11.597 -11.393 -3.026 1 96.52 176 ILE B N 1
ATOM 3956 C CA . ILE B 1 176 ? -11.112 -12.113 -4.199 1 96.52 176 ILE B CA 1
ATOM 3957 C C . ILE B 1 176 ? -10.785 -13.556 -3.819 1 96.52 176 ILE B C 1
ATOM 3959 O O . ILE B 1 176 ? -11.158 -14.491 -4.532 1 96.52 176 ILE B O 1
ATOM 3963 N N . ARG B 1 177 ? -10.101 -13.74 -2.743 1 95.79 177 ARG B N 1
ATOM 3964 C CA . ARG B 1 177 ? -9.769 -15.084 -2.28 1 95.79 177 ARG B CA 1
ATOM 3965 C C . ARG B 1 177 ? -11.029 -15.882 -1.967 1 95.79 177 ARG B C 1
ATOM 3967 O O . ARG B 1 177 ? -11.145 -17.047 -2.354 1 95.79 177 ARG B O 1
ATOM 3974 N N . ARG B 1 178 ? -11.936 -15.245 -1.311 1 94.11 178 ARG B N 1
ATOM 3975 C CA . ARG B 1 178 ? -13.194 -15.905 -0.979 1 94.11 178 ARG B CA 1
ATOM 3976 C C . ARG B 1 178 ? -13.913 -16.378 -2.238 1 94.11 178 ARG B C 1
ATOM 3978 O O . ARG B 1 178 ? -14.358 -17.526 -2.311 1 94.11 178 ARG B O 1
ATOM 3985 N N . ILE B 1 179 ? -14.012 -15.505 -3.185 1 96.18 179 ILE B N 1
ATOM 3986 C CA . ILE B 1 179 ? -14.711 -15.813 -4.428 1 96.18 179 ILE B CA 1
ATOM 3987 C C . ILE B 1 179 ? -13.998 -16.953 -5.152 1 96.18 179 ILE B C 1
ATOM 3989 O O . ILE B 1 179 ? -14.64 -17.892 -5.629 1 96.18 179 ILE B O 1
ATOM 3993 N N . GLN B 1 180 ? -12.713 -16.872 -5.277 1 96.35 180 GLN B N 1
ATOM 3994 C CA . GLN B 1 180 ? -11.925 -17.902 -5.945 1 96.35 180 GLN B CA 1
ATOM 3995 C C . GLN B 1 180 ? -12.128 -19.264 -5.287 1 96.35 180 GLN B C 1
ATOM 3997 O O . GLN B 1 180 ? -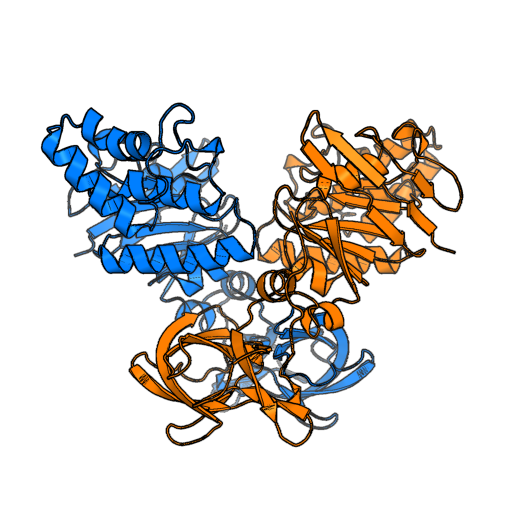12.288 -20.274 -5.976 1 96.35 180 GLN B O 1
ATOM 4002 N N . CYS B 1 181 ? -12.126 -19.337 -4.023 1 94.11 181 CYS B N 1
ATOM 4003 C CA . CYS B 1 181 ? -12.32 -20.583 -3.291 1 94.11 181 CYS B CA 1
ATOM 4004 C C . CYS B 1 181 ? -13.726 -21.13 -3.506 1 94.11 181 CYS B C 1
ATOM 4006 O O . CYS B 1 181 ? -13.91 -22.337 -3.667 1 94.11 181 CYS B O 1
ATOM 4008 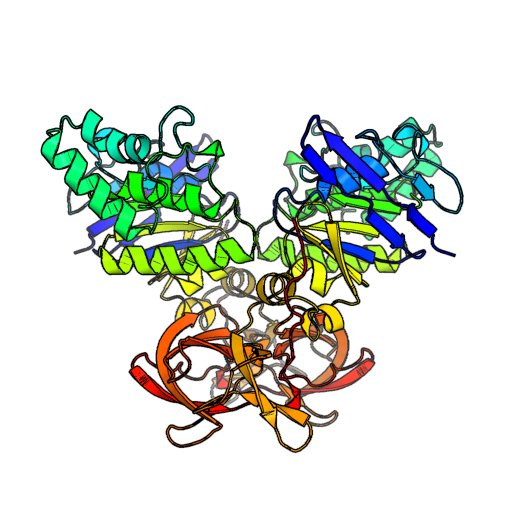N N . ALA B 1 182 ? -14.661 -20.254 -3.538 1 93.98 182 ALA B N 1
ATOM 4009 C CA . ALA B 1 182 ? -16.052 -20.664 -3.707 1 93.98 182 ALA B CA 1
ATOM 4010 C C . ALA B 1 182 ? -16.28 -21.28 -5.084 1 93.98 182 ALA B C 1
ATOM 4012 O O . ALA B 1 182 ? -17.002 -22.271 -5.216 1 93.98 182 ALA B O 1
ATOM 4013 N N . VAL B 1 183 ? -15.663 -20.703 -6.049 1 95.24 183 VAL B N 1
ATOM 4014 C CA . VAL B 1 183 ? -15.851 -21.143 -7.428 1 95.24 183 VAL B CA 1
ATOM 4015 C C . VAL B 1 183 ? -14.857 -22.255 -7.756 1 95.24 183 VAL B C 1
ATOM 4017 O O . VAL B 1 183 ? -15.128 -23.108 -8.605 1 95.24 183 VAL B O 1
ATOM 4020 N N . GLY B 1 184 ? -13.707 -22.243 -7.138 1 95.77 184 GLY B N 1
ATOM 4021 C CA . GLY B 1 184 ? -12.658 -23.213 -7.41 1 95.77 184 GLY B CA 1
ATOM 4022 C C . GLY B 1 184 ? -11.926 -22.951 -8.713 1 95.77 184 GLY B C 1
ATOM 4023 O O . GLY B 1 184 ? -11.411 -23.88 -9.339 1 95.77 184 GLY B O 1
ATOM 4024 N N . ILE B 1 185 ? -11.895 -21.789 -9.088 1 96.7 185 ILE B N 1
ATOM 4025 C CA . ILE B 1 185 ? -11.319 -21.45 -10.385 1 96.7 185 ILE B CA 1
ATOM 4026 C C . ILE B 1 185 ? -9.806 -21.296 -10.253 1 96.7 185 ILE B C 1
ATOM 4028 O O . ILE B 1 185 ? -9.313 -20.794 -9.24 1 96.7 185 ILE B O 1
ATOM 4032 N N . THR B 1 186 ? -9.092 -21.702 -11.317 1 98.08 186 THR B N 1
ATOM 4033 C CA . THR B 1 186 ? -7.658 -21.446 -11.404 1 98.08 186 THR B CA 1
ATOM 4034 C C . THR B 1 186 ? -7.388 -19.967 -11.664 1 98.08 186 THR B C 1
ATOM 4036 O O . THR B 1 186 ? -7.998 -19.365 -12.551 1 98.08 186 THR B O 1
ATOM 4039 N N . THR B 1 187 ? -6.488 -19.397 -10.846 1 98.16 187 THR B N 1
ATOM 4040 C CA . THR B 1 187 ? -6.331 -17.949 -10.925 1 98.16 187 THR B CA 1
ATOM 404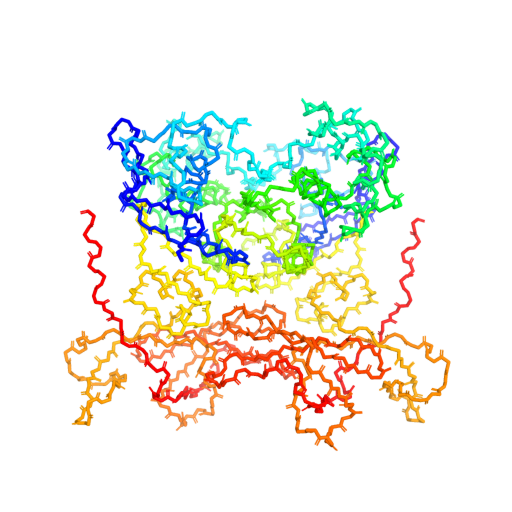1 C C . THR B 1 187 ? -4.854 -17.566 -10.966 1 98.16 187 THR B C 1
ATOM 4043 O O . THR B 1 187 ? -4.04 -18.135 -10.236 1 98.16 187 THR B O 1
ATOM 4046 N N . LEU B 1 188 ? -4.514 -16.657 -11.857 1 98.23 188 LEU B N 1
ATOM 4047 C CA . LEU B 1 188 ? -3.203 -16.022 -11.928 1 98.23 188 LEU B CA 1
ATOM 4048 C C . LEU B 1 188 ? -3.321 -14.51 -11.768 1 98.23 188 LEU B C 1
ATOM 4050 O O . LEU B 1 188 ? -4.058 -13.859 -12.512 1 98.23 188 LEU B O 1
ATOM 4054 N N . MET B 1 189 ? -2.597 -13.967 -10.831 1 97.98 189 MET B N 1
ATOM 4055 C CA . MET B 1 189 ? -2.675 -12.536 -10.55 1 97.98 189 MET B CA 1
ATOM 4056 C C . MET B 1 189 ? -1.298 -11.888 -10.642 1 97.98 189 MET B C 1
ATOM 4058 O O . MET B 1 189 ? -0.308 -12.454 -10.175 1 97.98 189 MET B O 1
ATOM 4062 N N . VAL B 1 190 ? -1.274 -10.789 -11.247 1 96.69 190 VAL B N 1
ATOM 4063 C CA . VAL B 1 190 ? -0.07 -9.965 -11.263 1 96.69 190 VAL B CA 1
ATOM 4064 C C . VAL B 1 190 ? -0.206 -8.833 -10.247 1 96.69 190 VAL B C 1
ATOM 4066 O O . VAL B 1 190 ? -1.247 -8.176 -10.175 1 96.69 190 VAL B O 1
ATOM 4069 N N . THR B 1 191 ? 0.843 -8.67 -9.492 1 93.83 191 THR B N 1
ATOM 4070 C CA . THR B 1 191 ? 0.829 -7.566 -8.538 1 93.83 191 THR B CA 1
ATOM 4071 C C . THR B 1 191 ? 2.251 -7.148 -8.175 1 93.83 191 THR B C 1
ATOM 4073 O O . THR B 1 191 ? 3.186 -7.942 -8.292 1 93.83 191 THR B O 1
ATOM 4076 N N . HIS B 1 192 ? 2.367 -5.971 -7.79 1 90.07 192 HIS B N 1
ATOM 4077 C CA . HIS B 1 192 ? 3.631 -5.5 -7.235 1 90.07 192 HIS B CA 1
ATOM 4078 C C . HIS B 1 192 ? 3.551 -5.368 -5.718 1 90.07 192 HIS B C 1
ATOM 4080 O O . HIS B 1 192 ? 4.53 -4.99 -5.071 1 90.07 192 HIS B O 1
ATOM 4086 N N . ASP B 1 193 ? 2.45 -5.71 -5.167 1 90.23 193 ASP B N 1
ATOM 4087 C CA . ASP B 1 193 ? 2.231 -5.565 -3.731 1 90.23 193 ASP B CA 1
ATOM 4088 C C . ASP B 1 193 ? 2.481 -6.883 -3.001 1 90.23 193 ASP B C 1
ATOM 4090 O O . ASP B 1 193 ? 1.773 -7.867 -3.225 1 90.23 193 ASP B O 1
ATOM 4094 N N . GLN B 1 194 ? 3.354 -6.848 -2.089 1 92.32 194 GLN B N 1
ATOM 4095 C CA . GLN B 1 194 ? 3.764 -8.064 -1.394 1 92.32 194 GLN B CA 1
ATOM 4096 C C . GLN B 1 194 ? 2.649 -8.585 -0.493 1 92.32 194 GLN B C 1
ATOM 4098 O O . GLN B 1 194 ? 2.409 -9.792 -0.427 1 92.32 194 GLN B O 1
ATOM 4103 N N . ALA B 1 195 ? 2.009 -7.625 0.17 1 90.58 195 ALA B N 1
ATOM 4104 C CA . ALA B 1 195 ? 0.954 -8.034 1.094 1 90.58 195 ALA B CA 1
ATOM 4105 C C . ALA B 1 195 ? -0.167 -8.761 0.358 1 90.58 195 ALA B C 1
ATOM 4107 O O . ALA B 1 195 ? -0.697 -9.759 0.852 1 90.58 195 ALA B O 1
ATOM 4108 N N . GLU B 1 196 ? -0.458 -8.3 -0.797 1 93.49 196 GLU B N 1
ATOM 4109 C CA . GLU B 1 196 ? -1.476 -8.938 -1.627 1 93.49 196 GLU B CA 1
ATOM 4110 C C . GLU B 1 196 ? -1.072 -10.361 -1.999 1 93.49 196 GLU B C 1
ATOM 4112 O O . GLU B 1 196 ? -1.831 -11.306 -1.773 1 93.49 196 GLU B O 1
ATOM 4117 N N . ALA B 1 197 ? 0.11 -10.478 -2.497 1 95.87 197 ALA B N 1
ATOM 4118 C CA . ALA B 1 197 ? 0.598 -11.774 -2.959 1 95.87 197 ALA B CA 1
ATOM 4119 C C . ALA B 1 197 ? 0.684 -12.771 -1.807 1 95.87 197 ALA B C 1
ATOM 4121 O O . ALA B 1 197 ? 0.256 -13.92 -1.939 1 95.87 197 ALA B O 1
ATOM 4122 N N . LEU B 1 198 ? 1.114 -12.32 -0.698 1 95.9 198 LEU B N 1
ATOM 4123 C CA . LEU B 1 198 ? 1.369 -13.206 0.432 1 95.9 198 LEU B CA 1
ATOM 4124 C C . LEU B 1 198 ? 0.063 -13.644 1.085 1 95.9 198 LEU B C 1
ATOM 4126 O O . LEU B 1 198 ? -0.03 -14.755 1.613 1 95.9 198 LEU B O 1
ATOM 4130 N N . SER B 1 199 ? -0.916 -12.818 1.021 1 95.05 199 SER B N 1
ATOM 4131 C CA . SER B 1 199 ? -2.111 -13.069 1.82 1 95.05 199 SER B CA 1
ATOM 4132 C C . SER B 1 199 ? -3.103 -13.951 1.07 1 95.05 199 SER B C 1
ATOM 4134 O O . SER B 1 199 ? -3.853 -14.712 1.684 1 95.05 199 SER B O 1
ATOM 4136 N N . ILE B 1 200 ? -3.07 -13.924 -0.261 1 95.38 200 ILE B N 1
ATOM 4137 C CA . ILE B 1 200 ? -4.221 -14.566 -0.886 1 95.38 200 ILE B CA 1
ATOM 4138 C C . ILE B 1 200 ? -3.75 -15.707 -1.785 1 95.38 200 ILE B C 1
ATOM 4140 O O . ILE B 1 200 ? -4.555 -16.527 -2.231 1 95.38 200 ILE B O 1
ATOM 4144 N N . SER B 1 201 ? -2.489 -15.854 -2.011 1 97.4 201 SER B N 1
ATOM 4145 C CA . SER B 1 201 ? -2.007 -16.82 -2.994 1 97.4 201 SER B CA 1
ATOM 4146 C C . SER B 1 201 ? -1.648 -18.147 -2.334 1 97.4 201 SER B C 1
ATOM 4148 O O . SER B 1 201 ? -1.254 -18.179 -1.166 1 97.4 201 SER B O 1
ATOM 4150 N N . ASP B 1 202 ? -1.77 -19.197 -3.137 1 97.06 202 ASP B N 1
ATOM 4151 C CA . ASP B 1 202 ? -1.214 -20.485 -2.736 1 97.06 202 ASP B CA 1
ATOM 4152 C C . ASP B 1 202 ? 0.294 -20.529 -2.97 1 97.06 202 ASP B C 1
ATOM 4154 O O . ASP B 1 202 ? 1.038 -21.085 -2.159 1 97.06 202 ASP B O 1
ATOM 4158 N N . ARG B 1 203 ? 0.641 -19.936 -4.059 1 97.82 203 ARG B N 1
ATOM 4159 C CA . ARG B 1 203 ? 2.052 -19.801 -4.408 1 97.82 203 ARG B CA 1
ATOM 4160 C C . ARG B 1 203 ? 2.343 -18.418 -4.983 1 97.82 203 ARG B C 1
ATOM 4162 O O . ARG B 1 203 ? 1.485 -17.817 -5.632 1 97.82 203 ARG B O 1
ATOM 4169 N N . VAL B 1 204 ? 3.527 -18.04 -4.719 1 97.64 204 VAL B N 1
ATOM 4170 C CA . VAL B 1 204 ? 4.003 -16.76 -5.234 1 97.64 204 VAL B CA 1
ATOM 4171 C C . VAL B 1 204 ? 5.219 -16.982 -6.13 1 97.64 204 VAL B C 1
ATOM 4173 O O . VAL B 1 204 ? 6.141 -17.716 -5.766 1 97.64 204 VAL B O 1
ATOM 4176 N N . VAL B 1 205 ? 5.18 -16.398 -7.281 1 97.38 205 VAL B N 1
ATOM 4177 C CA . VAL B 1 205 ? 6.285 -16.408 -8.234 1 97.38 205 VAL B CA 1
ATOM 4178 C C . VAL B 1 205 ? 6.976 -15.046 -8.238 1 97.38 205 VAL B C 1
ATOM 4180 O O . VAL B 1 205 ? 6.392 -14.048 -8.667 1 97.38 205 VAL B O 1
ATOM 4183 N N . VAL B 1 206 ? 8.18 -15.017 -7.807 1 95.96 206 VAL B N 1
ATOM 4184 C CA . VAL B 1 206 ? 8.919 -13.759 -7.797 1 95.96 206 VAL B CA 1
ATOM 4185 C C . VAL B 1 206 ? 9.723 -13.621 -9.088 1 95.96 206 VAL B C 1
ATOM 4187 O O . VAL B 1 206 ? 10.493 -14.515 -9.445 1 95.96 206 VAL B O 1
ATOM 4190 N N . MET B 1 207 ? 9.509 -12.485 -9.69 1 94.48 207 MET B N 1
ATOM 4191 C CA . MET B 1 207 ? 10.194 -12.226 -10.953 1 94.48 207 MET B CA 1
ATOM 4192 C C . MET B 1 207 ? 11.144 -11.04 -10.823 1 94.48 207 MET B C 1
ATOM 4194 O O . MET B 1 207 ? 10.833 -10.062 -10.141 1 94.48 207 MET B O 1
ATOM 4198 N N . GLN B 1 208 ? 12.263 -11.185 -11.467 1 90.5 208 GLN B N 1
ATOM 4199 C CA . GLN B 1 208 ? 13.265 -10.127 -11.547 1 90.5 208 GLN B CA 1
ATOM 4200 C C . GLN B 1 208 ? 13.89 -10.065 -12.938 1 90.5 208 GLN B C 1
ATOM 4202 O O . GLN B 1 208 ? 14.4 -11.069 -13.44 1 90.5 208 GLN B O 1
ATOM 4207 N N . ALA B 1 209 ? 13.869 -8.864 -13.549 1 88.94 209 ALA B N 1
ATOM 4208 C CA . ALA B 1 209 ? 14.513 -8.636 -14.84 1 88.94 209 ALA B CA 1
ATOM 4209 C C . ALA B 1 209 ? 14.078 -9.682 -15.862 1 88.94 209 ALA B C 1
ATOM 4211 O O . ALA B 1 209 ? 14.914 -10.277 -16.546 1 88.94 209 ALA B O 1
ATOM 4212 N N . GLY B 1 210 ? 12.804 -10.004 -15.812 1 91.72 210 GLY B N 1
ATOM 4213 C CA . GLY B 1 210 ? 12.223 -10.88 -16.817 1 91.72 210 GLY B CA 1
ATOM 4214 C C . GLY B 1 210 ? 12.367 -12.352 -16.479 1 91.72 210 GLY B C 1
ATOM 4215 O O . GLY B 1 210 ? 11.939 -13.216 -17.248 1 91.72 210 GLY B O 1
ATOM 4216 N N . ARG B 1 211 ? 12.908 -12.651 -15.293 1 92.99 211 ARG B N 1
ATOM 4217 C CA . ARG B 1 211 ? 13.171 -14.036 -14.92 1 92.99 211 ARG B CA 1
ATOM 4218 C C . ARG B 1 211 ? 12.455 -14.4 -13.623 1 92.99 211 ARG B C 1
ATOM 4220 O O . ARG B 1 211 ? 12.338 -13.57 -12.719 1 92.99 211 ARG B O 1
ATOM 4227 N N . VAL B 1 212 ? 12.082 -15.646 -13.568 1 93.15 212 VAL B N 1
ATOM 4228 C CA . VAL B 1 212 ? 11.56 -16.188 -12.318 1 93.15 212 VAL B CA 1
ATOM 4229 C C . VAL B 1 212 ? 12.715 -16.525 -11.378 1 93.15 212 VAL B C 1
ATOM 4231 O O . VAL B 1 212 ? 13.643 -17.243 -11.758 1 93.15 212 VAL B O 1
ATOM 4234 N N . THR B 1 213 ? 12.666 -16.085 -10.216 1 91.73 213 THR B N 1
ATOM 4235 C CA . THR B 1 213 ? 13.763 -16.268 -9.272 1 91.73 213 THR B CA 1
ATOM 4236 C C . THR B 1 213 ? 13.411 -17.329 -8.233 1 91.73 213 THR B C 1
ATOM 4238 O O . THR B 1 213 ? 14.256 -18.147 -7.863 1 91.73 213 THR B O 1
ATOM 4241 N N . GLN B 1 214 ? 12.173 -17.287 -7.768 1 93.79 214 GLN B N 1
ATOM 4242 C CA . GLN B 1 214 ? 11.727 -18.253 -6.77 1 93.79 214 GLN B CA 1
ATOM 4243 C C . GLN B 1 214 ? 10.215 -18.452 -6.834 1 93.79 214 GLN B C 1
ATOM 4245 O O . GLN B 1 214 ? 9.467 -17.496 -7.047 1 93.79 214 GLN B O 1
ATOM 4250 N N . ILE B 1 215 ? 9.816 -19.64 -6.752 1 96.06 215 ILE B N 1
ATOM 4251 C CA . ILE B 1 215 ? 8.412 -20.027 -6.657 1 96.06 215 ILE B CA 1
ATOM 4252 C C . ILE B 1 215 ? 8.183 -20.825 -5.376 1 96.06 215 ILE B C 1
ATOM 4254 O O . ILE B 1 215 ? 8.807 -21.868 -5.166 1 96.06 215 ILE B O 1
ATOM 4258 N N . ASP B 1 216 ? 7.241 -20.299 -4.556 1 96.31 216 ASP B N 1
ATOM 4259 C CA . ASP B 1 216 ? 7.016 -20.999 -3.295 1 96.31 216 ASP B CA 1
ATOM 4260 C C . ASP B 1 216 ? 5.713 -20.545 -2.64 1 96.31 216 ASP B C 1
ATOM 4262 O O . ASP B 1 216 ? 5.085 -19.587 -3.095 1 96.31 216 ASP B O 1
ATOM 4266 N N . ALA B 1 217 ? 5.31 -21.329 -1.665 1 96.09 217 ALA B N 1
ATOM 4267 C CA . ALA B 1 217 ? 4.233 -20.859 -0.797 1 96.09 217 ALA B CA 1
ATOM 4268 C C . ALA B 1 217 ? 4.621 -19.561 -0.095 1 96.09 217 ALA B C 1
ATOM 4270 O O . ALA B 1 217 ? 5.796 -19.341 0.212 1 96.09 217 ALA B O 1
ATOM 4271 N N . PRO B 1 218 ? 3.686 -18.702 0.206 1 95.26 218 PRO B N 1
ATOM 4272 C CA . PRO B 1 218 ? 3.968 -17.381 0.772 1 95.26 218 PRO B CA 1
ATOM 4273 C C . PRO B 1 218 ? 4.846 -17.45 2.02 1 95.26 218 PRO B C 1
ATOM 4275 O O . PRO B 1 218 ? 5.856 -16.747 2.108 1 95.26 218 PRO B O 1
ATOM 4278 N N . TYR B 1 219 ? 4.503 -18.308 2.927 1 92.7 219 TYR B N 1
ATOM 4279 C CA . TYR B 1 219 ? 5.234 -18.406 4.185 1 92.7 219 TYR B CA 1
ATOM 4280 C C . TYR B 1 219 ? 6.671 -18.854 3.947 1 92.7 219 TYR B C 1
ATOM 4282 O O . TYR B 1 219 ? 7.607 -18.285 4.512 1 92.7 219 TYR B O 1
ATOM 4290 N N . LYS B 1 220 ? 6.852 -19.813 3.105 1 92.5 220 LYS B N 1
ATOM 4291 C CA . LYS B 1 220 ? 8.185 -20.323 2.798 1 92.5 220 LYS B CA 1
ATOM 4292 C C . LYS B 1 220 ? 9.015 -19.28 2.055 1 92.5 220 LYS B C 1
ATOM 4294 O O . LYS B 1 220 ? 10.2 -19.101 2.344 1 92.5 220 LYS B O 1
ATOM 4299 N N . LEU B 1 221 ? 8.341 -18.648 1.159 1 93.07 221 LEU B N 1
ATOM 4300 C CA . LEU B 1 221 ? 9.016 -17.603 0.397 1 93.07 221 LEU B CA 1
ATOM 4301 C C . LEU B 1 221 ? 9.536 -16.507 1.32 1 93.07 221 LEU B C 1
ATOM 4303 O O . LEU B 1 221 ? 10.66 -16.027 1.15 1 93.07 221 LEU B O 1
ATOM 4307 N N . TYR B 1 222 ? 8.791 -16.135 2.295 1 93.74 222 TYR B N 1
ATOM 4308 C CA . TYR B 1 222 ? 9.139 -15.067 3.225 1 93.74 222 TYR B CA 1
ATOM 4309 C C . TYR B 1 222 ? 10.219 -15.522 4.199 1 93.74 222 TYR B C 1
ATOM 4311 O O . TYR B 1 222 ? 11.183 -14.795 4.451 1 93.74 222 TYR B O 1
ATOM 4319 N N . GLU B 1 223 ? 10.135 -16.719 4.631 1 90.93 223 GLU B N 1
ATOM 4320 C CA . GLU B 1 223 ? 11.018 -17.227 5.678 1 90.93 223 GLU B CA 1
ATOM 4321 C C . GLU B 1 223 ? 12.335 -17.727 5.093 1 90.93 223 GLU B C 1
ATOM 4323 O O . GLU B 1 223 ? 13.368 -17.703 5.766 1 90.93 223 GLU B O 1
ATOM 4328 N N . HIS B 1 224 ? 12.195 -18.192 3.845 1 90.17 224 HIS B N 1
ATOM 4329 C CA . HIS B 1 224 ? 13.377 -18.799 3.242 1 90.17 224 HIS B CA 1
ATOM 4330 C C . HIS B 1 224 ? 13.664 -18.199 1.87 1 90.17 224 HIS B C 1
ATOM 4332 O O . HIS B 1 224 ? 13.685 -18.916 0.866 1 90.17 224 HIS B O 1
ATOM 4338 N N . PRO B 1 225 ? 13.983 -16.949 1.943 1 90.73 225 PRO B N 1
ATOM 4339 C CA . PRO B 1 225 ? 14.386 -16.351 0.668 1 90.73 225 PRO B CA 1
ATOM 4340 C C . PRO B 1 225 ? 15.691 -16.932 0.129 1 90.73 225 PRO B C 1
ATOM 4342 O O . PRO B 1 225 ? 16.664 -17.071 0.875 1 90.73 225 PRO B O 1
ATOM 4345 N N . ARG B 1 226 ? 15.742 -17.178 -1.1 1 88.55 226 ARG B N 1
ATOM 4346 C CA . ARG B 1 226 ? 16.899 -17.849 -1.684 1 88.55 226 ARG B CA 1
ATOM 4347 C C . ARG B 1 226 ? 18.005 -16.851 -2.01 1 88.55 226 ARG B C 1
ATOM 4349 O O . ARG B 1 226 ? 19.188 -17.197 -1.986 1 88.55 226 ARG B O 1
ATOM 4356 N N . THR B 1 227 ? 17.617 -15.643 -2.324 1 87.86 227 THR B N 1
ATOM 4357 C CA . THR B 1 227 ? 18.586 -14.646 -2.764 1 87.86 227 THR B CA 1
ATOM 4358 C C . THR B 1 227 ? 18.449 -13.362 -1.952 1 87.86 227 THR B C 1
ATOM 4360 O O . THR B 1 227 ? 17.449 -13.165 -1.258 1 87.86 227 THR B O 1
ATOM 4363 N N . ARG B 1 228 ? 19.434 -12.547 -2.106 1 87.77 228 ARG B N 1
ATOM 4364 C CA . ARG B 1 228 ? 19.407 -11.236 -1.465 1 87.77 228 ARG B CA 1
ATOM 4365 C C . ARG B 1 228 ? 18.271 -10.381 -2.015 1 87.77 228 ARG B C 1
ATOM 4367 O O . ARG B 1 228 ? 17.611 -9.659 -1.264 1 87.77 228 ARG B O 1
ATOM 4374 N N . PHE B 1 229 ? 18.055 -10.509 -3.301 1 87.05 229 PHE B N 1
ATOM 4375 C CA . PHE B 1 229 ? 16.985 -9.74 -3.925 1 87.05 229 PHE B CA 1
ATOM 4376 C C . PHE B 1 229 ? 15.64 -10.068 -3.287 1 87.05 229 PHE B C 1
ATOM 4378 O O . PHE B 1 229 ? 14.9 -9.166 -2.889 1 87.05 229 PHE B O 1
ATOM 4385 N N . ILE B 1 230 ? 15.34 -11.316 -3.101 1 89.47 230 ILE B N 1
ATOM 4386 C CA . ILE B 1 230 ? 14.051 -11.741 -2.567 1 89.47 230 ILE B CA 1
ATOM 4387 C C . ILE B 1 230 ? 13.929 -11.312 -1.107 1 89.47 230 ILE B C 1
ATOM 4389 O O . ILE B 1 230 ? 12.867 -10.861 -0.673 1 89.47 230 ILE B O 1
ATOM 4393 N N . SER B 1 231 ? 15.04 -11.437 -0.412 1 87.61 231 SER B N 1
ATOM 4394 C CA . SER B 1 231 ? 15.045 -11.064 0.998 1 87.61 231 SER B CA 1
ATOM 4395 C C . SER B 1 231 ? 14.718 -9.586 1.18 1 87.61 231 SER B C 1
ATOM 4397 O O . SER B 1 231 ? 14 -9.213 2.11 1 87.61 231 SER B O 1
ATOM 4399 N N . ASP B 1 232 ? 15.174 -8.817 0.277 1 87.25 232 ASP B N 1
ATOM 4400 C CA . ASP B 1 232 ? 14.985 -7.372 0.372 1 87.25 232 ASP B CA 1
ATOM 4401 C C . ASP B 1 232 ? 13.658 -6.95 -0.254 1 87.25 232 ASP B C 1
ATOM 4403 O O . ASP B 1 232 ? 13.065 -5.947 0.151 1 87.25 232 ASP B O 1
ATOM 4407 N N . PHE B 1 233 ? 13.258 -7.709 -1.167 1 87.48 233 PHE B N 1
ATOM 4408 C CA . PHE B 1 233 ? 12.098 -7.316 -1.958 1 87.48 233 PHE B CA 1
ATOM 4409 C C . PHE B 1 233 ? 10.806 -7.761 -1.283 1 87.48 233 PHE B C 1
ATOM 4411 O O . PHE B 1 233 ? 9.8 -7.051 -1.328 1 87.48 233 PHE B O 1
ATOM 4418 N N . VAL B 1 234 ? 10.869 -8.938 -0.764 1 89.69 234 VAL B N 1
ATOM 4419 C CA . VAL B 1 234 ? 9.677 -9.458 -0.103 1 89.69 234 VAL B CA 1
ATOM 4420 C C . VAL B 1 234 ? 9.757 -9.185 1.398 1 89.69 234 VAL B C 1
ATOM 4422 O O . VAL B 1 234 ? 10.223 -10.031 2.165 1 89.69 234 VAL B O 1
ATOM 4425 N N . GLY B 1 235 ? 9.375 -8.082 1.791 1 86.45 235 GLY B N 1
ATOM 4426 C CA . GLY B 1 235 ? 9.468 -7.655 3.178 1 86.45 235 GLY B CA 1
ATOM 4427 C C . GLY B 1 235 ? 10.805 -7.023 3.519 1 86.45 235 GLY B C 1
ATOM 4428 O O . GLY B 1 235 ? 11.743 -7.073 2.72 1 86.45 235 GLY B O 1
ATOM 4429 N N . LYS B 1 236 ? 10.908 -6.519 4.71 1 87.85 236 LYS B N 1
ATOM 4430 C CA . LYS B 1 236 ? 12.162 -5.945 5.19 1 87.85 236 LYS B CA 1
ATOM 4431 C C . LYS B 1 236 ? 13.046 -7.011 5.83 1 87.85 236 LYS B C 1
ATOM 4433 O O . LYS B 1 236 ? 12.545 -7.94 6.467 1 87.85 236 LYS B O 1
ATOM 4438 N N . ALA B 1 237 ? 14.316 -6.845 5.584 1 91.81 237 ALA B N 1
ATOM 4439 C CA . ALA B 1 237 ? 15.258 -7.781 6.192 1 91.81 237 ALA B CA 1
ATOM 4440 C C . ALA B 1 237 ? 16.552 -7.077 6.59 1 91.81 237 ALA B C 1
ATOM 4442 O O . ALA B 1 237 ? 17.016 -6.175 5.888 1 91.81 237 ALA B O 1
ATOM 4443 N N . ASN B 1 238 ? 17.02 -7.447 7.765 1 93.81 238 ASN B N 1
ATOM 4444 C CA . ASN B 1 238 ? 18.37 -7.055 8.154 1 93.81 238 ASN B CA 1
ATOM 4445 C C . ASN B 1 238 ? 19.418 -7.996 7.566 1 93.81 238 ASN B C 1
ATOM 4447 O O . ASN B 1 238 ? 19.354 -9.209 7.771 1 93.81 238 ASN B O 1
ATOM 4451 N N . LEU B 1 239 ? 20.293 -7.423 6.838 1 90.55 239 LEU B N 1
ATOM 4452 C CA . LEU B 1 239 ? 21.39 -8.215 6.293 1 90.55 239 LEU B CA 1
ATOM 4453 C C . LEU B 1 239 ? 22.651 -8.049 7.136 1 90.55 239 LEU B C 1
ATOM 4455 O O . LEU B 1 239 ? 23.202 -6.95 7.227 1 90.55 239 LEU B O 1
ATOM 4459 N N . LEU B 1 240 ? 23.043 -9.131 7.679 1 89.46 240 LEU B N 1
ATOM 4460 C CA . LEU B 1 240 ? 24.164 -9.105 8.613 1 89.46 240 LEU B CA 1
ATOM 4461 C C . LEU B 1 240 ? 25.282 -10.03 8.145 1 89.46 240 LEU B C 1
ATOM 4463 O O . LEU B 1 240 ? 25.02 -11.071 7.538 1 89.46 240 LEU B O 1
ATOM 4467 N N . ALA B 1 241 ? 26.43 -9.545 8.439 1 87.06 241 ALA B N 1
ATOM 4468 C CA . ALA B 1 241 ? 27.564 -10.432 8.194 1 87.06 241 ALA B CA 1
ATOM 4469 C C . ALA B 1 241 ? 27.673 -11.496 9.282 1 87.06 241 ALA B C 1
ATOM 4471 O O . ALA B 1 241 ? 27.466 -11.208 10.463 1 87.06 241 ALA B O 1
ATOM 4472 N N . GLY B 1 242 ? 27.875 -12.706 8.782 1 86.75 242 GLY B N 1
ATOM 4473 C CA . GLY B 1 242 ? 27.977 -13.776 9.763 1 86.75 242 GLY B CA 1
ATOM 4474 C C . GLY B 1 242 ? 28.936 -14.876 9.348 1 86.75 242 GLY B C 1
ATOM 4475 O O . GLY B 1 242 ? 29.557 -14.798 8.286 1 86.75 242 GLY B O 1
ATOM 4476 N N . ASP B 1 243 ? 29.229 -15.761 10.327 1 84.69 243 ASP B N 1
ATOM 4477 C CA . ASP B 1 243 ? 30.046 -16.955 10.136 1 84.69 243 ASP B CA 1
ATOM 4478 C C . ASP B 1 243 ? 29.391 -18.177 10.776 1 84.69 243 ASP B C 1
ATOM 4480 O O . ASP B 1 243 ? 28.428 -18.045 11.535 1 84.69 243 ASP B O 1
ATOM 4484 N N . TYR B 1 244 ? 29.855 -19.342 10.226 1 82.61 244 TYR B N 1
ATOM 4485 C CA . TYR B 1 244 ? 29.427 -20.555 10.914 1 82.61 244 TYR B CA 1
ATOM 4486 C C . TYR B 1 244 ? 30.219 -20.762 12.199 1 82.61 244 TYR B C 1
ATOM 4488 O O . TYR B 1 244 ? 31.429 -20.526 12.235 1 82.61 244 TYR B O 1
ATOM 4496 N N . ASP B 1 245 ? 29.459 -21.152 13.219 1 77.58 245 ASP B N 1
ATOM 4497 C CA . ASP B 1 245 ? 30.175 -21.501 14.442 1 77.58 245 ASP B CA 1
ATOM 4498 C C . ASP B 1 245 ? 30.731 -22.921 14.367 1 77.58 245 ASP B C 1
ATOM 4500 O O . ASP B 1 245 ? 30.708 -23.547 13.305 1 77.58 245 ASP B O 1
ATOM 4504 N N . GLU B 1 246 ? 31.342 -23.332 15.474 1 78.52 246 GLU B N 1
ATOM 4505 C CA . GLU B 1 246 ? 32 -24.635 15.51 1 78.52 246 GLU B CA 1
ATOM 4506 C C . GLU B 1 246 ? 31.007 -25.763 15.245 1 78.52 246 GLU B C 1
ATOM 4508 O O . GLU B 1 246 ? 31.385 -26.826 14.749 1 78.52 246 GLU B O 1
ATOM 4513 N N . SER B 1 247 ? 29.769 -25.564 15.542 1 79.96 247 SER B N 1
ATOM 4514 C CA . SER B 1 247 ? 28.736 -26.578 15.36 1 79.96 247 SER B CA 1
ATOM 4515 C C . SER B 1 247 ? 28.052 -26.433 14.005 1 79.96 247 SER B C 1
ATOM 4517 O O . SER B 1 247 ? 27.091 -27.146 13.71 1 79.96 247 SER B O 1
ATOM 4519 N N . GLY B 1 248 ? 28.528 -25.403 13.196 1 77.5 248 GLY B N 1
ATOM 4520 C CA . GLY B 1 248 ? 27.961 -25.207 11.872 1 77.5 248 GLY B CA 1
ATOM 4521 C C . GLY B 1 248 ? 26.721 -24.334 11.877 1 77.5 248 GLY B C 1
ATOM 4522 O O . GLY B 1 248 ? 25.979 -24.293 10.893 1 77.5 248 GLY B O 1
ATOM 4523 N N . ILE B 1 249 ? 26.465 -23.714 13.019 1 78.92 249 ILE B N 1
ATOM 4524 C CA . ILE B 1 249 ? 25.301 -22.842 13.136 1 78.92 249 ILE B CA 1
ATOM 4525 C C . ILE B 1 249 ? 25.689 -21.411 12.771 1 78.92 249 ILE B C 1
ATOM 4527 O O . ILE B 1 249 ? 26.694 -20.89 13.261 1 78.92 249 ILE B O 1
ATOM 4531 N N . PRO B 1 250 ? 24.88 -20.813 11.868 1 80.38 250 PRO B N 1
ATOM 4532 C CA . PRO B 1 250 ? 25.187 -19.426 11.511 1 80.38 250 PRO B CA 1
ATOM 4533 C C . PRO B 1 250 ? 25.109 -18.478 12.706 1 80.38 250 PRO B C 1
ATOM 4535 O O . PRO B 1 250 ? 24.188 -18.58 13.52 1 80.38 250 PRO B O 1
ATOM 4538 N N . GLN B 1 251 ? 26.097 -17.686 12.829 1 81.33 251 GLN B N 1
ATOM 4539 C CA . GLN B 1 251 ? 26.137 -16.701 13.904 1 81.33 251 GLN B CA 1
ATOM 4540 C C . GLN B 1 251 ? 26.558 -15.331 13.38 1 81.33 251 GLN B C 1
ATOM 4542 O O . GLN B 1 251 ? 27.394 -15.235 12.479 1 81.33 251 GLN B O 1
ATOM 4547 N N . VAL B 1 252 ? 25.88 -14.337 13.946 1 83.78 252 VAL B N 1
ATOM 4548 C CA . VAL B 1 252 ? 26.237 -12.971 13.578 1 83.78 252 VAL B CA 1
ATOM 4549 C C . VAL B 1 252 ? 27.654 -12.66 14.056 1 83.78 252 VAL B C 1
ATOM 4551 O O . VAL B 1 252 ? 28.031 -13.018 15.174 1 83.78 252 VAL B O 1
ATOM 4554 N N . ARG B 1 253 ? 28.271 -12.053 13.178 1 70.39 253 ARG B N 1
ATOM 4555 C CA . ARG B 1 253 ? 29.663 -11.751 13.493 1 70.39 253 ARG B CA 1
ATOM 4556 C C . ARG B 1 253 ? 29.778 -10.445 14.271 1 70.39 253 ARG B C 1
ATOM 4558 O O . ARG B 1 253 ? 29.332 -9.396 13.802 1 70.39 253 ARG B O 1
ATOM 4565 N N . HIS B 1 254 ? 30.155 -10.458 15.473 1 63.16 254 HIS B N 1
ATOM 4566 C CA . HIS B 1 254 ? 30.417 -9.226 16.209 1 63.16 254 HIS B CA 1
ATOM 4567 C C . HIS B 1 254 ? 31.824 -8.708 15.934 1 63.16 254 HIS B C 1
ATOM 4569 O O . HIS B 1 254 ? 32.014 -7.513 15.695 1 63.16 254 HIS B O 1
ATOM 4575 N N . THR B 1 255 ? 32.79 -9.427 16.369 1 55.13 255 THR B N 1
ATOM 4576 C CA . THR B 1 255 ? 34.21 -9.113 16.254 1 55.13 255 THR B CA 1
ATOM 4577 C C . THR B 1 255 ? 34.959 -10.243 15.553 1 55.13 255 THR B C 1
ATOM 4579 O O . THR B 1 255 ? 34.786 -11.415 15.894 1 55.13 255 THR B O 1
ATOM 4582 N N . GLY B 1 256 ? 35.629 -10.085 14.4 1 55.38 256 GLY B N 1
ATOM 4583 C CA . GLY B 1 256 ? 36.618 -11.034 13.913 1 55.38 256 GLY B CA 1
ATOM 4584 C C . GLY B 1 256 ? 36.031 -12.087 12.992 1 55.38 256 GLY B C 1
ATOM 4585 O O . GLY B 1 256 ? 34.81 -12.234 12.907 1 55.38 256 GLY B O 1
ATOM 4586 N N . GLY B 1 257 ? 36.625 -12.446 11.953 1 58.19 257 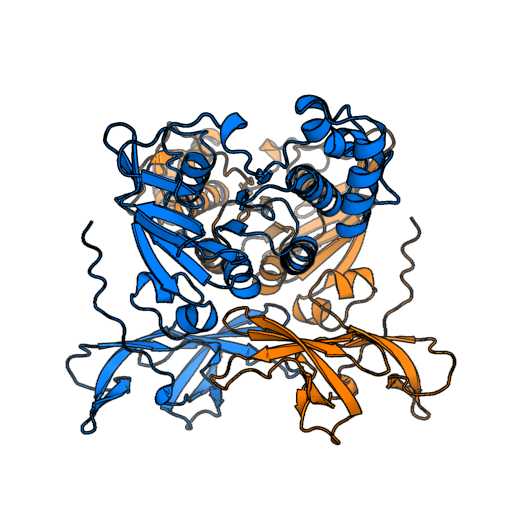GLY B N 1
ATOM 4587 C CA . GLY B 1 257 ? 36.382 -13.453 10.933 1 58.19 257 GLY B CA 1
ATOM 4588 C C . GLY B 1 257 ? 36.195 -12.866 9.547 1 58.19 257 GLY B C 1
ATOM 4589 O O . GLY B 1 257 ? 36.408 -11.669 9.34 1 58.19 257 GLY B O 1
ATOM 4590 N N . GLU B 1 258 ? 35.922 -13.719 8.562 1 63.32 258 GLU B N 1
ATOM 4591 C CA . GLU B 1 258 ? 35.919 -13.278 7.171 1 63.32 258 GLU B CA 1
ATOM 4592 C C . GLU B 1 258 ? 34.543 -12.763 6.758 1 63.32 258 GLU B C 1
ATOM 4594 O O . GLU B 1 258 ? 34.418 -12.035 5.771 1 63.32 258 GLU B O 1
ATOM 4599 N N . GLY B 1 259 ? 33.496 -12.92 7.798 1 63.2 259 GLY B N 1
ATOM 4600 C CA . GLY B 1 259 ? 32.168 -12.46 7.425 1 63.2 259 GLY B CA 1
ATOM 4601 C C . GLY B 1 259 ? 31.732 -12.941 6.054 1 63.2 259 GLY B C 1
ATOM 4602 O O . GLY B 1 259 ? 31.193 -12.166 5.261 1 63.2 259 GLY B O 1
ATOM 4603 N N . ALA B 1 260 ? 31.912 -14.256 5.836 1 76.29 260 ALA B N 1
ATOM 4604 C CA . ALA B 1 260 ? 31.748 -14.808 4.494 1 76.29 260 ALA B CA 1
ATOM 4605 C C . ALA B 1 260 ? 30.272 -15.017 4.164 1 76.29 260 ALA B C 1
ATOM 4607 O O . ALA B 1 260 ? 29.897 -15.097 2.992 1 76.29 260 ALA B O 1
ATOM 4608 N N . LEU B 1 261 ? 29.528 -15.045 5.29 1 84.91 261 LEU B N 1
ATOM 4609 C CA . LEU B 1 261 ? 28.112 -15.302 5.053 1 84.91 261 LEU B CA 1
ATOM 4610 C C . LEU B 1 261 ? 27.306 -14.009 5.118 1 84.91 261 LEU B C 1
ATOM 4612 O O . LEU B 1 261 ? 27.668 -13.084 5.849 1 84.91 261 LEU B O 1
ATOM 4616 N N . THR B 1 262 ? 26.306 -13.961 4.374 1 87.58 262 THR B N 1
ATOM 4617 C CA . THR B 1 262 ? 25.265 -12.95 4.525 1 87.58 262 THR B CA 1
ATOM 4618 C C . THR B 1 262 ? 24.025 -13.545 5.187 1 87.58 262 THR B C 1
ATOM 4620 O O . THR B 1 262 ? 23.424 -14.484 4.661 1 87.58 262 THR B O 1
ATOM 4623 N N . LEU B 1 263 ? 23.779 -13.01 6.359 1 89.61 263 LEU B N 1
ATOM 4624 C CA . LEU B 1 263 ? 22.646 -13.507 7.131 1 89.61 263 LEU B CA 1
ATOM 4625 C C . LEU B 1 263 ? 21.458 -12.556 7.026 1 89.61 263 LEU B C 1
ATOM 4627 O O . LEU B 1 263 ? 21.631 -11.335 7.049 1 89.61 263 LEU B O 1
ATOM 4631 N N . SER B 1 264 ? 20.361 -13.147 6.886 1 92.32 264 SER B N 1
ATOM 4632 C CA . SER B 1 264 ? 19.114 -12.389 6.873 1 92.32 264 SER B CA 1
ATOM 4633 C C . SER B 1 264 ? 18.333 -12.588 8.168 1 92.32 264 SER B C 1
ATOM 4635 O O . SER B 1 264 ? 18.17 -13.717 8.634 1 92.32 264 SER B O 1
ATOM 4637 N N . LEU B 1 265 ? 17.965 -11.513 8.758 1 93.23 265 LEU B N 1
ATOM 4638 C CA . LEU B 1 265 ? 17.161 -11.519 9.975 1 93.23 265 LEU B CA 1
ATOM 4639 C C . LEU B 1 265 ? 16 -10.537 9.865 1 93.23 265 LEU B C 1
ATOM 4641 O O . LEU B 1 265 ? 16.214 -9.331 9.72 1 93.23 265 LEU B O 1
ATOM 4645 N N . ARG B 1 266 ? 14.812 -11.072 9.938 1 95.63 266 ARG B N 1
ATOM 4646 C CA . ARG B 1 266 ? 13.624 -10.238 9.783 1 95.63 266 ARG B CA 1
ATOM 4647 C C . ARG B 1 266 ? 13.431 -9.33 10.993 1 95.63 266 ARG B C 1
ATOM 4649 O O . ARG B 1 266 ? 13.659 -9.747 12.131 1 95.63 266 ARG B O 1
ATOM 4656 N N . PRO B 1 267 ? 12.912 -8.128 10.796 1 95.87 267 PRO B N 1
ATOM 4657 C CA . PRO B 1 267 ? 12.786 -7.143 11.873 1 95.87 267 PRO B CA 1
ATOM 4658 C C . PRO B 1 267 ? 11.827 -7.591 12.973 1 95.87 267 PRO B C 1
ATOM 4660 O O . PRO B 1 267 ? 12.018 -7.245 14.142 1 95.87 267 PRO B O 1
ATOM 4663 N N . GLU B 1 268 ? 10.828 -8.323 12.604 1 95.35 268 GLU B N 1
ATOM 4664 C CA . GLU B 1 268 ? 9.814 -8.718 13.577 1 95.35 268 GLU B CA 1
ATOM 4665 C C . GLU B 1 268 ? 10.304 -9.872 14.448 1 95.35 268 GLU B C 1
ATOM 4667 O O . GLU B 1 268 ? 9.682 -10.201 15.46 1 95.35 268 GLU B O 1
ATOM 4672 N N . LYS B 1 269 ? 11.485 -10.459 14.051 1 95.33 269 LYS B N 1
ATOM 4673 C CA . LYS B 1 269 ? 12.045 -11.583 14.796 1 95.33 269 LYS B CA 1
ATOM 4674 C C . LYS B 1 269 ? 13.03 -11.104 15.858 1 95.33 269 LYS B C 1
ATOM 4676 O O . LYS B 1 269 ? 13.638 -11.914 16.559 1 95.33 269 LYS B O 1
ATOM 4681 N N . ILE B 1 270 ? 13.179 -9.782 15.965 1 95.87 270 ILE B N 1
ATOM 4682 C CA . ILE B 1 270 ? 14.13 -9.206 16.909 1 95.87 270 ILE B CA 1
ATOM 4683 C C . ILE B 1 270 ? 13.38 -8.606 18.096 1 95.87 270 ILE B C 1
ATOM 4685 O O . ILE B 1 270 ? 12.406 -7.871 17.915 1 95.87 270 ILE B O 1
ATOM 4689 N N . SER B 1 271 ? 13.82 -8.918 19.272 1 95.77 271 SER B N 1
ATOM 4690 C CA . SER B 1 271 ? 13.262 -8.344 20.492 1 95.77 271 SER B CA 1
ATOM 4691 C C . SER B 1 271 ? 14.156 -7.237 21.041 1 95.77 271 SER B C 1
ATOM 4693 O O . SER B 1 271 ? 15.383 -7.344 20.998 1 95.77 271 SER B O 1
ATOM 4695 N N . LEU B 1 272 ? 13.477 -6.214 21.493 1 96.06 272 LEU B N 1
ATOM 4696 C CA . LEU B 1 272 ? 14.19 -5.176 22.229 1 96.06 272 LEU B CA 1
ATOM 4697 C C . LEU B 1 272 ? 14.149 -5.449 23.729 1 96.06 272 LEU B C 1
ATOM 4699 O O . LEU B 1 272 ? 13.069 -5.574 24.312 1 96.06 272 LEU B O 1
ATOM 4703 N N . VAL B 1 273 ? 15.284 -5.57 24.282 1 96.62 273 VAL B N 1
ATOM 4704 C CA . VAL B 1 273 ? 15.396 -5.847 25.711 1 96.62 273 VAL B CA 1
ATOM 4705 C C . VAL B 1 273 ? 16.177 -4.726 26.394 1 96.62 273 VAL B C 1
ATOM 4707 O O . VAL B 1 273 ? 16.569 -3.751 25.749 1 96.62 273 VAL B O 1
ATOM 4710 N N . ASP B 1 274 ? 16.32 -4.799 27.654 1 96.35 274 ASP B N 1
ATOM 4711 C CA . ASP B 1 274 ? 17.008 -3.759 28.413 1 96.35 274 ASP B CA 1
ATOM 4712 C C . ASP B 1 274 ? 18.469 -3.642 27.984 1 96.35 274 ASP B C 1
ATOM 4714 O O . ASP B 1 274 ? 19.108 -4.645 27.66 1 96.35 274 ASP B O 1
ATOM 4718 N N . ALA B 1 275 ? 18.914 -2.411 28.092 1 95.92 275 ALA B N 1
ATOM 4719 C CA . ALA B 1 275 ? 20.331 -2.187 27.817 1 95.92 275 ALA B CA 1
ATOM 4720 C C . ALA B 1 275 ? 21.206 -3.111 28.658 1 95.92 275 ALA B C 1
ATOM 4722 O O . ALA B 1 275 ? 20.937 -3.322 29.843 1 95.92 275 ALA B O 1
ATOM 4723 N N . GLY B 1 276 ? 22.202 -3.661 28.062 1 94.46 276 GLY B N 1
ATOM 4724 C CA . GLY B 1 276 ? 23.093 -4.575 28.758 1 94.46 276 GLY B CA 1
ATOM 4725 C C . GLY B 1 276 ? 22.688 -6.03 28.612 1 94.46 276 GLY B C 1
ATOM 4726 O O . GLY B 1 276 ? 23.461 -6.931 28.945 1 94.46 276 GLY B O 1
ATOM 4727 N N . SER B 1 277 ? 21.551 -6.319 28.045 1 95.52 277 SER B N 1
ATOM 4728 C CA . SER B 1 277 ? 21.057 -7.674 27.823 1 95.52 277 SER B CA 1
ATOM 4729 C C . SER B 1 277 ? 20.937 -7.981 26.334 1 95.52 277 SER B C 1
ATOM 4731 O O . SER B 1 277 ? 21.078 -7.087 25.497 1 95.52 277 SER B O 1
ATOM 4733 N N . GLY B 1 278 ? 20.824 -9.286 26.014 1 93.73 278 GLY B N 1
ATOM 4734 C CA . GLY B 1 278 ? 20.622 -9.692 24.633 1 93.73 278 GLY B CA 1
ATOM 4735 C C . GLY B 1 278 ? 21.917 -10.009 23.909 1 93.73 278 GLY B C 1
ATOM 4736 O O . GLY B 1 278 ? 22.962 -10.181 24.54 1 93.73 278 GLY B O 1
ATOM 4737 N N . ARG B 1 279 ? 21.864 -10.02 22.633 1 92.1 279 ARG B N 1
ATOM 4738 C CA . ARG B 1 279 ? 22.981 -10.476 21.812 1 92.1 279 ARG B CA 1
ATOM 4739 C C . ARG B 1 279 ? 23.762 -9.295 21.246 1 92.1 279 ARG B C 1
ATOM 4741 O O . ARG B 1 279 ? 24.923 -9.442 20.857 1 92.1 279 ARG B O 1
ATOM 4748 N N . LEU B 1 280 ? 23.067 -8.14 21.215 1 92.99 280 LEU B N 1
ATOM 4749 C CA . LEU B 1 280 ? 23.658 -6.957 20.599 1 92.99 280 LEU B CA 1
ATOM 4750 C C . LEU B 1 280 ? 23.157 -5.685 21.275 1 92.99 280 LEU B C 1
ATOM 4752 O O . LEU B 1 280 ? 21.975 -5.578 21.608 1 92.99 280 LEU B O 1
ATOM 4756 N N . GLN B 1 281 ? 24.048 -4.784 21.472 1 96.15 281 GLN B N 1
ATOM 4757 C CA . GLN B 1 281 ? 23.679 -3.509 22.077 1 96.15 281 GLN B CA 1
ATOM 4758 C C . GLN B 1 281 ? 23.545 -2.417 21.02 1 96.15 281 GLN B C 1
ATOM 4760 O O . GLN B 1 281 ? 24.202 -2.469 19.979 1 96.15 281 GLN B O 1
ATOM 4765 N N . GLY B 1 282 ? 22.622 -1.483 21.32 1 96.61 282 GLY B N 1
ATOM 4766 C CA . GLY B 1 282 ? 22.442 -0.382 20.388 1 96.61 282 GLY B CA 1
ATOM 4767 C C . GLY B 1 282 ? 21.672 0.782 20.982 1 96.61 282 GLY B C 1
ATOM 4768 O O . GLY B 1 282 ? 21.451 0.833 22.194 1 96.61 282 GLY B O 1
ATOM 4769 N N . GLU B 1 283 ? 21.427 1.695 20.132 1 98.06 283 GLU B N 1
ATOM 4770 C CA . GLU B 1 283 ? 20.683 2.899 20.491 1 98.06 283 GLU B CA 1
ATOM 4771 C C . GLU B 1 283 ? 19.622 3.225 19.444 1 98.06 283 GLU B C 1
ATOM 4773 O O . GLU B 1 283 ? 19.903 3.215 18.244 1 98.06 283 GLU B O 1
ATOM 4778 N N . VAL B 1 284 ? 18.436 3.493 19.929 1 97.67 284 VAL B N 1
ATOM 4779 C CA . VAL B 1 284 ? 17.354 3.845 19.016 1 97.67 284 VAL B CA 1
ATOM 4780 C C . VAL B 1 284 ? 17.644 5.196 18.365 1 97.67 284 VAL B C 1
ATOM 4782 O O . VAL B 1 284 ? 17.832 6.198 19.058 1 97.67 284 VAL B O 1
ATOM 4785 N N . ILE B 1 285 ? 17.641 5.23 17.061 1 95.47 285 ILE B N 1
ATOM 4786 C CA . ILE B 1 285 ? 17.985 6.476 16.384 1 95.47 285 ILE B CA 1
ATOM 4787 C C . ILE B 1 285 ? 16.738 7.073 15.736 1 95.47 285 ILE B C 1
ATOM 4789 O O . ILE B 1 285 ? 16.65 8.288 15.546 1 95.47 285 ILE B O 1
ATOM 4793 N N . ASN B 1 286 ? 15.801 6.189 15.428 1 93.35 286 ASN B N 1
ATOM 4794 C CA . ASN B 1 286 ? 14.557 6.638 14.813 1 93.35 286 ASN B CA 1
ATOM 4795 C C . ASN B 1 286 ? 13.423 5.645 15.052 1 93.35 286 ASN B C 1
ATOM 4797 O O . ASN B 1 286 ? 13.67 4.475 15.35 1 93.35 286 ASN B O 1
ATOM 4801 N N . ARG B 1 287 ? 12.265 6.164 14.989 1 93.93 287 ARG B N 1
ATOM 4802 C CA . ARG B 1 287 ? 11.074 5.328 15.098 1 93.93 287 ARG B CA 1
ATOM 4803 C C . ARG B 1 287 ? 9.969 5.825 14.173 1 93.93 287 ARG B C 1
ATOM 4805 O O . ARG B 1 287 ? 9.813 7.032 13.978 1 93.93 287 ARG B O 1
ATOM 4812 N N . TYR B 1 288 ? 9.326 4.931 13.639 1 93.58 288 TYR B N 1
ATOM 4813 C CA . TYR B 1 288 ? 8.201 5.211 12.753 1 93.58 288 TYR B CA 1
ATOM 4814 C C . TYR B 1 288 ? 6.954 4.458 13.199 1 93.58 288 TYR B C 1
ATOM 4816 O O . TYR B 1 288 ? 7.035 3.296 13.605 1 93.58 288 TYR B O 1
ATOM 4824 N N . PHE B 1 289 ? 5.881 5.159 13.109 1 94.73 289 PHE B N 1
ATOM 4825 C CA . PHE B 1 289 ? 4.616 4.577 13.54 1 94.73 289 PHE B CA 1
ATOM 4826 C C . PHE B 1 289 ? 3.773 4.162 12.34 1 94.73 289 PHE B C 1
ATOM 4828 O O . PHE B 1 289 ? 3.47 4.985 11.474 1 94.73 289 PHE B O 1
ATOM 4835 N N . PHE B 1 290 ? 3.346 2.859 12.32 1 92.89 290 PHE B N 1
ATOM 4836 C CA . PHE B 1 290 ? 2.566 2.349 11.199 1 92.89 290 PHE B CA 1
ATOM 4837 C C . PHE B 1 290 ? 1.179 1.914 11.658 1 92.89 290 PHE B C 1
ATOM 4839 O O . PHE B 1 290 ? 0.516 1.124 10.983 1 92.89 290 PHE B O 1
ATOM 4846 N N . GLY B 1 291 ? 0.775 2.384 12.833 1 93.16 291 GLY B N 1
ATOM 4847 C CA . GLY B 1 291 ? -0.522 2.007 13.373 1 93.16 291 GLY B CA 1
ATOM 4848 C C . GLY B 1 291 ? -0.464 0.779 14.262 1 93.16 291 GLY B C 1
ATOM 4849 O O . GLY B 1 291 ? -0.265 0.893 15.474 1 93.16 291 GLY B O 1
ATOM 4850 N N . SER B 1 292 ? -0.384 -0.386 13.588 1 93.42 292 SER B N 1
ATOM 4851 C CA . SER B 1 292 ? -0.396 -1.632 14.348 1 93.42 292 SER B CA 1
ATOM 4852 C C . SER B 1 292 ? 1.006 -2.009 14.813 1 93.42 292 SER B C 1
ATOM 4854 O O . SER B 1 292 ? 1.17 -2.892 15.657 1 93.42 292 SER B O 1
ATOM 4856 N N . GLN B 1 293 ? 1.972 -1.191 14.279 1 94.79 293 GLN B N 1
ATOM 4857 C CA . GLN B 1 293 ? 3.349 -1.546 14.606 1 94.79 293 GLN B CA 1
ATOM 4858 C C . GLN B 1 293 ? 4.236 -0.305 14.669 1 94.79 293 GLN B C 1
ATOM 4860 O O . GLN B 1 293 ? 3.873 0.751 14.147 1 94.79 293 GLN B O 1
ATOM 4865 N N . TRP B 1 294 ? 5.318 -0.484 15.371 1 95.23 294 TRP B N 1
ATOM 4866 C CA . TRP B 1 294 ? 6.42 0.471 15.4 1 95.23 294 TRP B CA 1
ATOM 4867 C C . TRP B 1 294 ? 7.649 -0.094 14.696 1 95.23 294 TRP B C 1
ATOM 4869 O O . TRP B 1 294 ? 7.978 -1.272 14.858 1 95.23 294 TRP B O 1
ATOM 4879 N N . LEU B 1 295 ? 8.218 0.694 13.915 1 95.68 295 LEU B N 1
ATOM 4880 C CA . LEU B 1 295 ? 9.501 0.357 13.309 1 95.68 295 LEU B CA 1
ATOM 4881 C C . LEU B 1 295 ? 10.624 1.191 13.915 1 95.68 295 LEU B C 1
ATOM 4883 O O . LEU B 1 295 ? 10.571 2.423 13.889 1 95.68 295 LEU B O 1
ATOM 4887 N N . TYR B 1 296 ? 11.605 0.537 14.44 1 96.95 296 TYR B N 1
ATOM 4888 C CA . TYR B 1 296 ? 12.733 1.2 15.085 1 96.95 296 TYR B CA 1
ATOM 4889 C C . TYR B 1 296 ? 14.014 0.998 14.285 1 96.95 296 TYR B C 1
ATOM 4891 O O . TYR B 1 296 ? 14.28 -0.102 13.794 1 96.95 296 TYR B O 1
ATOM 4899 N N . HIS B 1 297 ? 14.664 1.997 14.123 1 96.1 297 HIS B N 1
ATOM 4900 C CA . HIS B 1 297 ? 16.051 1.913 13.681 1 96.1 297 HIS B CA 1
ATOM 4901 C C . HIS B 1 297 ? 17.012 1.996 14.863 1 96.1 297 HIS B C 1
ATOM 4903 O O . HIS B 1 297 ? 16.98 2.964 15.627 1 96.1 297 HIS B O 1
ATOM 4909 N N . VAL B 1 298 ? 17.834 1.02 14.958 1 97.19 298 VAL B N 1
ATOM 4910 C CA . VAL B 1 298 ? 18.759 0.933 16.083 1 97.19 298 VAL B CA 1
ATOM 4911 C C . VAL B 1 298 ? 20.198 0.947 15.571 1 97.19 298 VAL B C 1
ATOM 4913 O O . VAL B 1 298 ? 20.569 0.133 14.721 1 97.19 298 VAL B O 1
ATOM 4916 N N . ASN B 1 299 ? 20.919 1.879 16.024 1 96.98 299 ASN B N 1
ATOM 4917 C CA . ASN B 1 299 ? 22.346 1.906 15.718 1 96.98 299 ASN B CA 1
ATOM 4918 C C . ASN B 1 299 ? 23.123 0.918 16.583 1 96.98 299 ASN B C 1
ATOM 4920 O O . ASN B 1 299 ? 23.022 0.948 17.811 1 96.98 299 ASN B O 1
ATOM 4924 N N . THR B 1 300 ? 23.857 0.06 15.928 1 94.95 300 THR B N 1
ATOM 4925 C CA . THR B 1 300 ? 24.647 -0.942 16.636 1 94.95 300 THR B CA 1
ATOM 4926 C C . THR B 1 300 ? 26.081 -0.965 16.115 1 94.95 300 THR B C 1
ATOM 4928 O O . THR B 1 300 ? 26.418 -0.244 15.174 1 94.95 300 THR B O 1
ATOM 4931 N N . ALA B 1 301 ? 26.916 -1.765 16.732 1 90.88 301 ALA B N 1
ATOM 4932 C CA . ALA B 1 301 ? 28.293 -1.937 16.278 1 90.88 301 ALA B CA 1
ATOM 4933 C C . ALA B 1 301 ? 28.339 -2.595 14.902 1 90.88 301 ALA B C 1
ATOM 4935 O O . ALA B 1 301 ? 29.329 -2.464 14.178 1 90.88 301 ALA B O 1
ATOM 4936 N N . LEU B 1 302 ? 27.245 -3.228 14.474 1 89.58 302 LEU B N 1
ATOM 4937 C CA . LEU B 1 302 ? 27.168 -3.9 13.182 1 89.58 302 LEU B CA 1
ATOM 4938 C C . LEU B 1 302 ? 26.51 -3.002 12.14 1 89.58 302 LEU B C 1
ATOM 4940 O O . LEU B 1 302 ? 26.31 -3.415 10.995 1 89.58 302 LEU B O 1
ATOM 4944 N N . GLY B 1 303 ? 26.146 -1.872 12.58 1 91.25 303 GLY B N 1
ATOM 4945 C CA . GLY B 1 303 ? 25.403 -0.969 11.715 1 91.25 303 GLY B CA 1
ATOM 4946 C C . GLY B 1 303 ? 23.975 -0.744 12.173 1 91.25 303 GLY B C 1
ATOM 4947 O O . GLY B 1 303 ? 23.64 -1.007 13.33 1 91.25 303 GLY B O 1
ATOM 4948 N N . GLU B 1 304 ? 23.195 -0.254 11.303 1 93.37 304 GLU B N 1
ATOM 4949 C CA . GLU B 1 304 ? 21.798 0.029 11.622 1 93.37 304 GLU B CA 1
ATOM 4950 C C . GLU B 1 304 ? 20.93 -1.214 11.449 1 93.37 304 GLU B C 1
ATOM 4952 O O . GLU B 1 304 ? 20.987 -1.879 10.412 1 93.37 304 GLU B O 1
ATOM 4957 N N . ILE B 1 305 ? 20.21 -1.496 12.479 1 95.73 305 ILE B N 1
ATOM 4958 C CA . ILE B 1 305 ? 19.313 -2.647 12.467 1 95.73 305 ILE B CA 1
ATOM 4959 C C . ILE B 1 305 ? 17.867 -2.176 12.609 1 95.73 305 ILE B C 1
ATOM 4961 O O . ILE B 1 305 ? 17.568 -1.313 13.438 1 95.73 305 ILE B O 1
ATOM 4965 N N . THR B 1 306 ? 17.034 -2.753 11.828 1 96.04 306 THR B N 1
ATOM 4966 C CA . THR B 1 306 ? 15.612 -2.431 11.881 1 96.04 306 THR B CA 1
ATOM 4967 C C . THR B 1 306 ? 14.86 -3.445 12.738 1 96.04 306 THR B C 1
ATOM 4969 O O . THR B 1 306 ? 15.068 -4.653 12.607 1 96.04 306 THR B O 1
ATOM 4972 N N . VAL B 1 307 ? 14.029 -2.922 13.619 1 97.15 307 VAL B N 1
ATOM 4973 C CA . VAL B 1 307 ? 13.234 -3.77 14.501 1 97.15 307 VAL B CA 1
ATOM 4974 C C . VAL B 1 307 ? 11.764 -3.364 14.421 1 97.15 307 VAL B C 1
ATOM 4976 O O . VAL B 1 307 ? 11.442 -2.174 14.409 1 97.15 307 VAL B O 1
ATOM 4979 N N . VAL B 1 308 ? 10.93 -4.351 14.355 1 96.13 308 VAL B N 1
ATOM 4980 C CA . VAL B 1 308 ? 9.494 -4.091 14.321 1 96.13 308 VAL B CA 1
ATOM 4981 C C . VAL B 1 308 ? 8.841 -4.632 15.59 1 96.13 308 VAL B C 1
ATOM 4983 O O . VAL B 1 308 ? 9.086 -5.774 15.984 1 96.13 308 VAL B O 1
ATOM 4986 N N . ARG B 1 309 ? 8.062 -3.807 16.207 1 94.57 309 ARG B N 1
ATOM 4987 C CA . ARG B 1 309 ? 7.319 -4.191 17.402 1 94.57 309 ARG B CA 1
ATOM 4988 C C . ARG B 1 309 ? 5.832 -3.896 17.241 1 94.57 309 ARG B C 1
ATOM 4990 O O . ARG B 1 309 ? 5.455 -2.887 16.641 1 94.57 309 ARG B O 1
ATOM 4997 N N . SER B 1 310 ? 5.061 -4.794 17.787 1 93.41 310 SER B N 1
ATOM 4998 C CA . SER B 1 310 ? 3.62 -4.563 17.776 1 93.41 310 SER B CA 1
ATOM 4999 C C . SER B 1 310 ? 3.248 -3.347 18.618 1 93.41 310 SER B C 1
ATOM 5001 O O . SER B 1 310 ? 3.888 -3.07 19.634 1 93.41 310 SER B O 1
ATOM 5003 N N . ASN B 1 311 ? 2.292 -2.63 18.145 1 93.8 311 ASN B N 1
ATOM 5004 C CA . ASN B 1 311 ? 1.692 -1.588 18.972 1 93.8 311 ASN B CA 1
ATOM 5005 C C . ASN B 1 311 ? 0.806 -2.18 20.064 1 93.8 311 ASN B C 1
ATOM 5007 O O . ASN B 1 311 ? -0.404 -2.321 19.88 1 93.8 311 ASN B O 1
ATOM 5011 N N . ASP B 1 312 ? 1.34 -2.403 21.186 1 87.58 312 ASP B N 1
ATOM 5012 C CA . ASP B 1 312 ? 0.628 -3.111 22.245 1 87.58 312 ASP B CA 1
ATOM 5013 C C . ASP B 1 312 ? 0.019 -2.132 23.246 1 87.58 312 ASP B C 1
ATOM 5015 O O . ASP B 1 312 ? -0.442 -2.537 24.316 1 87.58 312 ASP B O 1
ATOM 5019 N N . GLY B 1 313 ? 0.078 -0.865 22.929 1 85 313 GLY B N 1
ATOM 5020 C CA . GLY B 1 313 ? -0.5 0.138 23.809 1 85 313 GLY B CA 1
ATOM 5021 C C . GLY B 1 313 ? 0.524 0.803 24.709 1 85 313 GLY B C 1
ATOM 5022 O O . GLY B 1 313 ? 0.247 1.842 25.312 1 85 313 GLY B O 1
ATOM 5023 N N . ASN B 1 314 ? 1.711 0.221 24.793 1 85.33 314 ASN B N 1
ATOM 5024 C CA . ASN B 1 314 ? 2.778 0.822 25.586 1 85.33 314 ASN B CA 1
ATOM 5025 C C . ASN B 1 314 ? 3.425 1.996 24.858 1 85.33 314 ASN B C 1
ATOM 5027 O O . ASN B 1 314 ? 3.349 2.09 23.631 1 85.33 314 ASN B O 1
ATOM 5031 N N . ALA B 1 315 ? 4.027 2.799 25.628 1 87.51 315 ALA B N 1
ATOM 5032 C CA . ALA B 1 315 ? 4.739 3.933 25.046 1 87.51 315 ALA B CA 1
ATOM 5033 C C . ALA B 1 315 ? 5.913 3.464 24.192 1 87.51 315 ALA B C 1
ATOM 5035 O O . ALA B 1 315 ? 6.625 2.528 24.563 1 87.51 315 ALA B O 1
ATOM 5036 N N . PRO B 1 316 ? 6.049 4.064 23.09 1 90.64 316 PRO B N 1
ATOM 5037 C CA . PRO B 1 316 ? 7.204 3.712 22.26 1 90.64 316 PRO B CA 1
ATOM 5038 C C . PRO B 1 316 ? 8.53 4.15 22.878 1 90.64 316 PRO B C 1
ATOM 5040 O O . PRO B 1 316 ? 8.557 5.065 23.705 1 90.64 316 PRO B O 1
ATOM 5043 N N . LEU B 1 317 ? 9.544 3.5 22.465 1 94.05 317 LEU B N 1
ATOM 5044 C CA . LEU B 1 317 ? 10.878 3.912 22.889 1 94.05 317 LEU B CA 1
ATOM 5045 C C . LEU B 1 317 ? 11.26 5.248 22.261 1 94.05 317 LEU B C 1
ATOM 5047 O O . LEU B 1 317 ? 10.956 5.499 21.093 1 94.05 317 LEU B O 1
ATOM 5051 N N . ARG B 1 318 ? 11.897 6.044 23.027 1 93.71 318 ARG B N 1
ATOM 5052 C CA . ARG B 1 318 ? 12.333 7.346 22.532 1 93.71 318 ARG B CA 1
ATOM 5053 C C . ARG B 1 318 ? 13.668 7.236 21.803 1 93.71 318 ARG B C 1
ATOM 5055 O O . ARG B 1 318 ? 14.469 6.346 22.097 1 93.71 318 ARG B O 1
ATOM 5062 N N . CYS B 1 319 ? 13.818 8.137 20.9 1 93.9 319 CYS B N 1
ATOM 5063 C CA . CYS B 1 319 ? 15.131 8.237 20.273 1 93.9 319 CYS B CA 1
ATOM 5064 C C . CYS B 1 319 ? 16.207 8.55 21.306 1 93.9 319 CYS B C 1
ATOM 5066 O O . CYS B 1 319 ? 15.991 9.364 22.206 1 93.9 319 CYS B O 1
ATOM 5068 N N . GLY B 1 320 ? 17.296 7.919 21.159 1 95.66 320 GLY B N 1
ATOM 5069 C CA . GLY B 1 320 ? 18.383 8.088 22.109 1 95.66 320 GLY B CA 1
ATOM 5070 C C . GLY B 1 320 ? 18.403 7.024 23.19 1 95.66 320 GLY B C 1
ATOM 5071 O O . GLY B 1 320 ? 19.373 6.914 23.942 1 95.66 320 GLY B O 1
ATOM 5072 N N . THR B 1 321 ? 17.425 6.189 23.308 1 96.49 321 THR B N 1
ATOM 5073 C CA . THR B 1 321 ? 17.321 5.153 24.33 1 96.49 321 THR B CA 1
ATOM 5074 C C . THR B 1 321 ? 18.268 3.996 24.027 1 96.49 321 THR B C 1
ATOM 5076 O O . THR B 1 321 ? 18.293 3.486 22.905 1 96.49 321 THR B O 1
ATOM 5079 N N . ALA B 1 322 ? 19.041 3.667 24.998 1 97.98 322 ALA B N 1
ATOM 5080 C CA . ALA B 1 322 ? 19.881 2.477 24.89 1 97.98 322 ALA B CA 1
ATOM 5081 C C . ALA B 1 322 ? 19.053 1.205 25.045 1 97.98 322 ALA B C 1
ATOM 5083 O O . ALA B 1 322 ? 18.19 1.122 25.922 1 97.98 322 ALA B O 1
ATOM 5084 N N . VAL B 1 323 ? 19.344 0.219 24.14 1 97.76 323 VAL B N 1
ATOM 5085 C CA . VAL B 1 323 ? 18.568 -1.016 24.167 1 97.76 323 VAL B CA 1
ATOM 5086 C C . VAL B 1 323 ? 19.472 -2.202 23.839 1 97.76 323 VAL B C 1
ATOM 5088 O O . VAL B 1 323 ? 20.551 -2.029 23.268 1 97.76 323 VAL B O 1
ATOM 5091 N N . GLY B 1 324 ? 19.063 -3.343 24.294 1 97.36 324 GLY B N 1
ATOM 5092 C CA . GLY B 1 324 ? 19.609 -4.593 23.79 1 97.36 324 GLY B CA 1
ATOM 5093 C C . GLY B 1 324 ? 18.729 -5.25 22.744 1 97.36 324 GLY B C 1
ATOM 5094 O O . GLY B 1 324 ? 17.514 -5.042 22.727 1 97.36 324 GLY B O 1
ATOM 5095 N N . LEU B 1 325 ? 19.368 -5.945 21.785 1 96.65 325 LEU B N 1
ATOM 5096 C CA . LEU B 1 325 ? 18.663 -6.717 20.768 1 96.65 325 LEU B CA 1
ATOM 5097 C C . LEU B 1 325 ? 18.866 -8.213 20.984 1 96.65 325 LEU B C 1
ATOM 5099 O O . LEU B 1 325 ? 19.98 -8.658 21.267 1 96.65 325 LEU B O 1
ATOM 5103 N N . ASP B 1 326 ? 17.787 -8.952 20.89 1 95.75 326 ASP B N 1
ATOM 5104 C CA . ASP B 1 326 ? 17.839 -10.403 21.039 1 95.75 326 ASP B CA 1
ATOM 5105 C C . ASP B 1 326 ? 16.991 -11.095 19.975 1 95.75 326 ASP B C 1
ATOM 5107 O O . ASP B 1 326 ? 16.027 -10.516 19.469 1 95.75 326 ASP B O 1
ATOM 5111 N N . TRP B 1 327 ? 17.439 -12.264 19.542 1 93.68 327 TRP B N 1
ATOM 5112 C CA . TRP B 1 327 ? 16.706 -13.094 18.592 1 93.68 327 TRP B CA 1
ATOM 5113 C C . TRP B 1 327 ? 17.078 -14.564 18.753 1 93.68 327 TRP B C 1
ATOM 5115 O O . TRP B 1 327 ? 18.102 -14.888 19.359 1 93.68 327 TRP B O 1
ATOM 5125 N N . GLN B 1 328 ? 16.249 -15.468 18.272 1 90.98 328 GLN B N 1
ATOM 5126 C CA . GLN B 1 328 ? 16.573 -16.89 18.226 1 90.98 328 GLN B CA 1
ATOM 5127 C C . GLN B 1 328 ? 17.483 -17.208 17.043 1 90.98 328 GLN B C 1
ATOM 5129 O O . GLN B 1 328 ? 17.188 -16.833 15.907 1 90.98 328 GLN B O 1
ATOM 5134 N N . ALA B 1 329 ? 18.508 -17.933 17.231 1 86.71 329 ALA B N 1
ATOM 5135 C CA . ALA B 1 329 ? 19.507 -18.25 16.214 1 86.71 329 ALA B CA 1
ATOM 5136 C C . ALA B 1 329 ? 18.882 -19.012 15.05 1 86.71 329 ALA B C 1
ATOM 5138 O O . ALA B 1 329 ? 19.309 -18.865 13.902 1 86.71 329 ALA B O 1
ATOM 5139 N N . SER B 1 330 ? 17.853 -19.751 15.353 1 86.1 330 SER B N 1
ATOM 5140 C CA . SER B 1 330 ? 17.205 -20.572 14.336 1 86.1 330 SER B CA 1
ATOM 5141 C C . SER B 1 330 ? 16.48 -19.709 13.308 1 86.1 330 SER B C 1
ATOM 5143 O O . SER B 1 330 ? 16.094 -20.196 12.243 1 86.1 330 SER B O 1
ATOM 5145 N N . LEU B 1 331 ? 16.409 -18.446 13.578 1 87.34 331 LEU B N 1
ATOM 5146 C CA . LEU B 1 331 ? 15.662 -17.555 12.697 1 87.34 331 LEU B CA 1
ATOM 5147 C C . LEU B 1 331 ? 16.595 -16.851 11.717 1 87.34 331 LEU B C 1
ATOM 5149 O O . LEU B 1 331 ? 16.137 -16.151 10.811 1 87.34 331 LEU B O 1
ATOM 5153 N N . LEU B 1 332 ? 17.856 -17.055 11.914 1 87.67 332 LEU B N 1
ATOM 5154 C CA . LEU B 1 332 ? 18.828 -16.545 10.953 1 87.67 332 LEU B CA 1
ATOM 5155 C C . LEU B 1 332 ? 18.833 -17.39 9.684 1 87.67 332 LEU B C 1
ATOM 5157 O O . LEU B 1 332 ? 18.828 -18.621 9.752 1 87.67 332 LEU B O 1
ATOM 5161 N N . ARG B 1 333 ? 18.838 -16.678 8.587 1 88.78 333 ARG B N 1
ATOM 5162 C CA . ARG B 1 333 ? 18.866 -17.387 7.312 1 88.78 333 ARG B CA 1
ATOM 5163 C C . ARG B 1 333 ? 20.105 -17.014 6.505 1 88.78 333 ARG B C 1
ATOM 5165 O O . ARG B 1 333 ? 20.465 -15.838 6.418 1 88.78 333 ARG B O 1
ATOM 5172 N N . VAL B 1 334 ? 20.735 -18.019 5.972 1 87.49 334 VAL B N 1
ATOM 5173 C CA . VAL B 1 334 ? 21.901 -17.798 5.123 1 87.49 334 VAL B CA 1
ATOM 5174 C C . VAL B 1 334 ? 21.454 -17.573 3.68 1 87.49 334 VAL B C 1
ATOM 5176 O O . VAL B 1 334 ? 20.689 -18.368 3.129 1 87.49 334 VAL B O 1
ATOM 5179 N N . LEU B 1 335 ? 21.878 -16.499 3.152 1 86.61 335 LEU B N 1
ATOM 5180 C CA . LEU B 1 335 ? 21.511 -16.186 1.775 1 86.61 335 LEU B CA 1
ATOM 5181 C C . LEU B 1 335 ? 22.606 -16.623 0.808 1 86.61 335 LEU B C 1
ATOM 5183 O O . LEU B 1 335 ? 23.795 -16.504 1.114 1 86.61 335 LEU B O 1
ATOM 5187 N N . ALA B 1 336 ? 22.08 -17.212 -0.277 1 76.3 336 ALA B N 1
ATOM 5188 C CA . ALA B 1 336 ? 23.027 -17.56 -1.334 1 76.3 336 ALA B CA 1
ATOM 5189 C C . ALA B 1 336 ? 23.554 -16.309 -2.032 1 76.3 336 ALA B C 1
ATOM 5191 O O . ALA B 1 336 ? 22.918 -15.254 -1.992 1 76.3 336 ALA B O 1
ATOM 5192 N N . ALA B 1 337 ? 24.802 -16.363 -2.493 1 65.26 337 ALA B N 1
ATOM 5193 C CA . ALA B 1 337 ? 25.372 -15.267 -3.273 1 65.26 337 ALA B CA 1
ATOM 5194 C C . ALA B 1 337 ? 24.527 -14.978 -4.511 1 65.26 337 ALA B C 1
ATOM 5196 O O . ALA B 1 337 ? 23.95 -15.892 -5.104 1 65.26 337 ALA B O 1
ATOM 5197 N N . ASP B 1 338 ? 23.904 -13.858 -4.642 1 60.38 338 ASP B N 1
ATOM 5198 C CA . ASP B 1 338 ? 23.067 -13.416 -5.753 1 60.38 338 ASP B CA 1
ATOM 5199 C C . ASP B 1 338 ? 23.682 -13.809 -7.094 1 60.38 338 ASP B C 1
ATOM 5201 O O . ASP B 1 338 ? 24.842 -13.492 -7.368 1 60.38 338 ASP B O 1
ATOM 5205 N N . GLU B 1 339 ? 23.552 -15.034 -7.589 1 47.67 339 GLU B N 1
ATOM 5206 C CA . GLU B 1 339 ? 24.09 -15.372 -8.904 1 47.67 339 GLU B CA 1
ATOM 5207 C C . GLU B 1 339 ? 23.358 -14.618 -10.01 1 47.67 339 GLU B C 1
ATOM 5209 O O . GLU B 1 339 ? 23.47 -14.968 -11.187 1 47.67 339 GLU B O 1
ATOM 5214 N N . VAL B 1 340 ? 22.401 -13.826 -9.844 1 45.56 340 VAL B N 1
ATOM 5215 C CA . VAL B 1 340 ? 21.768 -13.482 -11.112 1 45.56 340 VAL B CA 1
ATOM 5216 C C . VAL B 1 340 ? 22.743 -12.687 -11.978 1 45.56 340 VAL B C 1
ATOM 5218 O O . VAL B 1 340 ? 23.127 -11.569 -11.624 1 45.56 340 VAL B O 1
ATOM 5221 N N . ARG B 1 341 ? 23.577 -13.318 -12.616 1 39.38 341 ARG B N 1
ATOM 5222 C CA . ARG B 1 341 ? 24.293 -12.684 -13.719 1 39.38 341 ARG B CA 1
ATOM 5223 C C . ARG B 1 341 ? 23.331 -11.946 -14.644 1 39.38 341 ARG B C 1
ATOM 5225 O O . ARG B 1 341 ? 22.276 -12.474 -15 1 39.38 341 ARG B O 1
ATOM 5232 N N . ALA B 1 342 ? 23.462 -10.534 -14.601 1 35.86 342 ALA B N 1
ATOM 5233 C CA . ALA B 1 342 ? 22.834 -9.872 -15.741 1 35.86 342 ALA B CA 1
ATOM 5234 C C . ALA B 1 342 ? 23.252 -10.527 -17.054 1 35.86 342 ALA B C 1
ATOM 5236 O O . ALA B 1 342 ? 24.377 -11.016 -17.181 1 35.86 342 ALA B O 1
#

Foldseek 3Di:
DFQKWWAQWWDDDVPATQAGGATDGHHQLFFEEEAEDPSNNLVVVLCQQLQVDATPDTFIAGNNDTCRNPHNLVQQAFEQEQVLPFDQVDFLLCSQLVNVVVVVHDPVVSVVLSCVLCVLLVNNVRRGPGPVPDDLLVSLSSSVSSRPSSPGQEYEYEASQVPDDPVSSVVVLVSVLVSSNVSSHHYYYYDHDLCSRQPRGQWYFYGGNNYTDDIDHSVCQQQAPAAPCSVPRNAHWDWAQWDQDPVRFTDGDQDDDPSPWIKIAHQAQKDKAAAPDADWKWFWADWDDDPQKIWTWTQTSRGTDIHIDGPPPDDDDDGGHIIYIHGDSVSIYTYDYHPPDD/DFQKWWAQWWDDDDPATQAGGATDGHHQLFFEEEAEDPSNNLVVVLCQQLQVDATPDTFIDGNRDTCRNPHNLVQQAFEQEQVLPFDQVDFLLCSQLVNVVVVVHDPVVSVVLSCVLCVLLVNNVRRGPGPVPDDLLVSLSSSVSSRPSSPGQEYEYEASQVPDDDVSSVVVLVSVLVSSNVSSHHYYYYDHDLCSRQPRGQWYFYGGNNYTDDIDHSVCQQQAPAAPCSVPRNAHWDWAQWDQDPVRFTDGDQDDDPSPWIKIAHQAQKDKAAAPDADWKWFWADWDDDPQKIWTWTQTSRGTDIHIDGPPPDDDDDGGHIIYMHGDSVSIYTYDYPPPDD

Organism: NCBI:txid198620

InterPro domains:
  IPR003439 ABC transporter-like, ATP-binding domain [PF00005] (23-161)
  IPR003439 ABC transporter-like, ATP-binding domain [PS50893] (4-234)
  IPR003593 AAA+ ATPase domain [SM00382] (28-211)
  IPR008995 Molybdate/tungstate binding, C-terminal [SSF50331] (256-335)
  IPR013611 Transport-associated OB, type 2 [PF08402] (263-335)
  IPR017871 ABC transporter-like, conserved site [PS00211] (134-148)
  IPR027417 P-loop containing nucleoside triphosphate hydrolase [G3DSA:3.40.50.300] (1-238)
  IPR027417 P-loop containing nucleoside triphosphate hydrolase [SSF52540] (4-241)
  IPR050093 ABC Transporter, Small Molecule Importer [PTHR42781] (2-330)

pLDDT: mean 91.77, std 8.82, range [35.86, 98.33]

Sequence (684 aa):
MAFLQLNALSKRYGAVDAVVATDLAVEKGEFVSLLGPSGCGKTTTLQMIAGFVDVSGGQILLDGRDITHAKPASRGLGVVFQSYALFPHMTVRDNVAFGLKMRKVPTAEIVGKVKTVLELVRLSQHAERYPRELSGGQRQRVALARALVIEPPVLLLDEPLSNLDANLREEMQFEIRRIQCAVGITTLMVTHDQAEALSISDRVVVMQAGRVTQIDAPYKLYEHPRTRFISDFVGKANLLAGDYDESGIPQVRHTGGEGALTLSLRPEKISLVDAGSGRLQGEVINRYFFGSQWLYHVNTALGEITVVRSNDGNAPLRCGTAVGLDWQASLLRVLAADEVRAMAFLQLNALSKRYGAVDAVVATDLAVEKGEFVSLLGPSGCGKTTTLQMIAGFVDVSGGQILLDGRDITHAKPASRGLGVVFQSYALFPHMTVRDNVAFGLKMRKVPTAEIVGKVKTVLELVRLSQHAERYPRELSGGQRQRVALARALVIEPPVLLLDEPLSNLDANLREEMQFEIRRIQCAVGITTLMVTHDQAEALSISDRVVVMQAGRVTQIDAPYKLYEHPRTRFISDFVGKANLLAGDYDESGIPQVRHTGGEGALTLSLRPEKISLVDAGSGRLQGEVINRYFFGSQWLYHVNTALGEITVVRSNDGNAPLRCGTAVGLDWQASLLRVLAADEVRA